Protein AF-0000000072643743 (afdb_homodimer)

Solvent-accessible surface area (backbone atoms only — not comparable to full-atom values): 21771 Å² total; per-residue (Å²): 121,70,61,63,60,41,44,41,49,44,46,25,49,47,38,37,57,65,64,37,88,66,33,57,70,80,52,49,71,64,54,50,24,49,45,54,21,44,47,36,26,46,65,67,41,43,44,47,44,52,46,48,48,36,33,76,59,46,61,62,44,47,28,72,77,34,60,36,62,75,39,66,67,70,58,22,50,50,44,44,64,47,37,46,55,52,48,24,51,50,36,43,50,52,29,37,78,68,49,61,56,75,46,52,71,68,54,43,48,50,51,38,46,54,51,44,40,23,52,32,55,57,26,54,92,44,79,21,61,84,32,92,55,66,37,62,58,46,30,51,49,44,39,53,48,47,53,52,74,71,36,96,50,56,90,56,62,52,58,46,37,64,72,67,20,49,61,51,56,52,40,49,52,49,48,35,60,73,73,32,72,55,46,66,59,48,52,49,38,43,63,69,45,67,70,61,70,68,62,63,66,73,74,105,121,70,60,64,60,41,45,40,48,44,46,25,48,47,40,41,57,67,56,60,47,71,36,60,70,81,50,50,72,62,54,48,24,48,45,54,21,45,48,36,26,46,65,68,42,43,44,47,44,52,46,49,47,38,33,76,60,46,61,62,45,48,28,72,78,33,61,36,63,75,39,66,68,71,58,23,50,50,43,45,64,47,37,45,55,51,50,26,51,50,36,43,50,52,28,37,77,68,49,62,56,74,47,54,72,69,53,45,48,52,51,38,46,53,51,44,40,22,52,32,54,56,26,53,93,43,81,23,62,85,30,92,56,66,36,64,58,48,30,51,50,44,38,52,49,46,55,52,73,72,36,96,49,56,90,57,62,52,60,46,37,63,73,65,22,50,60,51,55,53,40,50,51,49,48,35,60,74,74,34,71,56,45,64,60,49,51,49,38,44,62,70,45,68,72,62,69,70,61,62,68,73,74,106

InterPro domains:
  IPR012336 Thioredoxin-like fold [PF17172] (4-56)
  IPR033468 Metaxin, glutathione S-transferase domain [PF17171] (112-173)
  IPR036282 Glutathione S-transferase, C-terminal domain superfamily [SSF47616] (102-181)
  IPR050931 Mitochondrial Protein Transport Metaxin [PTHR12289] (3-189)

Nearest PDB structures (foldseek):
  2pbj-assembly1_B  TM=6.833E-01  e=1.512E-02  Macaca fascicularis
  3c8e-assembly1_B  TM=7.880E-01  e=2.090E-01  Escherichia coli
  3gx0-assembly1_A-2  TM=6.172E-01  e=3.187E-01  Escherichia coli K-12
  8z3b-assembly1_A  TM=5.517E-01  e=3.845E-01  Plutella xylostella
  1r5a-assembly1_A-2  TM=6.854E-01  e=1.985E+00  Anopheles cracens

Organism: Meloidogyne incognita (NCBI:txid6306)

Secondary structure (DSSP, 8-state):
-HHHHHHHHHHHHHHHHHS-GGGGTT--HHHHHHHHHHHHHIIIIIHHHHHHHHTTS-GGGGSTTTGGGG--HHHHHHHHHHHHHHHHHHHHHHHHHTTGGGS-HHHHHHHHHHHHHHHHHHHTTSSBTTBSS--HHHHHHHHHHHHHHSSS--TTHHHHHHHH-HHHHHHHHHHHHHH-TTHHHHHHHHHH-GGGGTTHHHH-/-HHHHHHHHHHHHHHHHHTTS-TTTT--HHHHHHHHHHHHHIIIIIHHHHHHHHTTS-GGGGSTTTGGGG--HHHHHHHHHHHHHHHHHHHHHHHHHTTGGGS-HHHHHHHHHHHHHHHHHHHTTSSBTTBSS--HHHHHHHHHHHHHHSSS--TTHHHHHHHH-HHHHHHHHHHHHHH-TTHHHHHHHHHH-GGGGTTHHHH-

Radius of gyration: 23.87 Å; Cα contacts (8 Å, |Δi|>4): 431; chains: 2; bounding box: 53×56×77 Å

Foldseek 3Di:
DVVVVVVLVVLLVVVCVVLPVCQCVPPDPVSVVVLVVLLCLLVLQLLLLQLLLCLVPVLVLLDCLHDLVPDDDPVNVVCSVCVSVVSSVVSLVVSVVSPNNVDDNVVSLVSNLVSLLVQLVQCPPALESPHPGHHSSLSSLLSRVCCVVPDPGGPRNVVSCVVRRVVSVVSNVSCCVVPPVCVCVVSVCCSVPVPVVPPPVVPD/DVVVVVVLVVLLVVVCVVLVPCPCVPPDPVSVVVLVVLLCLLVLQLLLLQLLLCLVPVLVLLDCLHPLVPDDDPVNVCCSVCVSVVSSVVSLVVSVVSPNNVDDNVVSLVSNLVSLLVQLVQCPPALESPHPTHHSSLSSLLSRVCCVVPDPGGPRNVVSCVVRRVVSVVSNVSCCVVPPVCVCVVSVCCSVPVPVVPPPVVPD

pLDDT: mean 77.21, std 20.14, range [28.25, 98.81]

Sequence (408 aa):
MDSKYADTKEIIEHLKNYFKLSIDSNLNTVERAHLRAYTILIEESLFRCGQYFRSFDIDWLFTEAGFLSHVKGLKKILIGKLGPTKLKNTLKNIVYVQGYGRHSKHEVDEIAKKDLLALSTLLGDKPFLFGSTPSTLDAILFGLLVQYTDTPTSETIMPLIEKSAPNLLAFVSLIKKRYWPDWNEITEKLLLNPEDIEVKKEQKMDSKYADTKEIIEHLKNYFKLSIDSNLNTVERAHLRAYTILIEESLFRCGQYFRSFDIDWLFTEAGFLSHVKGLKKILIGKLGPTKLKNTLKNIVYVQGYGRHSKHEVDEIAKKDLLALSTLLGDKPFLFGSTPSTLDAILFGLLVQYTDTPTSETIMPLIEKSAPNLLAFVSLIKKRYWPDWNEITEKLLLNPEDIEVKKEQK

Structure (mmCIF, N/CA/C/O backbone):
data_AF-0000000072643743-model_v1
#
loop_
_entity.id
_entity.type
_entity.pdbx_description
1 polymer 'Uncharacterized protein'
#
loop_
_atom_site.group_PDB
_atom_site.id
_atom_site.type_symbol
_atom_site.label_atom_id
_atom_site.label_alt_id
_atom_site.label_comp_id
_atom_site.label_asym_id
_atom_site.label_entity_id
_atom_site.label_seq_id
_atom_site.pdbx_PDB_ins_code
_atom_site.Cartn_x
_atom_site.Cartn_y
_atom_site.Cartn_z
_atom_site.occupancy
_atom_site.B_iso_or_equiv
_atom_site.auth_seq_id
_atom_site.auth_comp_id
_atom_site.auth_asym_id
_atom_site.auth_atom_id
_atom_site.pdbx_PDB_model_num
ATOM 1 N N . MET A 1 1 ? 15.867 11.945 12.594 1 28.25 1 MET A N 1
ATOM 2 C CA . MET A 1 1 ? 15.047 11.258 11.594 1 28.25 1 MET A CA 1
ATOM 3 C C . MET A 1 1 ? 13.961 10.422 12.266 1 28.25 1 MET A C 1
ATOM 5 O O . MET A 1 1 ? 12.828 10.367 11.789 1 28.25 1 MET A O 1
ATOM 9 N N . ASP A 1 2 ? 14.43 9.906 13.414 1 35.06 2 ASP A N 1
ATOM 10 C CA . ASP A 1 2 ? 13.695 9 14.297 1 35.06 2 ASP A CA 1
ATOM 11 C C . ASP A 1 2 ? 12.57 9.734 15.016 1 35.06 2 ASP A C 1
ATOM 13 O O . ASP A 1 2 ? 11.523 9.148 15.305 1 35.06 2 ASP A O 1
ATOM 17 N N . SER A 1 3 ? 12.82 10.977 15.062 1 34.72 3 SER A N 1
ATOM 18 C CA . SER A 1 3 ? 11.953 11.695 15.992 1 34.72 3 SER A CA 1
ATOM 19 C C . SER A 1 3 ? 10.609 12.016 15.352 1 34.72 3 SER A C 1
ATOM 21 O O . SER A 1 3 ? 9.57 11.93 16.016 1 34.72 3 SER A O 1
ATOM 23 N N . LYS A 1 4 ? 10.555 12.508 14.102 1 39.88 4 LYS A N 1
ATOM 24 C CA . LYS A 1 4 ? 9.32 12.961 13.461 1 39.88 4 LYS A CA 1
ATOM 25 C C . LYS A 1 4 ? 8.422 11.781 13.109 1 39.88 4 LYS A C 1
ATOM 27 O O . LYS A 1 4 ? 7.195 11.875 13.219 1 39.88 4 LYS A O 1
ATOM 32 N N . TYR A 1 5 ? 8.961 10.641 12.578 1 43 5 TYR A N 1
ATOM 33 C CA . TYR A 1 5 ? 8.234 9.375 12.469 1 43 5 TYR A CA 1
ATOM 34 C C . TYR A 1 5 ? 7.66 8.961 13.82 1 43 5 TYR A C 1
ATOM 36 O O . TYR A 1 5 ? 6.578 8.375 13.883 1 43 5 TYR A O 1
ATOM 44 N N . ALA A 1 6 ? 8.414 9.414 14.773 1 44.91 6 ALA A N 1
ATOM 45 C CA . ALA A 1 6 ? 8.016 9.242 16.172 1 44.91 6 ALA A CA 1
ATOM 46 C C . ALA A 1 6 ? 6.742 10.023 16.469 1 44.91 6 ALA A C 1
ATOM 48 O O . ALA A 1 6 ? 5.859 9.539 17.188 1 44.91 6 ALA A O 1
ATOM 49 N N . ASP A 1 7 ? 6.574 11.031 15.633 1 50.31 7 ASP A N 1
ATOM 50 C CA . ASP A 1 7 ? 5.438 11.898 15.93 1 50.31 7 ASP A CA 1
ATOM 51 C C . ASP A 1 7 ? 4.145 11.32 15.352 1 50.31 7 ASP A C 1
ATOM 53 O O . ASP A 1 7 ? 3.117 11.289 16.031 1 50.31 7 ASP A O 1
ATOM 57 N N . THR A 1 8 ? 4.316 10.82 14.047 1 52.53 8 THR A N 1
ATOM 58 C CA . THR A 1 8 ? 3.098 10.242 13.484 1 52.53 8 THR A CA 1
ATOM 59 C C . THR A 1 8 ? 2.697 8.984 14.25 1 52.53 8 THR A C 1
ATOM 61 O O . THR A 1 8 ? 1.517 8.773 14.531 1 52.53 8 THR A O 1
ATOM 64 N N . LYS A 1 9 ? 3.719 8.305 14.602 1 55.47 9 LYS A N 1
ATOM 65 C CA . LYS A 1 9 ? 3.445 7.098 15.375 1 55.47 9 LYS A CA 1
ATOM 66 C C . LYS A 1 9 ? 2.881 7.445 16.75 1 55.47 9 LYS A C 1
ATOM 68 O O . LYS A 1 9 ? 1.972 6.773 17.25 1 55.47 9 LYS A O 1
ATOM 73 N N . GLU A 1 10 ? 3.414 8.492 17.266 1 58.09 10 GLU A N 1
ATOM 74 C CA . GLU A 1 10 ? 2.93 8.922 18.562 1 58.09 10 GLU A CA 1
ATOM 75 C C . GLU A 1 10 ? 1.497 9.445 18.484 1 58.09 10 GLU A C 1
ATOM 77 O O . GLU A 1 10 ? 0.679 9.172 19.359 1 58.09 10 GLU A O 1
ATOM 82 N N . ILE A 1 11 ? 1.273 10.195 17.469 1 59.75 11 ILE A N 1
ATOM 83 C CA . ILE A 1 11 ? -0.085 10.695 17.281 1 59.75 11 ILE A CA 1
ATOM 84 C C . ILE A 1 11 ? -1.04 9.516 17.078 1 59.75 11 ILE A C 1
ATOM 86 O O . ILE A 1 11 ? -2.111 9.469 17.688 1 59.75 11 ILE A O 1
ATOM 90 N N . ILE A 1 12 ? -0.529 8.586 16.281 1 62.34 12 ILE A N 1
ATOM 91 C CA . ILE A 1 12 ? -1.346 7.406 16.031 1 62.34 12 ILE A CA 1
ATOM 92 C C . ILE A 1 12 ? -1.55 6.625 17.328 1 62.34 12 ILE A C 1
ATOM 94 O O . ILE A 1 12 ? -2.666 6.203 17.625 1 62.34 12 ILE A O 1
ATOM 98 N N . GLU A 1 13 ? -0.434 6.527 18 1 64.31 13 GLU A N 1
ATOM 99 C CA . GLU A 1 13 ? -0.542 5.812 19.266 1 64.31 13 GLU A CA 1
ATOM 100 C C . GLU A 1 13 ? -1.46 6.547 20.234 1 64.31 13 GLU A C 1
ATOM 102 O O . GLU A 1 13 ? -2.262 5.922 20.938 1 64.31 13 GLU A O 1
ATOM 107 N N . HIS A 1 14 ? -1.364 7.773 20.266 1 63.5 14 HIS A N 1
ATOM 108 C CA . HIS A 1 14 ? -2.236 8.586 21.109 1 63.5 14 HIS A CA 1
ATOM 109 C C . HIS A 1 14 ? -3.693 8.453 20.688 1 63.5 14 HIS A C 1
ATOM 111 O O . HIS A 1 14 ? -4.574 8.266 21.531 1 63.5 14 HIS A O 1
ATOM 117 N N . LEU A 1 15 ? -3.826 8.562 19.438 1 65.25 15 LEU A N 1
ATOM 118 C CA . LEU A 1 15 ? -5.191 8.477 18.938 1 65.25 15 LEU A CA 1
ATOM 119 C C . LEU A 1 15 ? -5.773 7.086 19.172 1 65.25 15 LEU A C 1
ATOM 121 O O . LEU A 1 15 ? -6.957 6.949 19.5 1 65.25 15 LEU A O 1
ATOM 125 N N . LYS A 1 16 ? -4.875 6.156 18.953 1 64.12 16 LYS A N 1
ATOM 126 C CA . LYS A 1 16 ? -5.324 4.801 19.25 1 64.12 16 LYS A CA 1
ATOM 127 C C . LYS A 1 16 ? -5.738 4.668 20.719 1 64.12 16 LYS A C 1
ATOM 129 O O . LYS A 1 16 ? -6.734 4.016 21.031 1 64.12 16 LYS A O 1
ATOM 134 N N . ASN A 1 17 ? -4.898 5.191 21.5 1 63.56 17 ASN A N 1
ATOM 135 C CA . ASN A 1 17 ? -5.191 5.156 22.922 1 63.56 17 ASN A CA 1
ATOM 136 C C . ASN A 1 17 ? -6.441 5.965 23.25 1 63.56 17 ASN A C 1
ATOM 138 O O . ASN A 1 17 ? -7.211 5.59 24.141 1 63.56 17 ASN A O 1
ATOM 142 N N . TYR A 1 18 ? -6.496 6.992 22.625 1 60.19 18 TYR A N 1
ATOM 143 C CA . TYR A 1 18 ? -7.66 7.848 22.828 1 60.19 18 TYR A CA 1
ATOM 144 C C . TYR A 1 18 ? -8.93 7.168 22.344 1 60.19 18 TYR A C 1
ATOM 146 O O . TYR A 1 18 ? -9.969 7.234 23 1 60.19 18 TYR A O 1
ATOM 154 N N . PHE A 1 19 ? -8.891 6.746 21.062 1 61.03 19 PHE A N 1
ATOM 155 C CA . PHE A 1 19 ? -10.062 6.082 20.516 1 61.03 19 PHE A CA 1
ATOM 156 C C . PHE A 1 19 ? -10.344 4.773 21.234 1 61.03 19 PHE A C 1
ATOM 158 O O . PHE A 1 19 ? -11.367 4.133 21 1 61.03 19 PHE A O 1
ATOM 165 N N . LYS A 1 20 ? -9.75 4.535 22.344 1 56.31 20 LYS A N 1
ATOM 166 C CA . LYS A 1 20 ? -9.82 3.312 23.141 1 56.31 20 LYS A CA 1
ATOM 167 C C . LYS A 1 20 ? -9.477 2.0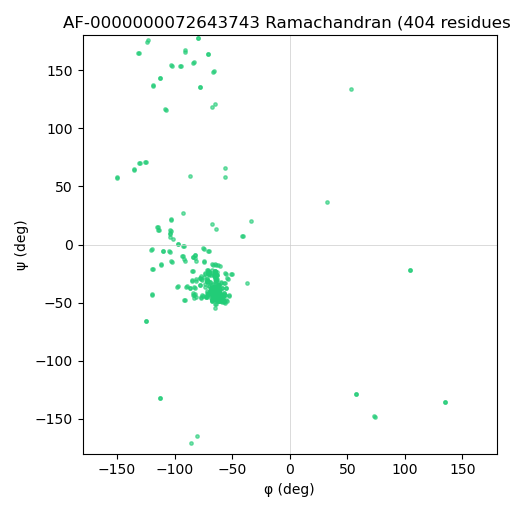9 22.297 1 56.31 20 LYS A C 1
ATOM 169 O O . LYS A 1 20 ? -9.672 2.096 21.078 1 56.31 20 LYS A O 1
ATOM 174 N N . LEU A 1 21 ? -8.531 1.059 22.812 1 53.56 21 LEU A N 1
ATOM 175 C CA . LEU A 1 21 ? -7.934 -0.19 22.359 1 53.56 21 LEU A CA 1
ATOM 176 C C . LEU A 1 21 ? -8.938 -1.003 21.547 1 53.56 21 LEU A C 1
ATOM 178 O O . LEU A 1 21 ? -8.562 -1.663 20.578 1 53.56 21 LEU A O 1
ATOM 182 N N . SER A 1 22 ? -10.234 -0.96 21.844 1 61.22 22 SER A N 1
ATOM 183 C CA . SER A 1 22 ? -11.211 -1.853 21.234 1 61.22 22 SER A CA 1
ATOM 184 C C . SER A 1 22 ? -11.836 -1.221 19.984 1 61.22 22 SER A C 1
ATOM 186 O O . SER A 1 22 ? -12.945 -1.591 19.594 1 61.22 22 SER A O 1
ATOM 188 N N . ILE A 1 23 ? -11.039 -0.341 19.391 1 65.94 23 ILE A N 1
ATOM 189 C CA . ILE A 1 23 ? -11.625 0.561 18.406 1 65.94 23 ILE A CA 1
ATOM 190 C C . ILE A 1 23 ? -11.984 -0.218 17.141 1 65.94 23 ILE A C 1
ATOM 192 O O . ILE A 1 23 ? -12.938 0.13 16.438 1 65.94 23 ILE A O 1
ATOM 196 N N . ASP A 1 24 ? -11.32 -1.358 16.984 1 85.69 24 ASP A N 1
ATOM 197 C CA . ASP A 1 24 ? -11.602 -2.078 15.758 1 85.69 24 ASP A CA 1
ATOM 198 C C . ASP A 1 24 ? -12.508 -3.285 16.016 1 85.69 24 ASP A C 1
ATOM 200 O O . ASP A 1 24 ? -12.734 -4.102 15.125 1 85.69 24 ASP A O 1
ATOM 204 N N . SER A 1 25 ? -12.984 -3.381 17.281 1 84.56 25 SER A N 1
ATOM 205 C CA . SER A 1 25 ? -13.773 -4.547 17.656 1 84.56 25 SER A CA 1
ATOM 206 C C . SER A 1 25 ? -15.094 -4.59 16.891 1 84.56 25 SER A C 1
ATOM 208 O O . SER A 1 25 ? -15.68 -5.66 16.719 1 84.56 25 SER A O 1
ATOM 210 N N . ASN A 1 26 ? -15.555 -3.514 16.438 1 86.19 26 ASN A N 1
ATOM 211 C CA . ASN A 1 26 ? -16.859 -3.447 15.805 1 86.19 26 ASN A CA 1
ATOM 212 C C . ASN A 1 26 ? -16.75 -3.635 14.289 1 86.19 26 ASN A C 1
ATOM 214 O O . ASN A 1 26 ? -17.766 -3.682 13.594 1 86.19 26 ASN A O 1
ATOM 218 N N . LEU A 1 27 ? -15.547 -3.789 13.852 1 94.06 27 LEU A N 1
ATOM 219 C CA . LEU A 1 27 ? -15.383 -3.939 12.406 1 94.06 27 LEU A CA 1
ATOM 220 C C . LEU A 1 27 ? -15.742 -5.355 11.969 1 94.06 27 LEU A C 1
ATOM 222 O O . LEU A 1 27 ? -15.383 -6.324 12.641 1 94.06 27 LEU A O 1
ATOM 226 N N . ASN A 1 28 ? -16.469 -5.461 10.922 1 95.94 28 ASN A N 1
ATOM 227 C CA . ASN A 1 28 ? -16.688 -6.773 10.328 1 95.94 28 ASN A CA 1
ATOM 228 C C . ASN A 1 28 ? -15.508 -7.23 9.484 1 95.94 28 ASN A C 1
ATOM 230 O O . ASN A 1 28 ? -14.531 -6.496 9.336 1 95.94 28 ASN A O 1
ATOM 234 N N . THR A 1 29 ? -15.602 -8.383 8.961 1 96.31 29 THR A N 1
ATOM 235 C CA . THR A 1 29 ? -14.477 -9.016 8.273 1 96.31 29 THR A CA 1
ATOM 236 C C . THR A 1 29 ? -14.086 -8.219 7.027 1 96.31 29 THR A C 1
ATOM 238 O O . THR A 1 29 ? -12.906 -8.047 6.738 1 96.31 29 THR A O 1
ATOM 241 N N . VAL A 1 30 ? -15.039 -7.723 6.359 1 97.25 30 VAL A N 1
ATOM 242 C CA . VAL A 1 30 ? -14.789 -6.961 5.145 1 97.25 30 VAL A CA 1
ATOM 243 C C . VAL A 1 30 ? -14.148 -5.617 5.496 1 97.25 30 VAL A C 1
ATOM 245 O O . VAL A 1 30 ? -13.188 -5.191 4.852 1 97.25 30 VAL A O 1
ATOM 248 N N . GLU A 1 31 ? -14.672 -4.969 6.543 1 97.25 31 GLU A N 1
ATOM 249 C CA . GLU A 1 31 ? -14.094 -3.707 6.996 1 97.25 31 GLU A CA 1
ATOM 250 C C . GLU A 1 31 ? -12.648 -3.896 7.457 1 97.25 31 GLU A C 1
ATOM 252 O O . GLU A 1 31 ? -11.805 -3.033 7.227 1 97.25 31 GLU A O 1
ATOM 257 N N . ARG A 1 32 ? -12.367 -4.988 8.031 1 97.12 32 ARG A N 1
ATOM 258 C CA . ARG A 1 32 ? -11.008 -5.281 8.461 1 97.12 32 ARG A CA 1
ATOM 259 C C . ARG A 1 32 ? -10.086 -5.477 7.262 1 97.12 32 ARG A C 1
ATOM 261 O O . ARG A 1 32 ? -8.914 -5.09 7.301 1 97.12 32 ARG A O 1
ATOM 268 N N . ALA A 1 33 ? -10.555 -6.113 6.238 1 98.38 33 ALA A N 1
ATOM 269 C CA . ALA A 1 33 ? -9.781 -6.258 5.008 1 98.38 33 ALA A CA 1
ATOM 270 C C . ALA A 1 33 ? -9.461 -4.895 4.398 1 98.38 33 ALA A C 1
ATOM 272 O O . ALA A 1 33 ? -8.328 -4.645 3.984 1 98.38 33 ALA A O 1
ATOM 273 N N . HIS A 1 34 ? -10.484 -4.039 4.398 1 98.56 34 HIS A N 1
ATOM 274 C CA . HIS A 1 34 ? -10.281 -2.691 3.887 1 98.56 34 HIS A CA 1
ATOM 275 C C . HIS A 1 34 ? -9.312 -1.909 4.77 1 98.56 34 HIS A C 1
ATOM 277 O O . HIS A 1 34 ? -8.469 -1.159 4.262 1 98.56 34 HIS A O 1
ATOM 283 N N . LEU A 1 35 ? -9.438 -2.072 6.07 1 97.56 35 LEU A N 1
ATOM 284 C CA . LEU A 1 35 ? -8.508 -1.433 6.992 1 97.56 35 LEU A CA 1
ATOM 285 C C . LEU A 1 35 ? -7.062 -1.766 6.625 1 97.56 35 LEU A C 1
ATOM 287 O O . LEU A 1 35 ? -6.211 -0.875 6.566 1 97.56 35 LEU A O 1
ATOM 291 N N . ARG A 1 36 ? -6.793 -2.965 6.32 1 98.06 36 ARG A N 1
ATOM 292 C CA . ARG A 1 36 ? -5.449 -3.398 5.945 1 98.06 36 ARG A CA 1
ATOM 293 C C . ARG A 1 36 ? -5.008 -2.742 4.641 1 98.06 36 ARG A C 1
ATOM 295 O O . ARG A 1 36 ? -3.918 -2.168 4.566 1 98.06 36 ARG A O 1
ATOM 302 N N . ALA A 1 37 ? -5.836 -2.826 3.637 1 98.75 37 ALA A N 1
ATOM 303 C CA . ALA A 1 37 ? -5.484 -2.316 2.314 1 98.75 37 ALA A CA 1
ATOM 304 C C . ALA A 1 37 ? -5.242 -0.811 2.354 1 98.75 37 ALA A C 1
ATOM 306 O O . ALA A 1 37 ? -4.254 -0.32 1.803 1 98.75 37 ALA A O 1
ATOM 307 N N . TYR A 1 38 ? -6.09 -0.082 3.053 1 98.62 38 TYR A N 1
ATOM 308 C CA . TYR A 1 38 ? -5.984 1.372 3.072 1 98.62 38 TYR A CA 1
ATOM 309 C C . TYR A 1 38 ? -4.859 1.825 3.996 1 98.62 38 TYR A C 1
ATOM 311 O O . TYR A 1 38 ? -4.266 2.887 3.789 1 98.62 38 TYR A O 1
ATOM 319 N N . THR A 1 39 ? -4.59 1.018 5.004 1 97.19 39 THR A N 1
ATOM 320 C CA . THR A 1 39 ?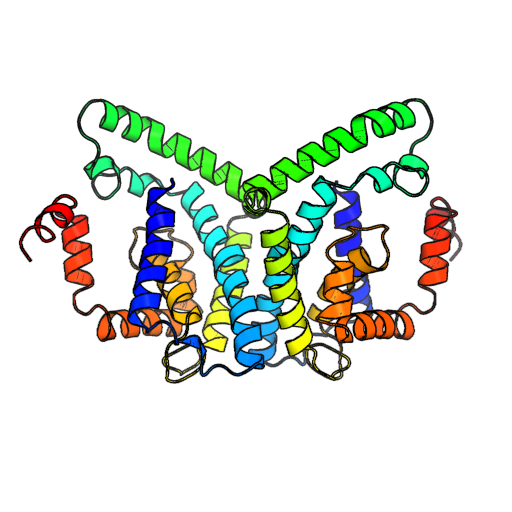 -3.404 1.302 5.805 1 97.19 39 THR A CA 1
ATOM 321 C C . THR A 1 39 ? -2.154 1.32 4.934 1 97.19 39 THR A C 1
ATOM 323 O O . THR A 1 39 ? -1.347 2.248 5.016 1 97.19 39 THR A O 1
ATOM 326 N N . ILE A 1 40 ? -2.068 0.346 4.078 1 97.62 40 ILE A N 1
ATOM 327 C CA . ILE A 1 40 ? -0.903 0.267 3.201 1 97.62 40 ILE A CA 1
ATOM 328 C C . ILE A 1 40 ? -0.923 1.429 2.211 1 97.62 40 ILE A C 1
ATOM 330 O O . ILE A 1 40 ? 0.114 2.039 1.94 1 97.62 40 ILE A O 1
ATOM 334 N N . LEU A 1 41 ? -2.09 1.765 1.685 1 98.44 41 LEU A N 1
ATOM 335 C CA . LEU A 1 41 ? -2.219 2.896 0.773 1 98.44 41 LEU A CA 1
ATOM 336 C C . LEU A 1 41 ? -1.703 4.176 1.421 1 98.44 41 LEU A C 1
ATOM 338 O O . LEU A 1 41 ? -0.946 4.93 0.803 1 98.44 41 LEU A O 1
ATOM 342 N N . ILE A 1 42 ? -2.041 4.379 2.66 1 97.19 42 ILE A N 1
ATOM 343 C CA . ILE A 1 42 ? -1.671 5.605 3.359 1 97.19 42 ILE A CA 1
ATOM 344 C C . ILE A 1 42 ? -0.175 5.59 3.666 1 97.19 42 ILE A C 1
ATOM 346 O O . ILE A 1 42 ? 0.538 6.547 3.354 1 97.19 42 ILE A O 1
ATOM 350 N N . GLU A 1 43 ? 0.326 4.488 4.145 1 93.44 43 GLU A N 1
ATOM 351 C CA . GLU A 1 43 ? 1.673 4.445 4.707 1 93.44 43 GLU A CA 1
ATOM 352 C C . GLU A 1 43 ? 2.719 4.23 3.617 1 93.44 43 GLU A C 1
ATOM 354 O O . GLU A 1 43 ? 3.84 4.738 3.717 1 93.44 43 GLU A O 1
ATOM 359 N N . GLU A 1 44 ? 2.277 3.492 2.553 1 94.75 44 GLU A N 1
ATOM 360 C CA . GLU A 1 44 ? 3.297 3.076 1.596 1 94.75 44 GLU A CA 1
ATOM 361 C C . GLU A 1 44 ? 3.141 3.811 0.268 1 94.75 44 GLU A C 1
ATOM 363 O O . GLU A 1 44 ? 3.979 3.674 -0.626 1 94.75 44 GLU A O 1
ATOM 368 N N . SER A 1 45 ? 2.113 4.59 0.113 1 96.38 45 SER A N 1
ATOM 369 C CA . SER A 1 45 ? 1.966 5.355 -1.121 1 96.38 45 SER A CA 1
ATOM 370 C C . SER A 1 45 ? 1.817 6.848 -0.833 1 96.38 45 SER A C 1
ATOM 372 O O . SER A 1 45 ? 2.754 7.621 -1.043 1 96.38 45 SER A O 1
ATOM 374 N N . LEU A 1 46 ? 0.71 7.234 -0.18 1 96.31 46 LEU A N 1
ATOM 375 C CA . LEU A 1 46 ? 0.451 8.656 0.037 1 96.31 46 LEU A CA 1
ATOM 376 C C . LEU A 1 46 ? 1.546 9.281 0.892 1 96.31 46 LEU A C 1
ATOM 378 O O . LEU A 1 46 ? 1.986 10.406 0.62 1 96.31 46 LEU A O 1
ATOM 382 N N . PHE A 1 47 ? 2.02 8.617 1.847 1 92.94 47 PHE A N 1
ATOM 383 C CA . PHE A 1 47 ? 3.115 9.078 2.691 1 92.94 47 PHE A CA 1
ATOM 384 C C . PHE A 1 47 ? 4.391 9.258 1.878 1 92.94 47 PHE A C 1
ATOM 386 O O . PHE A 1 47 ? 5.094 10.258 2.023 1 92.94 47 PHE A O 1
ATOM 393 N N . ARG A 1 48 ? 4.648 8.312 1.035 1 92.88 48 ARG A N 1
ATOM 394 C CA . ARG A 1 48 ? 5.844 8.375 0.201 1 92.88 48 ARG A CA 1
ATOM 395 C C . ARG A 1 48 ? 5.773 9.555 -0.764 1 92.88 48 ARG A C 1
ATOM 397 O O . ARG A 1 48 ? 6.801 10.164 -1.089 1 92.88 48 ARG A O 1
ATOM 404 N N . CYS A 1 49 ? 4.574 9.828 -1.251 1 93.56 49 CYS A N 1
ATOM 405 C CA . CYS A 1 49 ? 4.41 11.023 -2.068 1 93.56 49 CYS A CA 1
ATOM 406 C C . CYS A 1 49 ? 4.816 12.273 -1.296 1 93.56 49 CYS A C 1
ATOM 408 O O . CYS A 1 49 ? 5.504 13.141 -1.832 1 93.56 49 CYS A O 1
ATOM 410 N N . GLY A 1 50 ? 4.406 12.352 -0.041 1 89.88 50 GLY A N 1
ATOM 411 C CA . GLY A 1 50 ? 4.824 13.461 0.809 1 89.88 50 GLY A CA 1
ATOM 412 C C . GLY A 1 50 ? 6.328 13.547 0.98 1 89.88 50 GLY A C 1
ATOM 413 O O . GLY A 1 50 ? 6.906 14.633 0.91 1 89.88 50 GLY A O 1
ATOM 414 N N . GLN A 1 51 ? 6.949 12.391 1.191 1 88.12 51 GLN A N 1
ATOM 415 C CA . GLN A 1 51 ? 8.398 12.344 1.34 1 88.12 51 GLN A CA 1
ATOM 416 C C . GLN A 1 51 ? 9.102 12.812 0.069 1 88.12 51 GLN A C 1
ATOM 418 O O . GLN A 1 51 ? 10.117 13.508 0.136 1 88.12 51 GLN A O 1
ATOM 423 N N . TYR A 1 52 ? 8.578 12.414 -1.015 1 91.44 52 TYR A N 1
ATOM 424 C CA . TYR A 1 52 ? 9.102 12.828 -2.311 1 91.44 52 TYR A CA 1
ATOM 425 C C . TYR A 1 52 ? 9.117 14.352 -2.43 1 91.44 52 TYR A C 1
ATOM 427 O O . TYR A 1 52 ? 10.141 14.945 -2.758 1 91.44 52 TYR A O 1
ATOM 435 N N . PHE A 1 53 ? 8.031 14.953 -2.125 1 88.38 53 PHE A N 1
ATOM 436 C CA . PHE A 1 53 ? 7.934 16.406 -2.277 1 88.38 53 PHE A CA 1
ATOM 437 C C . PHE A 1 53 ? 8.766 17.125 -1.221 1 88.38 53 PHE A C 1
ATOM 439 O O . PHE A 1 53 ? 9.32 18.188 -1.48 1 88.38 53 PHE A O 1
ATOM 446 N N . ARG A 1 54 ? 8.922 16.516 -0.083 1 83.38 54 ARG A N 1
ATOM 447 C CA . ARG A 1 54 ? 9.742 17.094 0.974 1 83.38 54 ARG A CA 1
ATOM 448 C C . ARG A 1 54 ? 11.227 17.031 0.603 1 83.38 54 ARG A C 1
ATOM 450 O O . ARG A 1 54 ? 12.023 17.828 1.104 1 83.38 54 ARG A O 1
ATOM 457 N N . SER A 1 55 ? 11.531 16.078 -0.228 1 86.12 55 SER A N 1
ATOM 458 C CA . SER A 1 55 ? 12.93 15.969 -0.644 1 86.12 55 SER A CA 1
ATOM 459 C C . SER A 1 55 ? 13.352 17.156 -1.495 1 86.12 55 SER A C 1
ATOM 461 O O . SER A 1 55 ? 14.547 17.422 -1.664 1 86.12 55 SER A O 1
ATOM 463 N N . PHE A 1 56 ? 12.422 17.875 -1.994 1 83.81 56 PHE A N 1
ATOM 464 C CA . PHE A 1 56 ? 12.711 19.062 -2.777 1 83.81 56 PHE A CA 1
AT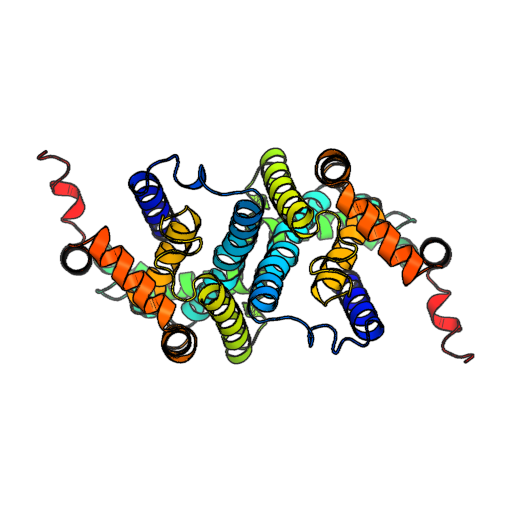OM 465 C C . PHE A 1 56 ? 12.602 20.312 -1.915 1 83.81 56 PHE A C 1
ATOM 467 O O . PHE A 1 56 ? 13.25 21.328 -2.195 1 83.81 56 PHE A O 1
ATOM 474 N N . ASP A 1 57 ? 11.648 20.266 -1.014 1 74.62 57 ASP A N 1
ATOM 475 C CA . ASP A 1 57 ? 11.312 21.5 -0.297 1 74.62 57 ASP A CA 1
ATOM 476 C C . ASP A 1 57 ? 11.289 21.25 1.212 1 74.62 57 ASP A C 1
ATOM 478 O O . ASP A 1 57 ? 10.219 21.203 1.817 1 74.62 57 ASP A O 1
ATOM 482 N N . ILE A 1 58 ? 12.43 21.031 1.828 1 67.38 58 ILE A N 1
ATOM 483 C CA . ILE A 1 58 ? 12.422 20.781 3.266 1 67.38 58 ILE A CA 1
ATOM 484 C C . ILE A 1 58 ? 13.133 21.922 3.994 1 67.38 58 ILE A C 1
ATOM 486 O O . ILE A 1 58 ? 13.32 21.859 5.211 1 67.38 58 ILE A O 1
ATOM 490 N N . ASP A 1 59 ? 13.344 22.922 3.297 1 65 59 ASP A N 1
ATOM 491 C CA . ASP A 1 59 ? 14.164 24 3.857 1 65 59 ASP A CA 1
ATOM 492 C C . ASP A 1 59 ? 13.469 24.656 5.051 1 65 59 ASP A C 1
ATOM 494 O O . ASP A 1 59 ? 14.133 25.172 5.945 1 65 59 ASP A O 1
ATOM 498 N N . TRP A 1 60 ? 12.203 24.562 5.043 1 62.44 60 TRP A N 1
ATOM 499 C CA . TRP A 1 60 ? 11.461 25.203 6.129 1 62.44 60 TRP A CA 1
ATOM 500 C C . TRP A 1 60 ? 11.766 24.516 7.461 1 62.44 60 TRP A C 1
ATOM 502 O O . TRP A 1 60 ? 11.664 25.141 8.516 1 62.44 60 TRP A O 1
ATOM 512 N N . LEU A 1 61 ? 12.133 23.234 7.457 1 61.06 61 LEU A N 1
ATOM 513 C CA . LEU A 1 61 ? 12.445 22.484 8.672 1 61.06 61 LEU A CA 1
ATOM 514 C C . LEU A 1 61 ? 13.664 23.078 9.375 1 61.06 61 LEU A C 1
ATOM 516 O O . LEU A 1 61 ? 13.82 22.938 10.594 1 61.06 61 LEU A O 1
ATOM 520 N N . PHE A 1 62 ? 14.406 23.719 8.641 1 58.34 62 PHE A N 1
ATOM 521 C CA . PHE A 1 62 ? 15.648 24.219 9.195 1 58.34 62 PHE A CA 1
ATOM 522 C C . PHE A 1 62 ? 15.547 25.719 9.461 1 58.34 62 PHE A C 1
ATOM 524 O O . PHE A 1 62 ? 16.562 26.422 9.531 1 58.34 62 PHE A O 1
ATOM 531 N N . THR A 1 63 ? 14.406 26.125 9.32 1 58.28 63 THR A N 1
ATOM 532 C CA . THR A 1 63 ? 14.211 27.516 9.734 1 58.28 63 THR A CA 1
ATOM 533 C C . THR A 1 63 ? 13.789 27.578 11.203 1 58.28 63 THR A C 1
ATOM 535 O O . THR A 1 63 ? 13.617 26.547 11.852 1 58.28 63 THR A O 1
ATOM 538 N N . GLU A 1 64 ? 13.836 28.75 11.758 1 52.22 64 GLU A N 1
ATOM 539 C CA . GLU A 1 64 ? 13.484 28.984 13.156 1 52.22 64 GLU A CA 1
ATOM 540 C C . GLU A 1 64 ? 12.125 28.391 13.492 1 52.22 64 GLU A C 1
ATOM 542 O O . GLU A 1 64 ? 11.859 28.047 14.648 1 52.22 64 GLU A O 1
ATOM 547 N N . ALA A 1 65 ? 11.438 28.297 12.531 1 50.72 65 ALA A N 1
ATOM 548 C CA . ALA A 1 65 ? 10.086 27.766 12.727 1 50.72 65 ALA A CA 1
ATOM 549 C C . ALA A 1 65 ? 10.102 26.234 12.766 1 50.72 65 ALA A C 1
ATOM 551 O O . ALA A 1 65 ? 9.117 25.609 13.164 1 50.72 65 ALA A O 1
ATOM 552 N N . GLY A 1 66 ? 11.328 25.672 12.422 1 52.91 66 GLY A N 1
ATOM 553 C CA . GLY A 1 66 ? 11.461 24.219 12.414 1 52.91 66 GLY A CA 1
ATOM 554 C C . GLY A 1 66 ? 12.391 23.703 13.5 1 52.91 66 GLY A C 1
ATOM 555 O O . GLY A 1 66 ? 12.219 24.031 14.68 1 52.91 66 GLY A O 1
ATOM 556 N N . PHE A 1 67 ? 13.375 22.766 13.109 1 52.53 67 PHE A N 1
ATOM 557 C CA . PHE A 1 67 ? 14.266 22.016 13.977 1 52.53 67 PHE A CA 1
ATOM 558 C C . PHE A 1 67 ? 15.312 22.922 14.609 1 52.53 67 PHE A C 1
ATOM 560 O O . PHE A 1 67 ? 15.828 22.625 15.688 1 52.53 67 PHE A O 1
ATOM 567 N N . LEU A 1 68 ? 15.539 24.016 13.93 1 52.31 68 LEU A N 1
ATOM 568 C CA . LEU A 1 68 ? 16.656 24.828 14.398 1 52.31 68 LEU A CA 1
ATOM 569 C C . LEU A 1 68 ? 16.281 25.562 15.68 1 52.31 68 LEU A C 1
ATOM 571 O O . LEU A 1 68 ? 17.156 26.047 16.406 1 52.31 68 LEU A O 1
ATOM 575 N N . SER A 1 69 ? 14.992 25.562 15.906 1 50.19 69 SER A N 1
ATOM 576 C CA . SER A 1 69 ? 14.633 26.25 17.141 1 50.19 69 SER A CA 1
ATOM 577 C C . SER A 1 69 ? 15.195 25.547 18.359 1 50.19 69 SER A C 1
ATOM 579 O O . SER A 1 69 ? 15.367 26.156 19.422 1 50.19 69 SER A O 1
ATOM 581 N N . HIS A 1 70 ? 15.57 24.234 18.031 1 50.16 70 HIS A N 1
ATOM 582 C CA . HIS A 1 70 ? 15.961 23.469 19.203 1 50.16 70 HIS A CA 1
ATOM 583 C C . HIS A 1 70 ? 17.469 23.297 19.281 1 50.16 70 HIS A C 1
ATOM 585 O O . HIS A 1 70 ? 17.984 22.672 20.203 1 50.16 70 HIS A O 1
ATOM 591 N N . VAL A 1 71 ? 18.125 23.734 18.297 1 54.25 71 VAL A N 1
ATOM 592 C CA . VAL A 1 71 ? 19.578 23.531 18.266 1 54.25 71 VAL A CA 1
ATOM 593 C C . VAL A 1 71 ? 20.281 24.859 18.516 1 54.25 71 VAL A C 1
ATOM 595 O O . VAL A 1 71 ? 19.859 25.891 18.016 1 54.25 71 VAL A O 1
ATOM 598 N N . LYS A 1 72 ? 20.969 24.859 19.625 1 56.62 72 LYS A N 1
ATOM 599 C CA . LYS A 1 72 ? 21.703 26.062 20 1 56.62 72 LYS A CA 1
ATOM 600 C C . LYS A 1 72 ? 23.156 25.984 19.516 1 56.62 72 LYS A C 1
ATOM 602 O O . LYS A 1 72 ? 23.672 24.891 19.281 1 56.62 72 LYS A O 1
ATOM 607 N N . GLY A 1 73 ? 23.703 27.156 19.312 1 54.81 73 GLY A N 1
ATOM 608 C CA . GLY A 1 73 ? 25.125 27.391 19.125 1 54.81 73 GLY A CA 1
ATOM 609 C C . GLY A 1 73 ? 25.625 26.953 17.766 1 54.81 73 GLY A C 1
ATOM 610 O O . GLY A 1 73 ? 24.906 27.016 16.781 1 54.81 73 GLY A O 1
ATOM 611 N N . LEU A 1 74 ? 26.859 26.531 17.781 1 51.09 74 LEU A N 1
ATOM 612 C CA . LEU A 1 74 ? 27.578 26.156 16.562 1 51.09 74 LEU A CA 1
ATOM 613 C C . LEU A 1 74 ? 26.891 24.984 15.867 1 51.09 74 LEU A C 1
ATOM 615 O O . LEU A 1 74 ? 26.859 24.906 14.641 1 51.09 74 LEU A O 1
ATOM 619 N N . LYS A 1 75 ? 26.328 24.094 16.641 1 52.5 75 LYS A N 1
ATOM 620 C CA . LYS A 1 75 ? 25.625 22.938 16.094 1 52.5 75 LYS A CA 1
ATOM 621 C C . LYS A 1 75 ? 24.391 23.359 15.312 1 52.5 75 LYS A C 1
ATOM 623 O O . LYS A 1 75 ? 24.031 22.719 14.32 1 52.5 75 LYS A O 1
ATOM 628 N N . LYS A 1 76 ? 23.875 24.438 15.75 1 55.72 76 LYS A N 1
ATOM 629 C CA . LYS A 1 76 ? 22.734 25 15.031 1 55.72 76 LYS A CA 1
ATOM 630 C C . LYS A 1 76 ? 23.125 25.453 13.633 1 55.72 76 LYS A C 1
ATOM 632 O O . LYS A 1 76 ? 22.391 25.25 12.672 1 55.72 76 LYS A O 1
ATOM 637 N N . ILE A 1 77 ? 24.281 25.953 13.68 1 51.41 77 ILE A N 1
ATOM 638 C CA . ILE A 1 77 ? 24.781 26.484 12.414 1 51.41 77 ILE A CA 1
ATOM 639 C C . ILE A 1 77 ? 25.109 25.328 11.469 1 51.41 77 ILE A C 1
ATOM 641 O O . ILE A 1 77 ? 24.75 25.359 10.289 1 51.41 77 ILE A O 1
ATOM 645 N N . LEU A 1 78 ? 25.781 24.344 12.031 1 52.44 78 LEU A N 1
ATOM 646 C CA . LEU A 1 78 ? 26.172 23.219 11.195 1 52.44 78 LEU A CA 1
ATOM 647 C C . LEU A 1 78 ? 24.953 22.422 10.742 1 52.44 78 LEU A C 1
ATOM 649 O O . LEU A 1 78 ? 24.859 22.031 9.57 1 52.44 78 LEU A O 1
ATOM 653 N N . ILE A 1 79 ? 24.109 22.172 11.672 1 57.75 79 ILE A N 1
ATOM 654 C CA . ILE A 1 79 ? 22.891 21.422 11.352 1 57.75 79 ILE A CA 1
ATOM 655 C C . ILE A 1 79 ? 22 22.266 10.438 1 57.75 79 ILE A C 1
ATOM 657 O O . ILE A 1 79 ? 21.375 21.734 9.523 1 57.75 79 ILE A O 1
ATOM 661 N N . GLY A 1 80 ? 22 23.547 10.719 1 58.09 80 GLY A N 1
ATOM 662 C CA . GLY A 1 80 ? 21.25 24.469 9.883 1 58.09 80 GLY A CA 1
ATOM 663 C C . GLY A 1 80 ? 21.75 24.516 8.445 1 58.09 80 GLY A C 1
ATOM 664 O O . GLY A 1 80 ? 20.953 24.594 7.508 1 58.09 80 GLY A O 1
ATOM 665 N N . LYS A 1 81 ? 23.125 24.5 8.383 1 56.5 81 LYS A N 1
ATOM 666 C CA . LYS A 1 81 ? 23.703 24.656 7.047 1 56.5 81 LYS A CA 1
ATOM 667 C C . LYS A 1 81 ? 23.75 23.328 6.305 1 56.5 81 LYS A C 1
ATOM 669 O O . LYS A 1 81 ? 23.438 23.266 5.117 1 56.5 81 LYS A O 1
ATOM 674 N N . LEU A 1 82 ? 24.141 22.297 6.992 1 64.31 82 LEU A N 1
ATOM 675 C CA . LEU A 1 82 ? 24.359 21.047 6.289 1 64.31 82 LEU A CA 1
ATOM 676 C C . LEU A 1 82 ? 23.188 20.094 6.5 1 64.31 82 LEU A C 1
ATOM 678 O O . LEU A 1 82 ? 22.984 19.156 5.715 1 64.31 82 LEU A O 1
ATOM 682 N N . GLY A 1 83 ? 22.375 20.438 7.492 1 70.62 83 GLY A N 1
ATOM 683 C CA . GLY A 1 83 ? 21.281 19.578 7.91 1 70.62 83 GLY A CA 1
ATOM 684 C C . GLY A 1 83 ? 20.234 19.391 6.832 1 70.62 83 GLY A C 1
ATOM 685 O O . GLY A 1 83 ? 19.922 18.25 6.453 1 70.62 83 GLY A O 1
ATOM 686 N N . PRO A 1 84 ? 19.984 20.609 6.262 1 72.56 84 PRO A N 1
ATOM 687 C CA . PRO A 1 84 ? 18.938 20.484 5.23 1 72.56 84 PRO A CA 1
ATOM 688 C C . PRO A 1 84 ? 19.422 19.719 3.998 1 72.56 84 PRO A C 1
ATOM 690 O O . PRO A 1 84 ? 18.672 18.906 3.447 1 72.56 84 PRO A O 1
ATOM 693 N N . THR A 1 85 ? 20.672 19.922 3.666 1 78.12 85 THR A N 1
ATOM 694 C CA . THR A 1 85 ? 21.188 19.281 2.469 1 78.12 85 THR A CA 1
ATOM 695 C C . THR A 1 85 ? 21.328 17.766 2.686 1 78.12 85 THR A C 1
ATOM 697 O O . THR A 1 85 ? 20.953 16.984 1.817 1 78.12 85 THR A O 1
ATOM 700 N N . LYS A 1 86 ? 21.812 17.438 3.82 1 81.88 86 LYS A N 1
ATOM 701 C CA . LYS A 1 86 ? 21.969 16.016 4.113 1 81.88 86 LYS A CA 1
ATOM 702 C C . LYS A 1 86 ? 20.609 15.32 4.195 1 81.88 86 LYS A C 1
ATOM 704 O O . LYS A 1 86 ? 20.453 14.219 3.678 1 81.88 86 LYS A O 1
ATOM 709 N N . LEU A 1 87 ? 19.734 15.961 4.789 1 79.88 87 LEU A N 1
ATOM 710 C CA . LEU A 1 87 ? 18.391 15.391 4.918 1 79.88 87 LEU A CA 1
ATOM 711 C C . LEU A 1 87 ? 17.719 15.281 3.555 1 79.88 87 LEU A C 1
ATOM 713 O O . LEU A 1 87 ? 17.078 14.273 3.262 1 79.88 87 LEU A O 1
ATOM 717 N N . LYS A 1 88 ? 17.922 16.312 2.807 1 83 88 LYS A N 1
ATOM 718 C CA . LYS A 1 88 ? 17.359 16.297 1.46 1 83 88 LYS A CA 1
ATOM 719 C C . LYS A 1 88 ? 17.938 15.141 0.643 1 83 88 LYS A C 1
ATOM 721 O O . LYS A 1 88 ? 17.188 14.414 -0.013 1 83 88 LYS A O 1
ATOM 726 N N . ASN A 1 89 ? 19.219 14.969 0.778 1 86 89 ASN A N 1
ATOM 727 C CA . ASN A 1 89 ? 19.859 13.891 0.03 1 86 89 ASN A CA 1
ATOM 728 C C . ASN A 1 89 ? 19.438 12.516 0.535 1 86 89 ASN A C 1
ATOM 730 O O . ASN A 1 89 ? 19.219 11.602 -0.258 1 86 89 ASN A O 1
ATOM 734 N N . THR A 1 90 ? 19.297 12.477 1.771 1 85.5 90 THR A N 1
ATOM 735 C CA . THR A 1 90 ? 18.828 11.227 2.365 1 85.5 90 THR A CA 1
ATOM 736 C C . THR A 1 90 ? 17.406 10.898 1.898 1 85.5 90 THR A C 1
ATOM 738 O O . THR A 1 90 ? 17.141 9.773 1.478 1 85.5 90 THR A O 1
ATOM 741 N N . LEU A 1 91 ? 16.578 11.891 1.886 1 86.62 91 LEU A N 1
ATOM 742 C CA . LEU A 1 91 ? 15.203 11.695 1.461 1 86.62 91 LEU A CA 1
ATOM 743 C C . LEU A 1 91 ? 15.141 11.336 -0.02 1 86.62 91 LEU A C 1
ATOM 745 O O . LEU A 1 91 ? 14.359 10.461 -0.416 1 86.62 91 LEU A O 1
ATOM 749 N N . LYS A 1 92 ? 15.961 11.961 -0.754 1 89.25 92 LYS A N 1
ATOM 750 C CA . LYS A 1 92 ? 16 11.672 -2.184 1 89.25 92 LYS A CA 1
ATOM 751 C C . LYS A 1 92 ? 16.406 10.219 -2.438 1 89.25 92 LYS A C 1
ATOM 753 O O . LYS A 1 92 ? 15.82 9.555 -3.297 1 89.25 92 LYS A O 1
ATOM 758 N N . ASN A 1 93 ? 17.359 9.805 -1.675 1 88.94 93 ASN A N 1
ATOM 759 C CA . ASN A 1 93 ? 17.797 8.422 -1.816 1 88.94 93 ASN A CA 1
ATOM 760 C C . ASN A 1 93 ? 16.703 7.441 -1.399 1 88.94 93 ASN A C 1
ATOM 762 O O . ASN A 1 93 ? 16.469 6.445 -2.086 1 88.94 93 ASN A O 1
ATOM 766 N N . ILE A 1 94 ? 16.078 7.758 -0.357 1 86.38 94 ILE A N 1
ATOM 767 C CA . ILE A 1 94 ? 15.023 6.887 0.162 1 86.38 94 ILE A CA 1
ATOM 768 C C . ILE A 1 94 ? 13.906 6.758 -0.868 1 86.38 94 ILE A C 1
ATOM 770 O O . ILE A 1 94 ? 13.523 5.648 -1.242 1 86.38 94 ILE A O 1
ATOM 774 N N . VAL A 1 95 ? 13.445 7.875 -1.404 1 90.5 95 VAL A N 1
ATOM 775 C CA . VAL A 1 95 ? 12.297 7.824 -2.301 1 90.5 95 VAL A CA 1
ATOM 776 C C . VAL A 1 95 ? 12.719 7.238 -3.646 1 90.5 95 VAL A C 1
ATOM 778 O O . VAL A 1 95 ? 11.898 6.633 -4.352 1 90.5 95 VAL A O 1
ATOM 781 N N . TYR A 1 96 ? 13.992 7.367 -3.963 1 90.06 96 TYR A N 1
ATOM 782 C CA . TYR A 1 96 ? 14.484 6.754 -5.191 1 90.06 96 TYR A CA 1
ATOM 783 C C . TYR A 1 96 ? 14.445 5.234 -5.098 1 90.06 96 TYR A C 1
ATOM 785 O O . TYR A 1 96 ? 13.953 4.562 -6.008 1 90.06 96 TYR A O 1
ATOM 793 N N . VAL A 1 97 ? 14.945 4.723 -4.027 1 85.56 97 VAL A N 1
ATOM 794 C CA . VAL A 1 97 ? 14.977 3.277 -3.826 1 85.56 97 VAL A CA 1
ATOM 795 C C . VAL A 1 97 ? 13.555 2.734 -3.734 1 85.56 97 VAL A C 1
ATOM 797 O O . VAL A 1 97 ? 13.273 1.622 -4.188 1 85.56 97 VAL A O 1
ATOM 800 N N . GLN A 1 98 ? 12.695 3.59 -3.285 1 87.94 98 GLN A N 1
ATOM 801 C CA . GLN A 1 98 ? 11.305 3.176 -3.125 1 87.94 98 GLN A CA 1
ATOM 802 C C . GLN A 1 98 ? 10.539 3.303 -4.438 1 87.94 98 GLN A C 1
ATOM 804 O O . GLN A 1 98 ? 9.383 2.875 -4.535 1 87.94 98 GLN A O 1
ATOM 809 N N . GLY A 1 99 ? 11.109 3.924 -5.387 1 88.44 99 GLY A N 1
ATOM 810 C CA . GLY A 1 99 ? 10.523 3.992 -6.719 1 88.44 99 GLY A CA 1
ATOM 811 C C . GLY A 1 99 ? 9.906 5.344 -7.027 1 88.44 99 GLY A C 1
ATOM 812 O O . GLY A 1 99 ? 9.797 5.73 -8.195 1 88.44 99 GLY A O 1
ATOM 813 N N . TYR A 1 100 ? 9.539 6.148 -6.094 1 91.75 100 TYR A N 1
ATOM 814 C CA . TYR A 1 100 ? 8.867 7.426 -6.293 1 91.75 100 TYR A CA 1
ATOM 815 C C . TYR A 1 100 ? 9.812 8.461 -6.879 1 91.75 100 TYR A C 1
ATOM 817 O O . TYR A 1 100 ? 9.398 9.336 -7.637 1 91.75 100 TYR A O 1
ATOM 825 N N . GLY A 1 101 ? 11.109 8.359 -6.535 1 91.06 101 GLY A N 1
ATOM 826 C CA . GLY A 1 101 ? 12.109 9.273 -7.043 1 91.06 101 GLY A CA 1
ATOM 827 C C . GLY A 1 101 ? 12.406 9.086 -8.516 1 91.06 101 GLY A C 1
ATOM 828 O O . GLY A 1 101 ? 13.133 9.883 -9.117 1 91.06 101 GLY A O 1
ATOM 829 N N . ARG A 1 102 ? 11.781 8.047 -9.047 1 92.5 102 ARG A N 1
ATOM 830 C CA . ARG A 1 102 ? 11.992 7.762 -10.461 1 92.5 102 ARG A CA 1
ATOM 831 C C . ARG A 1 102 ? 10.867 8.336 -11.312 1 92.5 102 ARG A C 1
ATOM 833 O O . ARG A 1 102 ? 10.883 8.203 -12.539 1 92.5 102 ARG A O 1
ATOM 840 N N . HIS A 1 103 ? 9.953 8.961 -10.672 1 93.19 103 HIS A N 1
ATOM 841 C CA . HIS A 1 103 ? 8.82 9.609 -11.328 1 93.19 103 HIS A CA 1
ATOM 842 C C . HIS A 1 103 ? 9.016 11.117 -11.398 1 93.19 103 HIS A C 1
ATOM 844 O O . HIS A 1 103 ? 9.75 11.695 -10.594 1 93.19 103 HIS A O 1
ATOM 850 N N . SER A 1 104 ? 8.391 11.68 -12.352 1 93.38 104 SER A N 1
ATOM 851 C CA . SER A 1 104 ? 8.297 13.133 -12.398 1 93.38 104 SER A CA 1
ATOM 852 C C . SER A 1 104 ? 7.371 13.672 -11.312 1 93.38 104 SER A C 1
ATOM 854 O O . SER A 1 104 ? 6.57 12.922 -10.75 1 93.38 104 SER A O 1
ATOM 856 N N . LYS A 1 105 ? 7.492 14.938 -11.078 1 91.25 105 LYS A N 1
ATOM 857 C CA . LYS A 1 105 ? 6.598 15.586 -10.125 1 91.25 105 LYS A CA 1
ATOM 858 C C . LYS A 1 105 ? 5.137 15.391 -10.516 1 91.25 105 LYS A C 1
ATOM 860 O O . LYS A 1 105 ? 4.289 15.125 -9.664 1 91.25 105 LYS A O 1
ATOM 865 N N . HIS A 1 106 ? 4.91 15.523 -11.797 1 93.31 106 HIS A N 1
ATOM 866 C CA . HIS A 1 106 ? 3.547 15.375 -12.289 1 93.31 106 HIS A CA 1
ATOM 867 C C . HIS A 1 106 ? 3.029 13.961 -12.062 1 93.31 106 HIS A C 1
ATOM 869 O O . HIS A 1 106 ? 1.876 13.766 -11.672 1 93.31 106 HIS A O 1
ATOM 875 N N . GLU A 1 107 ? 3.893 12.984 -12.203 1 95.12 107 GLU A N 1
ATOM 876 C CA . GLU A 1 107 ? 3.506 11.594 -11.992 1 95.12 107 GLU A CA 1
ATOM 877 C C . GLU A 1 107 ? 3.211 11.32 -10.516 1 95.12 107 GLU A C 1
ATOM 879 O O . GLU A 1 107 ? 2.254 10.617 -10.188 1 95.12 107 GLU A O 1
ATOM 884 N N . VAL A 1 108 ? 4 11.883 -9.703 1 94.81 108 VAL A N 1
ATOM 885 C CA . VAL A 1 108 ? 3.787 11.688 -8.273 1 94.81 108 VAL A CA 1
ATOM 886 C C . VAL A 1 108 ? 2.516 12.406 -7.836 1 94.81 108 VAL A C 1
ATOM 888 O O . VAL A 1 108 ? 1.773 11.914 -6.984 1 94.81 108 VAL A O 1
ATOM 891 N N . ASP A 1 109 ? 2.188 13.539 -8.484 1 93.31 109 ASP A N 1
ATOM 892 C CA . ASP A 1 109 ? 0.927 14.234 -8.25 1 93.31 109 ASP A CA 1
ATOM 893 C C . ASP A 1 109 ? -0.265 13.344 -8.594 1 93.31 109 ASP A C 1
ATOM 895 O O . ASP A 1 109 ? -1.241 13.281 -7.844 1 93.31 109 ASP A O 1
ATOM 899 N N . GLU A 1 110 ? -0.118 12.711 -9.648 1 95.81 110 GLU A N 1
ATOM 900 C CA . GLU A 1 110 ? -1.206 11.844 -10.086 1 95.81 110 GLU A CA 1
ATOM 901 C C . GLU A 1 110 ? -1.383 10.656 -9.141 1 95.81 110 GLU A C 1
ATOM 903 O O . GLU A 1 110 ? -2.51 10.234 -8.875 1 95.81 110 GLU A O 1
ATOM 908 N N . ILE A 1 111 ? -0.289 10.156 -8.656 1 96.75 111 ILE A N 1
ATOM 909 C CA . ILE A 1 111 ? -0.343 9.07 -7.68 1 96.75 111 ILE A CA 1
ATOM 910 C C . ILE A 1 111 ? -1.053 9.547 -6.414 1 96.75 111 ILE A C 1
ATOM 912 O O . ILE A 1 111 ? -1.987 8.898 -5.938 1 96.75 111 ILE A O 1
ATOM 916 N N . ALA A 1 112 ? -0.651 10.688 -5.934 1 96.31 112 ALA A N 1
ATOM 917 C CA . ALA A 1 112 ? -1.253 11.25 -4.727 1 96.31 112 ALA A CA 1
ATOM 918 C C . ALA A 1 112 ? -2.744 11.508 -4.926 1 96.31 112 ALA A C 1
ATOM 920 O O . ALA A 1 112 ? -3.551 11.234 -4.035 1 96.31 112 ALA A O 1
ATOM 921 N N . LYS A 1 113 ? -3.051 12 -6.086 1 96.69 113 LYS A N 1
ATOM 922 C CA . LYS A 1 113 ? -4.449 12.289 -6.402 1 96.69 113 LYS A CA 1
ATOM 923 C C . LYS A 1 113 ? -5.293 11.016 -6.352 1 96.69 113 LYS A C 1
ATOM 925 O O . LYS A 1 113 ? -6.383 11.008 -5.777 1 96.69 113 LYS A O 1
ATOM 930 N N . LYS A 1 114 ? -4.805 9.961 -6.934 1 97.38 114 LYS A N 1
ATOM 931 C CA . LYS A 1 114 ? -5.516 8.688 -6.918 1 97.38 114 LYS A CA 1
ATOM 932 C C . LYS A 1 114 ? -5.703 8.18 -5.488 1 97.38 114 LYS A C 1
ATOM 934 O O . LYS A 1 114 ? -6.773 7.668 -5.145 1 97.38 114 LYS A O 1
ATOM 939 N N . ASP A 1 115 ? -4.66 8.297 -4.68 1 98.31 115 ASP A N 1
ATOM 940 C CA . ASP A 1 115 ? -4.734 7.867 -3.287 1 98.31 115 ASP A CA 1
ATOM 941 C C . ASP A 1 115 ? -5.773 8.68 -2.52 1 98.31 115 ASP A C 1
ATOM 943 O O . ASP A 1 115 ? -6.598 8.125 -1.798 1 98.31 115 ASP A O 1
ATOM 947 N N . LEU A 1 116 ? -5.746 10.008 -2.744 1 98 116 LEU A N 1
ATOM 948 C CA . LEU A 1 116 ? -6.66 10.906 -2.059 1 98 116 LEU A CA 1
ATOM 949 C C . LEU A 1 116 ? -8.102 10.648 -2.484 1 98 116 LEU A C 1
ATOM 951 O O . LEU A 1 116 ? -9.008 10.648 -1.649 1 98 116 LEU A O 1
ATOM 955 N N . LEU A 1 117 ? -8.281 10.367 -3.736 1 98.19 117 LEU A N 1
ATOM 956 C CA . LEU A 1 117 ? -9.625 10.094 -4.242 1 98.19 117 LEU A CA 1
ATOM 957 C C . LEU A 1 117 ? -10.164 8.789 -3.664 1 98.19 117 LEU A C 1
ATOM 959 O O . LEU A 1 117 ? -11.352 8.695 -3.346 1 98.19 117 LEU A O 1
ATOM 963 N N . ALA A 1 118 ? -9.344 7.812 -3.523 1 98.69 118 ALA A N 1
ATOM 964 C CA . ALA A 1 118 ? -9.773 6.547 -2.932 1 98.69 118 ALA A CA 1
ATOM 965 C C . ALA A 1 118 ? -10.211 6.738 -1.483 1 98.69 118 ALA A C 1
ATOM 967 O O . ALA A 1 118 ? -11.258 6.227 -1.074 1 98.69 118 ALA A O 1
ATOM 968 N N . LEU A 1 119 ? -9.445 7.477 -0.761 1 98.81 119 LEU A N 1
ATOM 969 C CA . LEU A 1 119 ? -9.758 7.738 0.64 1 98.81 119 LEU A CA 1
ATOM 970 C C . LEU A 1 119 ? -11.016 8.594 0.767 1 98.81 119 LEU A C 1
ATOM 972 O O . LEU A 1 119 ? -11.859 8.344 1.636 1 98.81 119 LEU A O 1
ATOM 976 N N . SER A 1 120 ? -11.086 9.602 -0.099 1 98.75 120 SER A N 1
ATOM 977 C CA . SER A 1 120 ? -12.266 10.453 -0.142 1 98.75 120 SER A CA 1
ATOM 978 C C . SER A 1 120 ? -13.531 9.641 -0.419 1 98.75 120 SER A C 1
ATOM 980 O O . SER A 1 120 ? -14.562 9.852 0.221 1 98.75 120 SER A O 1
ATOM 982 N N . THR A 1 121 ? -13.438 8.758 -1.342 1 98.75 121 THR A N 1
ATOM 983 C CA . THR A 1 121 ? -14.562 7.906 -1.715 1 98.75 121 THR A CA 1
ATOM 984 C C . THR A 1 121 ? -14.953 6.996 -0.557 1 98.75 121 THR A C 1
ATOM 986 O O . THR A 1 121 ? -16.141 6.836 -0.261 1 98.75 121 THR A O 1
ATOM 989 N N . LEU A 1 122 ? -13.977 6.398 0.131 1 98.62 122 LEU A N 1
ATOM 990 C CA . LEU A 1 122 ? -14.266 5.535 1.271 1 98.62 122 LEU A CA 1
ATOM 991 C C . LEU A 1 122 ? -14.969 6.312 2.377 1 98.62 122 LEU A C 1
ATOM 993 O O . LEU A 1 122 ? -15.898 5.805 3.002 1 98.62 122 LEU A O 1
ATOM 997 N N . LEU A 1 123 ? -14.508 7.527 2.604 1 98.56 123 LEU A N 1
ATOM 998 C CA . LEU A 1 123 ? -15.086 8.367 3.646 1 98.56 123 LEU A CA 1
ATOM 999 C C . LEU A 1 123 ? -16.516 8.766 3.285 1 98.56 123 LEU A C 1
ATOM 1001 O O . LEU A 1 123 ? -17.422 8.672 4.117 1 98.56 123 LEU A O 1
ATOM 1005 N N . GLY A 1 124 ? -16.641 9.227 2.035 1 98.12 124 GLY A N 1
ATOM 1006 C CA . GLY A 1 124 ? -17.953 9.711 1.619 1 98.12 124 GLY A CA 1
ATOM 1007 C C . GLY A 1 124 ? -18.484 10.828 2.492 1 98.12 124 GLY A C 1
ATOM 1008 O O . GLY A 1 124 ? -17.766 11.812 2.748 1 98.12 124 GLY A O 1
ATOM 1009 N N . ASP A 1 125 ? -19.703 10.625 2.945 1 97.31 125 ASP A N 1
ATOM 1010 C CA . ASP A 1 125 ? -20.344 11.648 3.768 1 97.31 125 ASP A CA 1
ATOM 1011 C C . ASP A 1 125 ? -20.344 11.25 5.242 1 97.31 125 ASP A C 1
ATOM 1013 O O . ASP A 1 125 ? -21 11.891 6.066 1 97.31 125 ASP A O 1
ATOM 1017 N N . LYS A 1 126 ? -19.594 10.25 5.586 1 97.56 126 LYS A N 1
ATOM 1018 C CA . LYS A 1 126 ? -19.547 9.734 6.953 1 97.56 126 LYS A CA 1
ATOM 1019 C C . LYS A 1 126 ? -18.578 10.547 7.809 1 97.56 126 LYS A C 1
ATOM 1021 O O . LYS A 1 126 ? -17.609 11.109 7.297 1 97.56 126 LYS A O 1
ATOM 1026 N N . PRO A 1 127 ? -18.781 10.516 9.07 1 95.88 127 PRO A N 1
ATOM 1027 C CA . PRO A 1 127 ? -17.812 11.195 9.938 1 95.88 127 PRO A CA 1
ATOM 1028 C C . PRO A 1 127 ? -16.484 10.469 10.008 1 95.88 127 PRO A C 1
ATOM 1030 O O . PRO A 1 127 ? -15.43 11.102 10.156 1 95.88 127 PRO A O 1
ATOM 1033 N N . PHE A 1 128 ? -16.578 9.117 9.906 1 95.19 128 PHE A N 1
ATOM 1034 C CA . PHE A 1 128 ? -15.375 8.289 9.938 1 95.19 128 PHE A CA 1
ATOM 1035 C C . PHE A 1 128 ? -15.383 7.285 8.789 1 95.19 128 PHE A C 1
ATOM 1037 O O . PHE A 1 128 ? -16.422 7.047 8.18 1 95.19 128 PHE A O 1
ATOM 1044 N N . LEU A 1 129 ? -14.258 6.715 8.539 1 97.12 129 LEU A N 1
ATOM 1045 C CA . LEU A 1 129 ? -14.055 5.969 7.305 1 97.12 129 LEU A CA 1
ATOM 1046 C C . LEU A 1 129 ? -14.984 4.762 7.238 1 97.12 129 LEU A C 1
ATOM 1048 O O . LEU A 1 129 ? -15.406 4.355 6.152 1 97.12 129 LEU A O 1
ATOM 1052 N N . PHE A 1 130 ? -15.32 4.184 8.406 1 96.5 130 PHE A N 1
ATOM 1053 C CA . PHE A 1 130 ? -16.172 3.004 8.391 1 96.5 130 PHE A CA 1
ATOM 1054 C C . PHE A 1 130 ? -17.516 3.301 9.047 1 96.5 130 PHE A C 1
ATOM 1056 O O . PHE A 1 130 ? -18.234 2.381 9.438 1 96.5 130 PHE A O 1
ATOM 1063 N N . GLY A 1 131 ? -17.844 4.621 9.242 1 94.44 131 GLY A N 1
ATOM 1064 C CA . GLY A 1 131 ? -19.156 4.934 9.773 1 94.44 131 GLY A CA 1
ATOM 1065 C C . GLY A 1 131 ? -19.125 5.969 10.883 1 94.44 131 GLY A C 1
ATOM 1066 O O . GLY A 1 131 ? -18.453 6.992 10.758 1 94.44 131 GLY A O 1
ATOM 1067 N N . SER A 1 132 ? -19.875 5.684 11.906 1 92.62 132 SER A N 1
ATOM 1068 C CA . SER A 1 132 ? -20.125 6.699 12.93 1 92.62 132 SER A CA 1
ATOM 1069 C C . SER A 1 132 ? -19.109 6.602 14.062 1 92.62 132 SER A C 1
ATOM 1071 O O . SER A 1 132 ? -19.031 7.496 14.906 1 92.62 132 SER A O 1
ATOM 1073 N N . THR A 1 133 ? -18.328 5.512 14.031 1 88.88 133 THR A N 1
ATOM 1074 C CA . THR A 1 133 ? -17.344 5.316 15.086 1 88.88 133 THR A CA 1
ATOM 1075 C C . THR A 1 133 ? -15.93 5.277 14.5 1 88.88 133 THR A C 1
ATOM 1077 O O . THR A 1 133 ? -15.703 4.66 13.461 1 88.88 133 THR A O 1
ATOM 1080 N N . PRO A 1 134 ? -15.016 5.953 15.172 1 90.06 134 PRO A N 1
ATOM 1081 C CA . PRO A 1 134 ? -13.641 5.953 14.664 1 90.06 134 PRO A CA 1
ATOM 1082 C C . PRO A 1 134 ? -12.992 4.574 14.727 1 90.06 134 PRO A C 1
ATOM 1084 O O . PRO A 1 134 ? -13.336 3.762 15.586 1 90.06 134 PRO A O 1
ATOM 1087 N N . SER A 1 135 ? -12.141 4.297 13.867 1 91.56 135 SER A N 1
ATOM 1088 C CA . SER A 1 135 ? -11.305 3.102 13.836 1 91.56 135 SER A CA 1
ATOM 1089 C C . SER A 1 135 ? -9.82 3.467 13.789 1 91.56 135 SER A C 1
ATOM 1091 O O . SER A 1 135 ? -9.469 4.645 13.695 1 91.56 135 SER A O 1
ATOM 1093 N N . THR A 1 136 ? -8.977 2.488 13.867 1 89.75 136 THR A N 1
ATOM 1094 C CA . THR A 1 136 ? -7.539 2.68 13.734 1 89.75 136 THR A CA 1
ATOM 1095 C C . THR A 1 136 ? -7.203 3.369 12.414 1 89.75 136 THR A C 1
ATOM 1097 O O . THR A 1 136 ? -6.277 4.18 12.344 1 89.75 136 THR A O 1
ATOM 1100 N N . LEU A 1 137 ? -7.98 3.078 11.414 1 94.25 137 LEU A N 1
ATOM 1101 C CA . LEU A 1 137 ? -7.719 3.678 10.109 1 94.25 137 LEU A CA 1
ATOM 1102 C C . LEU A 1 137 ? -7.902 5.191 10.164 1 94.25 137 LEU A C 1
ATOM 1104 O O . LEU A 1 137 ? -7.16 5.934 9.516 1 94.25 137 LEU A O 1
ATOM 1108 N N . ASP A 1 138 ? -8.844 5.637 10.906 1 93.06 138 ASP A N 1
ATOM 1109 C CA . ASP A 1 138 ? -9.062 7.07 11.062 1 93.06 138 ASP A CA 1
ATOM 1110 C C . ASP A 1 138 ? -7.855 7.742 11.727 1 93.06 138 ASP A C 1
ATOM 1112 O O . ASP A 1 138 ? -7.465 8.844 11.336 1 93.06 138 ASP A O 1
ATOM 1116 N N . ALA A 1 139 ? -7.316 7.059 12.672 1 88.88 139 ALA A N 1
ATOM 1117 C CA . ALA A 1 139 ? -6.141 7.586 13.359 1 88.88 139 ALA A CA 1
ATOM 1118 C C . ALA A 1 139 ? -4.953 7.688 12.398 1 88.88 139 ALA A C 1
ATOM 1120 O O . ALA A 1 139 ? -4.23 8.688 12.406 1 88.88 139 ALA A O 1
ATOM 1121 N N . ILE A 1 140 ? -4.773 6.68 11.609 1 90.62 140 ILE A N 1
ATOM 1122 C CA . ILE A 1 140 ? -3.666 6.641 10.664 1 90.62 140 ILE A CA 1
ATOM 1123 C C . ILE A 1 140 ? -3.828 7.754 9.633 1 90.62 140 ILE A C 1
ATOM 1125 O O . ILE A 1 140 ? -2.885 8.5 9.359 1 90.62 140 ILE A O 1
ATOM 1129 N N . LEU A 1 141 ? -5.016 7.875 9.141 1 94.88 141 LEU A N 1
ATOM 1130 C CA . LEU A 1 141 ? -5.281 8.898 8.133 1 94.88 141 LEU A CA 1
ATOM 1131 C C . LEU A 1 141 ? -5.094 10.297 8.711 1 94.88 141 LEU A C 1
ATOM 1133 O O . LEU A 1 141 ? -4.453 11.148 8.086 1 94.88 141 LEU A O 1
ATOM 1137 N N . PHE A 1 142 ? -5.66 10.508 9.859 1 91.31 142 PHE A N 1
ATOM 1138 C CA . PHE A 1 142 ? -5.527 11.805 10.508 1 91.31 142 PHE A CA 1
ATOM 1139 C C . PHE A 1 142 ? -4.059 12.156 10.719 1 91.31 142 PHE A C 1
ATOM 1141 O O . PHE A 1 142 ? -3.629 13.273 10.406 1 91.31 142 PHE A O 1
ATOM 1148 N N . GLY A 1 143 ? -3.35 11.227 11.242 1 87.31 143 GLY A N 1
ATOM 1149 C CA . GLY A 1 143 ? -1.935 11.445 11.5 1 87.31 143 GLY A CA 1
ATOM 1150 C C . GLY A 1 143 ? -1.164 11.875 10.266 1 87.31 143 GLY A C 1
ATOM 1151 O O . GLY A 1 143 ? -0.266 12.719 10.352 1 87.31 143 GLY A O 1
ATOM 1152 N N . LEU A 1 144 ? -1.532 11.32 9.172 1 89.69 144 LEU A N 1
ATOM 1153 C CA . LEU A 1 144 ? -0.841 11.695 7.945 1 89.69 144 LEU A CA 1
ATOM 1154 C C . LEU A 1 144 ? -1.317 13.055 7.445 1 89.69 144 LEU A C 1
ATOM 1156 O O . LEU A 1 144 ? -0.503 13.914 7.09 1 89.69 144 LEU A O 1
ATOM 1160 N N . LEU A 1 145 ? -2.662 13.273 7.438 1 92.19 145 LEU A N 1
ATOM 1161 C CA . LEU A 1 145 ? -3.227 14.477 6.836 1 92.19 145 LEU A CA 1
ATOM 1162 C C . LEU A 1 145 ? -2.781 15.719 7.594 1 92.19 145 LEU A C 1
ATOM 1164 O O . LEU A 1 145 ? -2.594 16.781 6.992 1 92.19 145 LEU A O 1
ATOM 1168 N N . VAL A 1 146 ? -2.59 15.602 8.828 1 86.5 146 VAL A N 1
ATOM 1169 C CA . VAL A 1 146 ? -2.209 16.766 9.617 1 86.5 146 VAL A CA 1
ATOM 1170 C C . VAL A 1 146 ? -0.794 17.203 9.242 1 86.5 146 VAL A C 1
ATOM 1172 O O . VAL A 1 146 ? -0.436 18.375 9.391 1 86.5 146 VAL A O 1
ATOM 1175 N N . GLN A 1 147 ? 0.021 16.25 8.758 1 80.38 147 GLN A N 1
ATOM 1176 C CA . GLN A 1 147 ? 1.345 16.609 8.258 1 80.38 147 GLN A CA 1
ATOM 1177 C C . GLN A 1 147 ? 1.246 17.531 7.047 1 80.38 147 GLN A C 1
ATOM 1179 O O . GLN A 1 147 ? 2.148 18.328 6.789 1 80.38 147 GLN A O 1
ATOM 1184 N N . TYR A 1 148 ? 0.163 17.344 6.336 1 84.69 148 TYR A N 1
ATOM 1185 C CA . TYR A 1 148 ? -0.02 18.141 5.137 1 84.69 148 TYR A CA 1
ATOM 1186 C C . TYR A 1 148 ? -0.75 19.438 5.461 1 84.69 148 TYR A C 1
ATOM 1188 O O . TYR A 1 148 ? -0.427 20.5 4.914 1 84.69 148 TYR A O 1
ATOM 1196 N N . THR A 1 149 ? -1.698 19.391 6.398 1 84 149 THR A N 1
ATOM 1197 C CA . THR A 1 149 ? -2.531 20.547 6.68 1 84 149 THR A CA 1
ATOM 1198 C C . THR A 1 149 ? -1.839 21.484 7.668 1 84 149 THR A C 1
ATOM 1200 O O . THR A 1 149 ? -2.072 22.703 7.652 1 84 149 THR A O 1
ATOM 1203 N N . ASP A 1 150 ? -0.914 21 8.445 1 77.12 150 ASP A N 1
ATOM 1204 C CA . ASP A 1 150 ? -0.469 21.797 9.578 1 77.12 150 ASP A CA 1
ATOM 1205 C C . ASP A 1 150 ? 1.026 22.094 9.484 1 77.12 150 ASP A C 1
ATOM 1207 O O . ASP A 1 150 ? 1.593 22.75 10.367 1 77.12 150 ASP A O 1
ATOM 1211 N N . THR A 1 151 ? 1.675 21.594 8.586 1 70.56 151 THR A N 1
ATOM 1212 C CA . THR A 1 151 ? 3.082 21.922 8.383 1 70.56 151 THR A CA 1
ATOM 1213 C C . THR A 1 151 ? 3.277 22.688 7.078 1 70.56 151 THR A C 1
ATOM 1215 O O . THR A 1 151 ? 2.471 22.562 6.152 1 70.56 151 THR A O 1
ATOM 1218 N N . PRO A 1 152 ? 4.238 23.641 7.211 1 61.91 152 PRO A N 1
ATOM 1219 C CA . PRO A 1 152 ? 4.52 24.344 5.965 1 61.91 152 PRO A CA 1
ATOM 1220 C C . PRO A 1 152 ? 4.918 23.422 4.824 1 61.91 152 PRO A C 1
ATOM 1222 O O . PRO A 1 152 ? 5.875 22.656 4.957 1 61.91 152 PRO A O 1
ATOM 1225 N N . THR A 1 153 ? 3.957 22.641 4.465 1 57.06 153 THR A N 1
ATOM 1226 C CA . THR A 1 153 ? 4.328 21.609 3.502 1 57.06 153 THR A CA 1
ATOM 1227 C C . THR A 1 153 ? 4.25 22.141 2.076 1 57.06 153 THR A C 1
ATOM 1229 O O . THR A 1 153 ? 3.736 23.234 1.849 1 57.06 153 THR A O 1
ATOM 1232 N N . SER A 1 154 ? 4.406 21.062 1.159 1 57.81 154 SER A N 1
ATOM 1233 C CA . SER A 1 154 ? 4.656 21.125 -0.277 1 57.81 154 SER A CA 1
ATOM 1234 C C . SER A 1 154 ? 3.482 21.75 -1.016 1 57.81 154 SER A C 1
ATOM 1236 O O . SER A 1 154 ? 2.326 21.562 -0.632 1 57.81 154 SER A O 1
ATOM 1238 N N . GLU A 1 155 ? 3.666 22.75 -1.668 1 64.81 155 GLU A N 1
ATOM 1239 C CA . GLU A 1 155 ? 2.842 23.469 -2.641 1 64.81 155 GLU A CA 1
ATOM 1240 C C . GLU A 1 155 ? 2.113 22.484 -3.562 1 64.81 155 GLU A C 1
ATOM 1242 O O . GLU A 1 155 ? 1.297 22.891 -4.391 1 64.81 155 GLU A O 1
ATOM 1247 N N . THR A 1 156 ? 2.234 21.109 -3.195 1 77.62 156 THR A N 1
ATOM 1248 C CA . THR A 1 156 ? 1.657 20.25 -4.223 1 77.62 156 THR A CA 1
ATOM 1249 C C . THR A 1 156 ? 0.514 19.422 -3.652 1 77.62 156 THR A C 1
ATOM 1251 O O . THR A 1 156 ? -0.61 19.469 -4.156 1 77.62 156 THR A O 1
ATOM 1254 N N . ILE A 1 157 ? 0.576 18.812 -2.445 1 85.69 157 ILE A N 1
ATOM 1255 C CA . ILE A 1 157 ? -0.423 17.875 -1.963 1 85.69 157 ILE A CA 1
ATOM 1256 C C . ILE A 1 157 ? -1.656 18.625 -1.472 1 85.69 157 ILE A C 1
ATOM 1258 O O . ILE A 1 157 ? -2.789 18.219 -1.731 1 85.69 157 ILE A O 1
ATOM 1262 N N . MET A 1 158 ? -1.45 19.781 -0.899 1 86.94 158 MET A N 1
ATOM 1263 C CA . MET A 1 158 ? -2.561 20.516 -0.306 1 86.94 158 MET A CA 1
ATOM 1264 C C . MET A 1 158 ? -3.539 20.984 -1.379 1 86.94 158 MET A C 1
ATOM 1266 O O . MET A 1 158 ? -4.75 20.781 -1.251 1 86.94 158 MET A O 1
ATOM 1270 N N . PRO A 1 159 ? -3.049 21.531 -2.455 1 90.06 159 PRO A N 1
ATOM 1271 C CA . PRO A 1 159 ? -3.975 21.891 -3.529 1 90.06 159 PRO A CA 1
ATOM 1272 C C . PRO A 1 159 ? -4.742 20.688 -4.078 1 90.06 159 PRO A C 1
ATOM 1274 O O . PRO A 1 159 ? -5.906 20.812 -4.465 1 90.06 159 PRO A O 1
ATOM 1277 N N . LEU A 1 160 ? -4.148 19.562 -4.09 1 91.19 160 LEU A N 1
ATOM 1278 C CA . LEU A 1 160 ? -4.816 18.359 -4.555 1 91.19 160 LEU A CA 1
ATOM 1279 C C . LEU A 1 160 ? -5.957 17.969 -3.617 1 91.19 160 LEU A C 1
ATOM 1281 O O . LEU A 1 160 ? -7.035 17.578 -4.07 1 91.19 160 LEU A O 1
ATOM 1285 N N . ILE A 1 161 ? -5.668 18.078 -2.369 1 93.94 161 ILE A N 1
ATOM 1286 C CA . ILE A 1 161 ? -6.699 17.75 -1.391 1 93.94 161 ILE A CA 1
ATOM 1287 C C . ILE A 1 161 ? -7.871 18.719 -1.525 1 93.94 161 ILE A C 1
ATOM 1289 O O . ILE A 1 161 ? -9.031 18.297 -1.587 1 93.94 161 ILE A O 1
ATOM 1293 N N . GLU A 1 162 ? -7.578 19.953 -1.591 1 93.94 162 GLU A N 1
ATOM 1294 C CA . GLU A 1 162 ? -8.602 21 -1.672 1 93.94 162 GLU A CA 1
ATOM 1295 C C . GLU A 1 162 ? -9.484 20.812 -2.906 1 93.94 162 GLU A C 1
ATOM 1297 O O . GLU A 1 162 ? -10.695 20.984 -2.842 1 93.94 162 GLU A O 1
ATOM 1302 N N . LYS A 1 163 ? -8.883 20.406 -3.93 1 94.31 163 LYS A N 1
ATOM 1303 C CA . LYS A 1 163 ? -9.586 20.328 -5.207 1 94.31 163 LYS A CA 1
ATOM 1304 C C . LYS A 1 163 ? -10.312 18.984 -5.352 1 94.31 163 LYS A C 1
ATOM 1306 O O . LYS A 1 163 ? -11.453 18.938 -5.816 1 94.31 163 LYS A O 1
ATOM 1311 N N . SER A 1 164 ? -9.703 17.922 -4.863 1 94.38 164 SER A N 1
ATOM 1312 C CA . SER A 1 164 ? -10.18 16.594 -5.25 1 94.38 164 SER A CA 1
ATOM 1313 C C . SER A 1 164 ? -10.805 15.867 -4.066 1 94.38 164 SER A C 1
ATOM 1315 O O . SER A 1 164 ? -11.539 14.891 -4.246 1 94.38 164 SER A O 1
ATOM 1317 N N . ALA A 1 165 ? -10.547 16.328 -2.848 1 97.38 165 ALA A N 1
ATOM 1318 C CA . ALA A 1 165 ? -11 15.578 -1.679 1 97.38 165 ALA A CA 1
ATOM 1319 C C . ALA A 1 165 ? -11.297 16.516 -0.508 1 97.38 165 ALA A C 1
ATOM 1321 O O . ALA A 1 165 ? -10.789 16.312 0.597 1 97.38 165 ALA A O 1
ATOM 1322 N N . PRO A 1 166 ? -12.18 17.453 -0.712 1 97.38 166 PRO A N 1
ATOM 1323 C CA . PRO A 1 166 ? -12.453 18.422 0.359 1 97.38 166 PRO A CA 1
ATOM 1324 C C . PRO A 1 166 ? -13.039 17.766 1.607 1 97.38 166 PRO A C 1
ATOM 1326 O O . PRO A 1 166 ? -12.891 18.281 2.713 1 97.38 166 PRO A O 1
ATOM 1329 N N . ASN A 1 167 ? -13.688 16.656 1.443 1 98.38 167 ASN A N 1
ATOM 1330 C CA . ASN A 1 167 ? -14.258 15.961 2.596 1 98.38 167 ASN A CA 1
ATOM 1331 C C . ASN A 1 167 ? -13.172 15.453 3.543 1 98.38 167 ASN A C 1
ATOM 1333 O O . ASN A 1 167 ? -13.43 15.258 4.73 1 98.38 167 ASN A O 1
ATOM 1337 N N . LEU A 1 168 ? -11.969 15.273 3.064 1 98.31 168 LEU A N 1
ATOM 1338 C CA . LEU A 1 168 ? -10.867 14.875 3.932 1 98.31 168 LEU A CA 1
ATOM 1339 C C . LEU A 1 168 ? -10.438 16.031 4.828 1 98.31 168 LEU A C 1
ATOM 1341 O O . LEU A 1 168 ? -9.992 15.812 5.957 1 98.31 168 LEU A O 1
ATOM 1345 N N . LEU A 1 169 ? -10.57 17.25 4.328 1 96.69 169 LEU A N 1
ATOM 1346 C CA . LEU A 1 169 ? -10.297 18.422 5.16 1 96.69 169 LEU A CA 1
ATOM 1347 C C . LEU A 1 169 ? -11.352 18.562 6.258 1 96.69 169 LEU A C 1
ATOM 1349 O O . LEU A 1 169 ? -11.023 18.906 7.395 1 96.69 169 LEU A O 1
ATOM 1353 N N . ALA A 1 170 ? -12.578 18.312 5.875 1 97.19 170 ALA A N 1
ATOM 1354 C CA . ALA A 1 170 ? -13.648 18.312 6.859 1 97.19 170 ALA A CA 1
ATOM 1355 C C . ALA A 1 170 ? -13.43 17.25 7.926 1 97.19 170 ALA A C 1
ATOM 1357 O O . ALA A 1 170 ? -13.688 17.469 9.109 1 97.19 170 ALA A O 1
ATOM 1358 N N . PHE A 1 171 ? -12.938 16.125 7.531 1 97.25 171 PHE A N 1
ATOM 1359 C CA . PHE A 1 171 ? -12.594 15.016 8.422 1 97.25 171 PHE A CA 1
ATOM 1360 C C . PHE A 1 171 ? -11.547 15.445 9.438 1 97.25 171 PHE A C 1
ATOM 1362 O O . PHE A 1 171 ? -11.688 15.188 10.633 1 97.25 171 PHE A O 1
ATOM 1369 N N . VAL A 1 172 ? -10.438 16.125 8.977 1 93.94 172 VAL A N 1
ATOM 1370 C CA . VAL A 1 172 ? -9.375 16.594 9.852 1 93.94 172 VAL A CA 1
ATOM 1371 C C . VAL A 1 172 ? -9.945 17.594 10.859 1 93.94 172 VAL A C 1
ATOM 1373 O O . VAL A 1 172 ? -9.656 17.5 12.055 1 93.94 172 VAL A O 1
ATOM 1376 N N . SER A 1 173 ? -10.773 18.484 10.391 1 93.81 173 SER A N 1
ATOM 1377 C CA . SER A 1 173 ? -11.391 19.484 11.25 1 93.81 173 SER A CA 1
ATOM 1378 C C . SER A 1 173 ? -12.281 18.844 12.305 1 93.81 173 SER A C 1
ATOM 1380 O O . SER A 1 173 ? -12.289 19.281 13.461 1 93.81 173 SER A O 1
ATOM 1382 N N . LEU A 1 174 ? -13.023 17.875 11.891 1 93.12 174 LEU A N 1
ATOM 1383 C CA . LEU A 1 174 ? -13.914 17.156 12.797 1 93.12 174 LEU A CA 1
ATOM 1384 C C . LEU A 1 174 ? -13.125 16.516 13.93 1 93.12 174 LEU A C 1
ATOM 1386 O O . LEU A 1 174 ? -13.5 16.625 15.102 1 93.12 174 LEU A O 1
ATOM 1390 N N . ILE A 1 175 ? -12.07 15.836 13.594 1 89.25 175 ILE A N 1
ATOM 1391 C CA . ILE A 1 175 ? -11.273 15.117 14.586 1 89.25 175 ILE A CA 1
ATOM 1392 C C . ILE A 1 175 ? -10.633 16.125 15.547 1 89.25 175 ILE A C 1
ATOM 1394 O O . ILE A 1 175 ? -10.633 15.906 16.766 1 89.25 175 ILE A O 1
ATOM 1398 N N . LYS A 1 176 ? -10.102 17.172 15.023 1 86.81 176 LYS A N 1
ATOM 1399 C CA . LYS A 1 176 ? -9.516 18.219 15.867 1 86.81 176 LYS A CA 1
ATOM 1400 C C . LYS A 1 176 ? -10.539 18.766 16.844 1 86.81 176 LYS A C 1
ATOM 1402 O O . LYS A 1 176 ? -10.258 18.906 18.047 1 86.81 176 LYS A O 1
ATOM 1407 N N . LYS A 1 177 ? -11.664 19.078 16.344 1 88.5 177 LYS A N 1
ATOM 1408 C CA . LYS A 1 177 ? -12.719 19.672 17.172 1 88.5 177 LYS A CA 1
ATOM 1409 C C . LYS A 1 177 ? -13.188 18.703 18.25 1 88.5 177 LYS A C 1
ATOM 1411 O O . LYS A 1 177 ? -13.43 19.094 19.391 1 88.5 177 LYS A O 1
ATOM 1416 N N . ARG A 1 178 ? -13.25 17.5 17.922 1 84.31 178 ARG A N 1
ATOM 1417 C CA . ARG A 1 178 ? -13.82 16.5 18.812 1 84.31 178 ARG A CA 1
ATOM 1418 C C . ARG A 1 178 ? -12.789 16.031 19.844 1 84.31 178 ARG A C 1
ATOM 1420 O O . ARG A 1 178 ? -13.117 15.781 21 1 84.31 178 ARG A O 1
ATOM 1427 N N . TYR A 1 179 ? -11.547 15.93 19.375 1 78.44 179 TYR A N 1
ATOM 1428 C CA . TYR A 1 179 ? -10.609 15.211 20.219 1 78.44 179 TYR A CA 1
ATOM 1429 C C . TYR A 1 179 ? -9.461 16.109 20.641 1 78.44 179 TYR A C 1
ATOM 1431 O O . TYR A 1 179 ? -8.742 15.789 21.594 1 78.44 179 TYR A O 1
ATOM 1439 N N . TRP A 1 180 ? -9.211 17.156 19.938 1 75.62 180 TRP A N 1
ATOM 1440 C CA . TRP A 1 180 ? -8.133 18.078 20.281 1 75.62 180 TRP A CA 1
ATOM 1441 C C . TRP A 1 180 ? -8.609 19.531 20.172 1 75.62 180 TRP A C 1
ATOM 1443 O O . TRP A 1 180 ? -8.047 20.328 19.422 1 75.62 180 TRP A O 1
ATOM 1453 N N . PRO A 1 181 ? -9.531 19.797 21.016 1 72.81 181 PRO A N 1
ATOM 1454 C CA . PRO A 1 181 ? -10.086 21.141 20.906 1 72.81 181 PRO A CA 1
ATOM 1455 C C . PRO A 1 181 ? -9.047 22.234 21.125 1 72.81 181 PRO A C 1
ATOM 1457 O O . PRO A 1 181 ? -9.227 23.359 20.672 1 72.81 181 PRO A O 1
ATOM 1460 N N . ASP A 1 182 ? -7.961 21.844 21.734 1 70.81 182 ASP A N 1
ATOM 1461 C CA . ASP A 1 182 ? -6.918 22.828 22 1 70.81 182 ASP A CA 1
ATOM 1462 C C . ASP A 1 182 ? -5.766 22.688 21.016 1 70.81 182 ASP A C 1
ATOM 1464 O O . ASP A 1 182 ? -4.652 23.156 21.281 1 70.81 182 ASP A O 1
ATOM 1468 N N . TRP A 1 183 ? -6.035 22.062 19.859 1 70.81 183 TRP A N 1
ATOM 1469 C CA . TRP A 1 183 ? -5.02 21.734 18.859 1 70.81 183 TRP A CA 1
ATOM 1470 C C . TRP A 1 183 ? -4.242 22.984 18.453 1 70.81 183 TRP A C 1
ATOM 1472 O O . TRP A 1 183 ? -3.01 22.984 18.438 1 70.81 183 TRP A O 1
ATOM 1482 N N . ASN A 1 184 ? -4.98 23.984 18.172 1 65.44 184 ASN A N 1
ATOM 1483 C CA . ASN A 1 184 ? -4.348 25.219 17.719 1 65.44 184 ASN A CA 1
ATOM 1484 C C . ASN A 1 184 ? -3.484 25.844 18.812 1 65.44 184 ASN A C 1
ATOM 1486 O O . ASN A 1 184 ? -2.416 26.391 18.531 1 65.44 184 ASN A O 1
ATOM 1490 N N . GLU A 1 185 ? -4.016 25.734 19.969 1 61.94 185 GLU A N 1
ATOM 1491 C CA . GLU A 1 185 ? -3.264 26.281 21.109 1 61.94 185 GLU A CA 1
ATOM 1492 C C . GLU A 1 185 ? -1.97 25.5 21.328 1 61.94 185 GLU A C 1
ATOM 1494 O O . GLU A 1 185 ? -0.918 26.094 21.578 1 61.94 185 GLU A O 1
ATOM 1499 N N . ILE A 1 186 ? -2.078 24.234 21.094 1 58.94 186 ILE A N 1
ATOM 1500 C CA . ILE A 1 186 ? -0.938 23.359 21.359 1 58.94 186 ILE A CA 1
ATOM 1501 C C . ILE A 1 186 ? 0.102 23.531 20.25 1 58.94 186 ILE A C 1
ATOM 1503 O O . ILE A 1 186 ? 1.299 23.625 20.531 1 58.94 186 ILE A O 1
ATOM 1507 N N . THR A 1 187 ? -0.431 23.562 19.094 1 59.97 187 THR A N 1
ATOM 1508 C CA . THR A 1 187 ? 0.503 23.625 17.969 1 59.97 187 THR A CA 1
ATOM 1509 C C . THR A 1 187 ? 1.126 25.016 17.875 1 59.97 187 THR A C 1
ATOM 1511 O O . THR A 1 187 ? 2.293 25.156 17.5 1 59.97 187 THR A O 1
ATOM 1514 N N . GLU A 1 188 ? 0.345 25.953 18.172 1 54.03 188 GLU A N 1
ATOM 1515 C CA . GLU A 1 188 ? 0.879 27.312 18.234 1 54.03 188 GLU A CA 1
ATOM 1516 C C . GLU A 1 188 ? 1.917 27.469 19.344 1 54.03 188 GLU A C 1
ATOM 1518 O O . GLU A 1 188 ? 2.938 28.125 19.156 1 54.03 188 GLU A O 1
ATOM 1523 N N . LYS A 1 189 ? 1.561 26.875 20.438 1 51.38 189 LYS A N 1
ATOM 1524 C CA . LYS A 1 189 ? 2.48 26.953 21.562 1 51.38 189 LYS A CA 1
ATOM 1525 C C . LYS A 1 189 ? 3.76 26.172 21.297 1 51.38 189 LYS A C 1
ATOM 1527 O O . LYS A 1 189 ? 4.852 26.594 21.672 1 51.38 189 LYS A O 1
ATOM 1532 N N . LEU A 1 190 ? 3.529 25.047 20.703 1 49.97 190 LEU A N 1
ATOM 1533 C CA . LEU A 1 190 ? 4.699 24.25 20.344 1 49.97 190 LEU A CA 1
ATOM 1534 C C . LEU A 1 190 ? 5.547 24.969 19.312 1 49.97 190 LEU A C 1
ATOM 1536 O O . LEU A 1 190 ? 6.777 24.891 19.344 1 49.97 190 LEU A O 1
ATOM 1540 N N . LEU A 1 191 ? 4.848 25.562 18.359 1 48.97 191 LEU A N 1
ATOM 1541 C CA . LEU A 1 191 ? 5.551 26.375 17.375 1 48.97 191 LEU A CA 1
ATOM 1542 C C . LEU A 1 191 ? 6.258 27.547 18.047 1 48.97 191 LEU A C 1
ATOM 1544 O O . LEU A 1 191 ? 7.352 27.938 17.625 1 48.97 191 LEU A O 1
ATOM 1548 N N . LEU A 1 192 ? 5.621 28.094 19.109 1 44.06 192 LEU A N 1
ATOM 1549 C CA . LEU A 1 192 ? 6.152 29.281 19.766 1 44.06 192 LEU A CA 1
ATOM 1550 C C . LEU A 1 192 ? 7.082 28.906 20.906 1 44.06 192 LEU A C 1
ATOM 1552 O O . LEU A 1 192 ? 8.031 29.625 21.203 1 44.06 192 LEU A O 1
ATOM 1556 N N . ASN A 1 193 ? 6.766 27.984 21.828 1 37.69 193 ASN A N 1
ATOM 1557 C CA . ASN A 1 193 ? 7.59 27.641 22.984 1 37.69 193 ASN A CA 1
ATOM 1558 C C . ASN A 1 193 ? 7.875 26.141 23.031 1 37.69 193 ASN A C 1
ATOM 1560 O O . ASN A 1 193 ? 7.203 25.406 23.75 1 37.69 193 ASN A O 1
ATOM 1564 N N . PRO A 1 194 ? 8.734 25.609 22.094 1 39.25 194 PRO A N 1
ATOM 1565 C CA . PRO A 1 194 ? 8.984 24.172 22.031 1 39.25 194 PRO A CA 1
ATOM 1566 C C . PRO A 1 194 ? 9.484 23.609 23.359 1 39.25 194 PRO A C 1
ATOM 1568 O O . PRO A 1 194 ? 9.383 22.391 23.594 1 39.25 194 PRO A O 1
ATOM 1571 N N . GLU A 1 195 ? 10.086 24.297 24.266 1 37.59 195 GLU A N 1
ATOM 1572 C CA . GLU A 1 195 ? 10.586 23.938 25.594 1 37.59 195 GLU A CA 1
ATOM 1573 C C . GLU A 1 195 ? 9.438 23.609 26.547 1 37.59 195 GLU A C 1
ATOM 1575 O O . GLU A 1 195 ? 9.641 22.938 27.562 1 37.59 195 GLU A O 1
ATOM 1580 N N . ASP A 1 196 ? 8.398 24.188 26.484 1 37.12 196 ASP A N 1
ATOM 1581 C CA . ASP A 1 196 ? 7.383 24.188 27.531 1 37.12 196 ASP A CA 1
ATOM 1582 C C . ASP A 1 196 ? 6.629 22.859 27.578 1 37.12 196 ASP A C 1
ATOM 1584 O O . ASP A 1 196 ? 5.762 22.672 28.438 1 37.12 196 ASP A O 1
ATOM 1588 N N . ILE A 1 197 ? 6.875 21.953 26.719 1 40.19 197 ILE A N 1
ATOM 1589 C CA . ILE A 1 197 ? 6.238 20.641 26.906 1 40.19 197 ILE A CA 1
ATOM 1590 C C . ILE A 1 197 ? 6.918 19.891 28.047 1 40.19 197 ILE A C 1
ATOM 1592 O O . ILE A 1 197 ? 6.34 18.969 28.609 1 40.19 197 ILE A O 1
ATOM 1596 N N . GLU A 1 198 ? 8.125 20.078 28.359 1 37.41 198 GLU A N 1
ATOM 1597 C CA . GLU A 1 198 ? 8.789 19.375 29.453 1 37.41 198 GLU A CA 1
ATOM 1598 C C . GLU A 1 198 ? 8.164 19.703 30.797 1 37.41 198 GLU A C 1
ATOM 1600 O O . GLU A 1 198 ? 8.117 18.859 31.703 1 37.41 198 GLU A O 1
ATOM 1605 N N . VAL A 1 199 ? 7.719 20.922 31.172 1 38.66 199 VAL A N 1
ATOM 1606 C CA . VAL A 1 199 ? 7.473 21.391 32.531 1 38.66 199 VAL A CA 1
ATOM 1607 C C . VAL A 1 199 ? 6.102 20.906 33 1 38.66 199 VAL A C 1
ATOM 1609 O O . VAL A 1 199 ? 5.863 20.781 34.219 1 38.66 199 VAL A O 1
ATOM 1612 N N . LYS A 1 200 ? 5.086 20.719 32.219 1 39.78 200 LYS A N 1
ATOM 1613 C CA . LYS A 1 200 ? 3.807 20.438 32.875 1 39.78 200 LYS A CA 1
ATOM 1614 C C . LYS A 1 200 ? 3.695 18.969 33.281 1 39.78 200 LYS A C 1
ATOM 1616 O O . LYS A 1 200 ? 2.699 18.562 33.875 1 39.78 200 LYS A O 1
ATOM 1621 N N . LYS A 1 201 ? 4.484 18.094 32.844 1 38.59 201 LYS A N 1
ATOM 1622 C CA . LYS A 1 201 ? 4.402 16.75 33.438 1 38.59 201 LYS A CA 1
ATOM 1623 C C . LYS A 1 201 ? 4.914 16.734 34.875 1 38.59 201 LYS A C 1
ATOM 1625 O O . LYS A 1 201 ? 4.777 15.742 35.562 1 38.59 201 LYS A O 1
ATOM 1630 N N . GLU A 1 202 ? 5.703 17.578 35.281 1 34.69 202 GLU A N 1
ATOM 1631 C CA . GLU A 1 202 ? 6.184 17.547 36.656 1 34.69 202 GLU A CA 1
ATOM 1632 C C . GLU A 1 202 ? 5.117 18.062 37.625 1 34.69 202 GLU A C 1
ATOM 1634 O O . GLU A 1 202 ? 5.215 17.844 38.844 1 34.69 202 GLU A O 1
ATOM 1639 N N . GLN A 1 203 ? 4.242 18.984 37.219 1 35.25 203 GLN A N 1
ATOM 1640 C CA . GLN A 1 203 ? 3.389 19.562 38.25 1 35.25 203 GLN A CA 1
ATOM 1641 C C . GLN A 1 203 ? 2.076 18.797 38.375 1 35.25 203 GLN A C 1
ATOM 1643 O O . GLN A 1 203 ? 1.253 19.094 39.25 1 35.25 203 GLN A O 1
ATOM 1648 N N . LYS A 1 204 ? 1.684 17.906 37.469 1 32.62 204 LYS A N 1
ATOM 1649 C CA . LYS A 1 204 ? 0.517 17.141 37.938 1 32.62 204 LYS A CA 1
ATOM 1650 C C . LYS A 1 204 ? 0.932 15.82 38.562 1 32.62 204 LYS A C 1
ATOM 1652 O O . LYS A 1 204 ? 1.879 15.18 38.094 1 32.62 204 LYS A O 1
ATOM 1657 N N . MET B 1 1 ? 17.766 -7.434 -13.383 1 28.55 1 MET B N 1
ATOM 1658 C CA . MET B 1 1 ? 16.828 -6.965 -12.367 1 28.55 1 MET B CA 1
ATOM 1659 C C . MET B 1 1 ? 15.523 -6.492 -13.008 1 28.55 1 MET B C 1
ATOM 1661 O O . MET B 1 1 ? 14.445 -6.75 -12.477 1 28.55 1 MET B O 1
ATOM 1665 N N . ASP B 1 2 ? 15.797 -5.91 -14.18 1 35.31 2 ASP B N 1
ATOM 1666 C CA . ASP B 1 2 ? 14.82 -5.281 -15.055 1 35.31 2 ASP B CA 1
ATOM 1667 C C . ASP B 1 2 ? 13.93 -6.328 -15.727 1 35.31 2 ASP B C 1
ATOM 1669 O O . ASP B 1 2 ? 12.75 -6.07 -15.992 1 35.31 2 ASP B O 1
ATOM 1673 N N . SER B 1 3 ? 14.508 -7.434 -15.727 1 35.03 3 SER B N 1
ATOM 1674 C CA . SER B 1 3 ? 13.859 -8.391 -16.625 1 35.03 3 SER B CA 1
ATOM 1675 C C . SER B 1 3 ? 12.672 -9.062 -15.938 1 35.03 3 SER B C 1
ATOM 1677 O O . SER B 1 3 ? 11.633 -9.266 -16.562 1 35.03 3 SER B O 1
ATOM 1679 N N . LYS B 1 4 ? 12.797 -9.539 -14.68 1 40.69 4 LYS B N 1
ATOM 1680 C CA . LYS B 1 4 ? 11.75 -10.305 -14.008 1 40.69 4 LYS B CA 1
ATOM 1681 C C . LYS B 1 4 ? 10.57 -9.414 -13.633 1 40.69 4 LYS B C 1
ATOM 1683 O O . LYS B 1 4 ? 9.414 -9.844 -13.703 1 40.69 4 LYS B O 1
ATOM 1688 N N . TYR B 1 5 ? 10.805 -8.164 -13.156 1 43.97 5 TYR B N 1
ATOM 1689 C CA . TYR B 1 5 ? 9.758 -7.148 -13.039 1 43.97 5 TYR B CA 1
ATOM 1690 C C . TYR B 1 5 ? 9.055 -6.938 -14.375 1 43.97 5 TYR B C 1
ATOM 1692 O O . TYR B 1 5 ? 7.852 -6.66 -14.406 1 43.97 5 TYR B O 1
ATOM 1700 N N . ALA B 1 6 ? 9.883 -7.195 -15.328 1 45.81 6 ALA B N 1
ATOM 1701 C CA . ALA B 1 6 ? 9.398 -7.164 -16.703 1 45.81 6 ALA B CA 1
ATOM 1702 C C . ALA B 1 6 ? 8.367 -8.258 -16.953 1 45.81 6 ALA B C 1
ATOM 1704 O O . ALA B 1 6 ? 7.355 -8.023 -17.625 1 45.81 6 ALA B O 1
ATOM 1705 N N . ASP B 1 7 ? 8.523 -9.281 -16.109 1 51.56 7 ASP B N 1
ATOM 1706 C CA . ASP B 1 7 ? 7.633 -10.414 -16.344 1 51.56 7 ASP B CA 1
ATOM 1707 C C . ASP B 1 7 ? 6.262 -10.18 -15.711 1 51.56 7 ASP B C 1
ATOM 1709 O O . ASP B 1 7 ? 5.23 -10.422 -16.344 1 51.56 7 ASP B O 1
ATOM 1713 N N . THR B 1 8 ? 6.359 -9.609 -14.398 1 53.41 8 THR B N 1
ATOM 1714 C CA . THR B 1 8 ? 5.062 -9.352 -13.781 1 53.41 8 THR B CA 1
ATOM 1715 C C . THR B 1 8 ? 4.309 -8.266 -14.539 1 53.41 8 THR B C 1
ATOM 1717 O O . THR B 1 8 ? 3.104 -8.383 -14.766 1 53.41 8 THR B O 1
ATOM 1720 N N . LYS B 1 9 ? 5.098 -7.355 -14.969 1 57.44 9 LYS B N 1
ATOM 1721 C CA . LYS B 1 9 ? 4.48 -6.281 -15.742 1 57.44 9 LYS B CA 1
ATOM 1722 C C . LYS B 1 9 ? 3.963 -6.793 -17.078 1 57.44 9 LYS B C 1
ATOM 1724 O O . LYS B 1 9 ? 2.887 -6.395 -17.531 1 57.44 9 LYS B O 1
ATOM 1729 N N . GLU B 1 10 ? 4.746 -7.656 -17.641 1 59.66 10 GLU B N 1
ATOM 1730 C CA . GLU B 1 10 ? 4.332 -8.219 -18.922 1 59.66 10 GLU B CA 1
ATOM 1731 C C . GLU B 1 10 ? 3.096 -9.102 -18.766 1 59.66 10 GLU B C 1
ATOM 1733 O O . GLU B 1 10 ? 2.193 -9.07 -19.609 1 59.66 10 GLU B O 1
ATOM 1738 N N . ILE B 1 11 ? 3.117 -9.875 -17.734 1 60.59 11 ILE B N 1
ATOM 1739 C CA . ILE B 1 11 ? 1.956 -10.719 -17.469 1 60.59 11 ILE B CA 1
ATOM 1740 C C . ILE B 1 11 ? 0.727 -9.844 -17.234 1 60.59 11 ILE B C 1
ATOM 1742 O O . ILE B 1 11 ? -0.344 -10.102 -17.781 1 60.59 11 ILE B O 1
ATOM 1746 N N . ILE B 1 12 ? 1.024 -8.797 -16.469 1 63.47 12 ILE B N 1
ATOM 1747 C CA . ILE B 1 12 ? -0.068 -7.871 -16.188 1 63.47 12 ILE B CA 1
ATOM 1748 C C . ILE B 1 12 ? -0.536 -7.203 -17.469 1 63.47 12 ILE B C 1
ATOM 1750 O O . ILE B 1 12 ? -1.738 -7.113 -17.734 1 63.47 12 ILE B O 1
ATOM 1754 N N . GLU B 1 13 ? 0.458 -6.812 -18.203 1 65.94 13 GLU B N 1
ATOM 1755 C CA . GLU B 1 13 ? 0.099 -6.172 -19.469 1 65.94 13 GLU B CA 1
ATOM 1756 C C . GLU B 1 13 ? -0.625 -7.148 -20.391 1 65.94 13 GLU B C 1
ATOM 1758 O O . GLU B 1 13 ? -1.602 -6.777 -21.047 1 65.94 13 GLU B O 1
ATOM 1763 N N . HIS B 1 14 ? -0.189 -8.297 -20.453 1 64.44 14 HIS B N 1
ATOM 1764 C CA . HIS B 1 14 ? -0.839 -9.328 -21.25 1 64.44 14 HIS B CA 1
ATOM 1765 C C . HIS B 1 14 ? -2.26 -9.594 -20.766 1 64.44 14 HIS B C 1
ATOM 1767 O O . HIS B 1 14 ? -3.193 -9.664 -21.562 1 64.44 14 HIS B O 1
ATOM 1773 N N . LEU B 1 15 ? -2.295 -9.719 -19.516 1 66.25 15 LEU B N 1
ATOM 1774 C CA . LEU B 1 15 ? -3.605 -10 -18.938 1 66.25 15 LEU B CA 1
ATOM 1775 C C . LEU B 1 15 ? -4.555 -8.828 -19.141 1 66.25 15 LEU B C 1
ATOM 1777 O O . LEU B 1 15 ? -5.742 -9.023 -19.406 1 66.25 15 LEU B O 1
ATOM 1781 N N . LYS B 1 16 ? -3.92 -7.68 -18.953 1 64.56 16 LYS B N 1
ATOM 1782 C CA . LYS B 1 16 ? -4.73 -6.5 -19.219 1 64.56 16 LYS B CA 1
ATOM 1783 C C . LYS B 1 16 ? -5.238 -6.504 -20.672 1 64.56 16 LYS B C 1
ATOM 1785 O O . LYS B 1 16 ? -6.391 -6.156 -20.922 1 64.56 16 LYS B O 1
ATOM 1790 N N . ASN B 1 17 ? -4.328 -6.75 -21.516 1 64.81 17 ASN B N 1
ATOM 1791 C CA . ASN B 1 17 ? -4.695 -6.801 -22.922 1 64.81 17 ASN B CA 1
ATOM 1792 C C . ASN B 1 17 ? -5.688 -7.93 -23.203 1 64.81 17 ASN B C 1
ATOM 1794 O O . ASN B 1 17 ? -6.566 -7.785 -24.062 1 64.81 17 ASN B O 1
ATOM 1798 N N . TYR B 1 18 ? -5.367 -8.891 -22.625 1 60.06 18 TYR B N 1
ATOM 1799 C CA . TYR B 1 18 ? -6.262 -10.031 -22.781 1 60.06 18 TYR B CA 1
ATOM 1800 C C . TYR B 1 18 ? -7.648 -9.719 -22.234 1 60.06 18 TYR B C 1
ATOM 1802 O O . TYR B 1 18 ? -8.656 -10.102 -22.828 1 60.06 18 TYR B O 1
ATOM 1810 N N . PHE B 1 19 ? -7.539 -9.18 -21.047 1 59.66 19 PHE B N 1
ATOM 1811 C CA . PHE B 1 19 ? -8.836 -8.828 -20.484 1 59.66 19 PHE B CA 1
ATOM 1812 C C . PHE B 1 19 ? -9.484 -7.699 -21.266 1 59.66 19 PHE B C 1
ATOM 1814 O O . PHE B 1 19 ? -10.641 -7.344 -21.016 1 59.66 19 PHE B O 1
ATOM 1821 N N . LYS B 1 20 ? -8.969 -7.426 -22.594 1 55.06 20 LYS B N 1
ATOM 1822 C CA . LYS B 1 20 ? -9.484 -6.344 -23.422 1 55.06 20 LYS B CA 1
ATOM 1823 C C . LYS B 1 20 ? -9.945 -5.168 -22.562 1 55.06 20 LYS B C 1
ATOM 1825 O O . LYS B 1 20 ? -11.148 -4.961 -22.391 1 55.06 20 LYS B O 1
ATOM 1830 N N . LEU B 1 21 ? -9.43 -4.781 -21.562 1 51.12 21 LEU B N 1
ATOM 1831 C CA . LEU B 1 21 ? -10.18 -4.363 -20.375 1 51.12 21 LEU B CA 1
ATOM 1832 C C . LEU B 1 21 ? -10.57 -2.891 -20.469 1 51.12 21 LEU B C 1
ATOM 1834 O O . LEU B 1 21 ? -9.703 -2.012 -20.438 1 51.12 21 LEU B O 1
ATOM 1838 N N . SER B 1 22 ? -11.219 -2.439 -21.328 1 60.03 22 SER B N 1
ATOM 1839 C CA . SER B 1 22 ? -12.289 -1.627 -20.766 1 60.03 22 SER B CA 1
ATOM 1840 C C . SER B 1 22 ? -12.773 -2.195 -19.438 1 60.03 22 SER B C 1
ATOM 1842 O O . SER B 1 22 ? -13.922 -1.977 -19.031 1 60.03 22 SER B O 1
ATOM 1844 N N . ILE B 1 23 ? -11.914 -3.025 -18.812 1 64.31 23 ILE B N 1
ATOM 1845 C CA . ILE B 1 23 ? -12.211 -4.008 -17.781 1 64.31 23 ILE B CA 1
ATOM 1846 C C . ILE B 1 23 ? -12.633 -3.295 -16.5 1 64.31 23 ILE B C 1
ATOM 1848 O O . ILE B 1 23 ? -13.438 -3.818 -15.727 1 64.31 23 ILE B O 1
ATOM 1852 N N . ASP B 1 24 ? -12.195 -2.049 -16.453 1 85.56 24 ASP B N 1
ATOM 1853 C CA . ASP B 1 24 ? -12.578 -1.406 -15.211 1 85.56 24 ASP B CA 1
ATOM 1854 C C . ASP B 1 24 ? -13.781 -0.485 -15.414 1 85.56 24 ASP B C 1
ATOM 1856 O O . ASP B 1 24 ? -14.164 0.258 -14.508 1 85.56 24 ASP B O 1
ATOM 1860 N N . SER B 1 25 ? -14.32 -0.532 -16.672 1 84.75 25 SER B N 1
ATOM 1861 C CA . SER B 1 25 ? -15.414 0.368 -17 1 84.75 25 SER B CA 1
ATOM 1862 C C . SER B 1 25 ? -16.656 0.048 -16.172 1 84.75 25 SER B C 1
ATOM 1864 O O . SER B 1 25 ? -17.516 0.914 -15.953 1 84.75 25 SER B O 1
ATOM 1866 N N . ASN B 1 26 ? -16.781 -1.123 -15.703 1 86.19 26 ASN B N 1
ATOM 1867 C CA . ASN B 1 26 ? -17.984 -1.546 -14.992 1 86.19 26 ASN B CA 1
ATOM 1868 C C . ASN B 1 26 ? -17.844 -1.327 -13.492 1 86.19 26 ASN B C 1
ATOM 1870 O O . ASN B 1 26 ? -18.797 -1.559 -12.742 1 86.19 26 ASN B O 1
ATOM 1874 N N . LEU B 1 27 ? -16.703 -0.851 -13.133 1 93.94 27 LEU B N 1
ATOM 1875 C CA . LEU B 1 27 ? -16.5 -0.65 -11.703 1 93.94 27 LEU B CA 1
ATOM 1876 C C . LEU B 1 27 ? -17.203 0.62 -11.234 1 93.94 27 LEU B C 1
ATOM 1878 O O . LEU B 1 27 ? -17.172 1.646 -11.914 1 93.94 27 LEU B O 1
ATOM 1882 N N . ASN B 1 28 ? -17.859 0.526 -10.148 1 95.88 28 ASN B N 1
ATOM 1883 C CA . ASN B 1 28 ? -18.422 1.732 -9.539 1 95.88 28 ASN B CA 1
ATOM 1884 C C . ASN B 1 28 ? -17.359 2.502 -8.766 1 95.88 28 ASN B C 1
ATOM 1886 O O . ASN B 1 28 ? -16.203 2.064 -8.672 1 95.88 28 ASN B O 1
ATOM 1890 N N . THR B 1 29 ? -17.719 3.592 -8.227 1 96.25 29 THR B N 1
ATOM 1891 C CA . THR B 1 29 ? -16.781 4.512 -7.594 1 96.25 29 THR B CA 1
ATOM 1892 C C . THR B 1 29 ? -16.125 3.861 -6.379 1 96.25 29 THR B C 1
ATOM 1894 O O . THR B 1 29 ? -14.922 4.023 -6.156 1 96.25 29 THR B O 1
ATOM 1897 N N . VAL B 1 30 ? -16.875 3.131 -5.668 1 97.31 30 VAL B N 1
ATOM 1898 C CA . VAL B 1 30 ? -16.359 2.477 -4.473 1 97.31 30 VAL B CA 1
ATOM 1899 C C . VAL B 1 30 ? -15.398 1.356 -4.867 1 97.31 30 VAL B C 1
ATOM 1901 O O . VAL B 1 30 ? -14.32 1.214 -4.277 1 97.31 30 VAL B O 1
ATOM 1904 N N . GLU B 1 31 ? -15.773 0.583 -5.883 1 97.31 31 GLU B N 1
ATOM 1905 C CA . GLU B 1 31 ? -14.898 -0.476 -6.375 1 97.31 31 GLU B CA 1
ATOM 1906 C C . GLU B 1 31 ? -13.594 0.095 -6.91 1 97.31 31 GLU B C 1
ATOM 1908 O O . GLU B 1 31 ? -12.531 -0.503 -6.734 1 97.31 31 GLU B O 1
ATOM 1913 N N . ARG B 1 32 ? -13.648 1.215 -7.504 1 97.12 32 ARG B N 1
ATOM 1914 C CA . ARG B 1 32 ? -12.445 1.866 -8 1 97.12 32 ARG B CA 1
ATOM 1915 C C . ARG B 1 32 ? -11.547 2.314 -6.852 1 97.12 32 ARG B C 1
ATOM 1917 O O . ARG B 1 32 ? -10.32 2.256 -6.957 1 97.12 32 ARG B O 1
ATOM 1924 N N . ALA B 1 33 ? -12.125 2.805 -5.801 1 98.38 33 ALA B N 1
ATOM 1925 C CA . ALA B 1 33 ? -11.352 3.162 -4.609 1 98.38 33 ALA B CA 1
ATOM 1926 C C . ALA B 1 33 ? -10.641 1.942 -4.031 1 98.38 33 ALA B C 1
ATOM 1928 O O . ALA B 1 33 ? -9.461 2.012 -3.684 1 98.38 33 ALA B O 1
ATOM 1929 N N . HIS B 1 34 ? -11.383 0.843 -3.988 1 98.56 34 HIS B N 1
ATOM 1930 C CA . HIS B 1 34 ? -10.797 -0.396 -3.496 1 98.56 34 HIS B CA 1
ATOM 1931 C C . HIS B 1 34 ? -9.695 -0.893 -4.434 1 98.56 34 HIS B C 1
ATOM 1933 O O . HIS B 1 34 ? -8.664 -1.386 -3.98 1 98.56 34 HIS B O 1
ATOM 1939 N N . LEU B 1 35 ? -9.938 -0.779 -5.723 1 97.62 35 LEU B N 1
ATOM 1940 C CA . LEU B 1 35 ? -8.914 -1.149 -6.695 1 97.62 35 LEU B CA 1
ATOM 1941 C C . LEU B 1 35 ? -7.602 -0.435 -6.398 1 97.62 35 LEU B C 1
ATOM 1943 O O . LEU B 1 35 ? -6.535 -1.061 -6.395 1 97.62 35 LEU B O 1
ATOM 1947 N N . ARG B 1 36 ? -7.648 0.799 -6.109 1 98.19 36 ARG B N 1
ATOM 1948 C CA . ARG B 1 36 ? -6.457 1.582 -5.801 1 98.19 36 ARG B CA 1
ATOM 1949 C C . ARG B 1 36 ? -5.785 1.08 -4.527 1 98.19 36 ARG B C 1
ATOM 1951 O O . ARG B 1 36 ? -4.578 0.822 -4.512 1 98.19 36 ARG B O 1
ATOM 1958 N N . ALA B 1 37 ? -6.551 0.943 -3.479 1 98.75 37 ALA B N 1
ATOM 1959 C CA . ALA B 1 37 ? -6.008 0.558 -2.178 1 98.75 37 ALA B CA 1
ATOM 1960 C C . ALA B 1 37 ? -5.371 -0.827 -2.238 1 98.75 37 ALA B C 1
ATOM 1962 O O . ALA B 1 37 ? -4.258 -1.027 -1.741 1 98.75 37 ALA B O 1
ATOM 1963 N N . TYR B 1 38 ? -6.02 -1.766 -2.902 1 98.69 38 TYR B N 1
ATOM 1964 C CA . TYR B 1 38 ? -5.523 -3.137 -2.938 1 98.69 38 TYR B CA 1
ATOM 1965 C C . TYR B 1 38 ? -4.371 -3.273 -3.922 1 98.69 38 TYR B C 1
ATOM 1967 O O . TYR B 1 38 ? -3.502 -4.133 -3.756 1 98.69 38 TYR B O 1
ATOM 1975 N N . THR B 1 39 ? -4.379 -2.434 -4.938 1 97.31 39 THR B N 1
ATOM 1976 C CA . THR B 1 39 ? -3.205 -2.393 -5.801 1 97.31 39 THR B CA 1
ATOM 1977 C C . THR B 1 39 ? -1.952 -2.064 -4.988 1 97.31 39 THR B C 1
ATOM 1979 O O . THR B 1 39 ? -0.928 -2.738 -5.121 1 97.31 39 THR B O 1
ATOM 1982 N N . ILE B 1 40 ? -2.082 -1.095 -4.141 1 97.75 40 ILE B N 1
ATOM 1983 C CA . ILE B 1 40 ? -0.941 -0.699 -3.322 1 97.75 40 ILE B CA 1
ATOM 1984 C C . ILE B 1 40 ? -0.596 -1.817 -2.342 1 97.75 40 ILE B C 1
ATOM 1986 O O . ILE B 1 40 ? 0.579 -2.123 -2.127 1 97.75 40 ILE B O 1
ATOM 1990 N N . LEU B 1 41 ? -1.597 -2.451 -1.756 1 98.44 41 LEU B N 1
ATOM 1991 C CA . LEU B 1 41 ? -1.368 -3.57 -0.848 1 98.44 41 LEU B CA 1
ATOM 1992 C C . LEU B 1 41 ? -0.56 -4.668 -1.531 1 98.44 41 LEU B C 1
ATOM 1994 O O . LEU B 1 41 ? 0.402 -5.184 -0.958 1 98.44 41 LEU B O 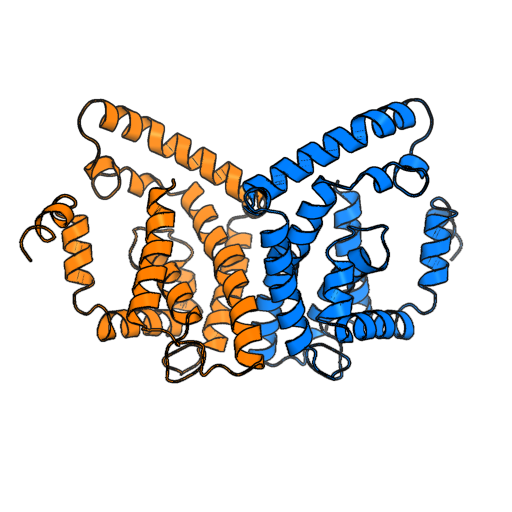1
ATOM 1998 N N . ILE B 1 42 ? -0.896 -4.965 -2.758 1 97.25 42 ILE B N 1
ATOM 1999 C CA . ILE B 1 42 ? -0.245 -6.051 -3.482 1 97.25 42 ILE B CA 1
ATOM 2000 C C . ILE B 1 42 ? 1.174 -5.633 -3.867 1 97.25 42 ILE B C 1
ATOM 2002 O O . ILE B 1 42 ? 2.135 -6.359 -3.598 1 97.25 42 ILE B O 1
ATOM 2006 N N . GLU B 1 43 ? 1.327 -4.438 -4.367 1 93.62 43 GLU B N 1
ATOM 2007 C CA . GLU B 1 43 ? 2.582 -4.035 -4.996 1 93.62 43 GLU B CA 1
ATOM 2008 C C . GLU B 1 43 ? 3.586 -3.539 -3.961 1 93.62 43 GLU B C 1
ATOM 2010 O O . GLU B 1 43 ? 4.793 -3.727 -4.121 1 93.62 43 GLU B O 1
ATOM 2015 N N . GLU B 1 44 ? 3.021 -2.936 -2.869 1 94.88 44 GLU B N 1
ATOM 2016 C CA . GLU B 1 44 ? 3.939 -2.252 -1.965 1 94.88 44 GLU B CA 1
ATOM 2017 C C . GLU B 1 44 ? 4.059 -2.992 -0.636 1 94.88 44 GLU B C 1
ATOM 2019 O O . GLU B 1 44 ? 4.871 -2.625 0.214 1 94.88 44 GLU B O 1
ATOM 2024 N N . SER B 1 45 ? 3.285 -4.02 -0.438 1 96.31 45 SER B N 1
ATOM 2025 C CA . SER B 1 45 ? 3.416 -4.789 0.795 1 96.31 45 SER B CA 1
ATOM 2026 C C . SER B 1 45 ? 3.66 -6.266 0.502 1 96.31 45 SER B C 1
ATOM 2028 O O . SER B 1 45 ? 4.781 -6.754 0.65 1 96.31 45 SER B O 1
ATOM 2030 N N . LEU B 1 46 ? 2.672 -6.945 -0.095 1 96.31 46 LEU B N 1
ATOM 2031 C CA . LEU B 1 46 ? 2.793 -8.383 -0.311 1 96.31 46 LEU B CA 1
ATOM 2032 C C . LEU B 1 46 ? 3.971 -8.703 -1.228 1 96.31 46 LEU B C 1
ATOM 2034 O O . LEU B 1 46 ? 4.711 -9.656 -0.987 1 96.31 46 LEU B O 1
ATOM 2038 N N . PHE B 1 47 ? 4.191 -7.938 -2.199 1 93 47 PHE B N 1
ATOM 2039 C CA . PHE B 1 47 ? 5.324 -8.094 -3.104 1 93 47 PHE B CA 1
ATOM 2040 C C . PHE B 1 47 ? 6.641 -7.918 -2.359 1 93 47 PHE B C 1
ATOM 2042 O O . PHE B 1 47 ? 7.578 -8.695 -2.549 1 93 47 PHE B O 1
ATOM 2049 N N . ARG B 1 48 ? 6.688 -6.93 -1.53 1 92.88 48 ARG B N 1
ATOM 2050 C CA . ARG B 1 48 ? 7.898 -6.664 -0.762 1 92.88 48 ARG B CA 1
ATOM 2051 C C . ARG B 1 48 ? 8.203 -7.816 0.194 1 92.88 48 ARG B C 1
ATOM 2053 O O . ARG B 1 48 ? 9.367 -8.117 0.458 1 92.88 48 ARG B O 1
ATOM 2060 N N . CYS B 1 49 ? 7.152 -8.398 0.745 1 93.5 49 CYS B N 1
ATOM 2061 C CA . CYS B 1 49 ? 7.359 -9.594 1.561 1 93.5 49 CYS B CA 1
ATOM 2062 C C . CYS B 1 49 ? 8.047 -10.688 0.758 1 93.5 49 CYS B C 1
ATOM 2064 O O . CYS B 1 49 ? 8.969 -11.336 1.25 1 93.5 49 CYS B O 1
ATOM 2066 N N . GLY B 1 50 ? 7.605 -10.883 -0.477 1 90 50 GLY B N 1
ATOM 2067 C CA . GLY B 1 50 ? 8.258 -11.844 -1.357 1 90 50 GLY B CA 1
ATOM 2068 C C . GLY B 1 50 ? 9.719 -11.516 -1.606 1 90 50 GLY B C 1
ATOM 2069 O O . GLY B 1 50 ? 10.57 -12.406 -1.577 1 90 50 GLY B O 1
ATOM 2070 N N . GLN B 1 51 ? 10 -10.234 -1.842 1 88.19 51 GLN B N 1
ATOM 2071 C CA . GLN B 1 51 ? 11.375 -9.797 -2.061 1 88.19 51 GLN B CA 1
ATOM 2072 C C . GLN B 1 51 ? 12.234 -10.062 -0.832 1 88.19 51 GLN B C 1
ATOM 2074 O O . GLN B 1 51 ? 13.398 -10.453 -0.957 1 88.19 51 GLN B O 1
ATOM 2079 N N . TYR B 1 52 ? 11.68 -9.805 0.28 1 91.38 52 TYR B N 1
ATOM 2080 C CA . TYR B 1 52 ? 12.359 -10.055 1.543 1 91.38 52 TYR B CA 1
ATOM 2081 C C . TYR B 1 52 ? 12.789 -11.516 1.647 1 91.38 52 TYR B C 1
ATOM 2083 O O . TYR B 1 52 ? 13.953 -11.812 1.916 1 91.38 52 TYR B O 1
ATOM 2091 N N . PHE B 1 53 ? 11.891 -12.398 1.393 1 88.25 53 PHE B N 1
ATOM 2092 C CA . PHE B 1 53 ? 12.195 -13.82 1.541 1 88.25 53 PHE B CA 1
ATOM 2093 C C . PHE B 1 53 ? 13.133 -14.289 0.437 1 88.25 53 PHE B C 1
ATOM 2095 O O . PHE B 1 53 ? 13.969 -15.164 0.659 1 88.25 53 PHE B O 1
ATOM 2102 N N . ARG B 1 54 ? 13.062 -13.68 -0.708 1 83.19 54 ARG B N 1
ATOM 2103 C CA . ARG B 1 54 ? 13.953 -14.016 -1.811 1 83.19 54 ARG B CA 1
ATOM 2104 C C . ARG B 1 54 ? 15.383 -13.562 -1.518 1 83.19 54 ARG B C 1
ATOM 2106 O O . ARG B 1 54 ? 16.344 -14.109 -2.064 1 83.19 54 ARG B O 1
ATOM 2113 N N . SER B 1 55 ? 15.469 -12.547 -0.699 1 86 55 SER B N 1
ATOM 2114 C CA . SER B 1 55 ? 16.797 -12.055 -0.357 1 86 55 SER B CA 1
ATOM 2115 C C . SER B 1 55 ? 17.578 -13.086 0.46 1 86 55 SER B C 1
ATOM 2117 O O . SER B 1 55 ? 18.797 -13.008 0.56 1 86 55 SER B O 1
ATOM 2119 N N . PHE B 1 56 ? 16.891 -14.016 1.008 1 83.5 56 PHE B N 1
ATOM 2120 C CA . PHE B 1 56 ? 17.547 -15.078 1.764 1 83.5 56 PHE B CA 1
ATOM 2121 C C . PHE B 1 56 ? 17.734 -16.312 0.898 1 83.5 56 PHE B C 1
ATOM 2123 O O . PHE B 1 56 ? 18.641 -17.125 1.138 1 83.5 56 PHE B O 1
ATOM 2130 N N . ASP B 1 57 ? 16.766 -16.531 0.048 1 74.62 57 ASP B N 1
ATOM 2131 C CA . ASP B 1 57 ? 16.75 -17.812 -0.66 1 74.62 57 ASP B CA 1
ATOM 2132 C C . ASP B 1 57 ? 16.562 -17.594 -2.162 1 74.62 57 ASP B C 1
ATOM 2134 O O . ASP B 1 57 ? 15.5 -17.859 -2.711 1 74.62 57 ASP B O 1
ATOM 2138 N N . ILE B 1 58 ? 17.562 -17.062 -2.83 1 67.75 58 ILE B N 1
ATOM 2139 C CA . ILE B 1 58 ? 17.406 -16.844 -4.262 1 67.75 58 ILE B CA 1
ATOM 2140 C C . ILE B 1 58 ? 18.359 -17.75 -5.035 1 67.75 58 ILE B C 1
ATOM 2142 O O . ILE B 1 58 ? 18.469 -17.641 -6.262 1 67.75 58 ILE B O 1
ATOM 2146 N N . ASP B 1 59 ? 18.891 -18.641 -4.355 1 65.19 59 ASP B N 1
ATOM 2147 C CA . ASP B 1 59 ? 19.938 -19.453 -4.965 1 65.19 59 ASP B CA 1
ATOM 2148 C C . ASP B 1 59 ? 19.391 -20.281 -6.125 1 65.19 59 ASP B C 1
ATOM 2150 O O . ASP B 1 59 ? 20.125 -20.609 -7.055 1 65.19 59 ASP B O 1
ATOM 2154 N N . TRP B 1 60 ? 18.156 -20.547 -6.051 1 62.59 60 TRP B N 1
ATOM 2155 C CA . TRP B 1 60 ? 17.562 -21.375 -7.102 1 62.59 60 TRP B CA 1
ATOM 2156 C C . TRP B 1 60 ? 17.594 -20.641 -8.445 1 62.59 60 TRP B C 1
ATOM 2158 O O . TRP B 1 60 ? 17.625 -21.281 -9.5 1 62.59 60 TRP B O 1
ATOM 2168 N N . LEU B 1 61 ? 17.609 -19.312 -8.453 1 61.22 61 LEU B N 1
ATOM 2169 C CA . LEU B 1 61 ? 17.625 -18.516 -9.68 1 61.22 61 LEU B CA 1
ATOM 2170 C C . LEU B 1 61 ? 18.922 -18.75 -10.445 1 61.22 61 LEU B C 1
ATOM 2172 O O . LEU B 1 61 ? 18.969 -18.578 -11.664 1 61.22 61 LEU B O 1
ATOM 2176 N N . PHE B 1 62 ? 19.844 -19.156 -9.742 1 58.59 62 PHE B N 1
ATOM 2177 C CA . PHE B 1 62 ? 21.156 -19.312 -10.367 1 58.59 62 PHE B CA 1
ATOM 2178 C C . PHE B 1 62 ? 21.453 -20.781 -10.633 1 58.59 62 PHE B C 1
ATOM 2180 O O . PHE B 1 62 ? 22.609 -21.172 -10.758 1 58.59 62 PHE B O 1
ATOM 2187 N N . THR B 1 63 ? 20.469 -21.484 -10.453 1 58.47 63 THR B N 1
ATOM 2188 C CA . THR B 1 63 ? 20.625 -22.875 -10.867 1 58.47 63 THR B CA 1
ATOM 2189 C C . THR B 1 63 ? 20.172 -23.062 -12.32 1 58.47 63 THR B C 1
ATOM 2191 O O . THR B 1 63 ? 19.703 -22.125 -12.953 1 58.47 63 THR B O 1
ATOM 2194 N N . GLU B 1 64 ? 20.531 -24.172 -12.875 1 52.88 64 GLU B N 1
ATOM 2195 C CA . GLU B 1 64 ? 20.188 -24.5 -14.258 1 52.88 64 GLU B CA 1
ATOM 2196 C C . GLU B 1 64 ? 18.703 -24.297 -14.523 1 52.88 64 GLU B C 1
ATOM 2198 O O . GLU B 1 64 ? 18.297 -24.047 -15.664 1 52.88 64 GLU B O 1
ATOM 2203 N N . ALA B 1 65 ? 18.031 -24.391 -13.531 1 51.09 65 ALA B N 1
ATOM 2204 C CA . ALA B 1 65 ? 16.594 -24.25 -13.656 1 51.09 65 ALA B CA 1
ATOM 2205 C C . ALA B 1 65 ? 16.188 -22.781 -13.688 1 51.09 65 ALA B C 1
ATOM 2207 O O . ALA B 1 65 ? 15.047 -22.438 -14.016 1 51.09 65 ALA B O 1
ATOM 2208 N N . GLY B 1 66 ? 17.234 -21.906 -13.398 1 53.16 66 GLY B N 1
ATOM 2209 C CA . GLY B 1 66 ? 16.969 -20.484 -13.383 1 53.16 66 GLY B CA 1
ATOM 2210 C C . GLY B 1 66 ? 17.656 -19.719 -14.5 1 53.16 66 GLY B C 1
ATOM 2211 O O . GLY B 1 66 ? 17.516 -20.078 -15.672 1 53.16 66 GLY B O 1
ATOM 2212 N N . PHE B 1 67 ? 18.359 -18.547 -14.141 1 52.97 67 PHE B N 1
ATOM 2213 C CA . PHE B 1 67 ? 18.969 -17.578 -15.047 1 52.97 67 PHE B CA 1
ATOM 2214 C C . PHE B 1 67 ? 20.172 -18.1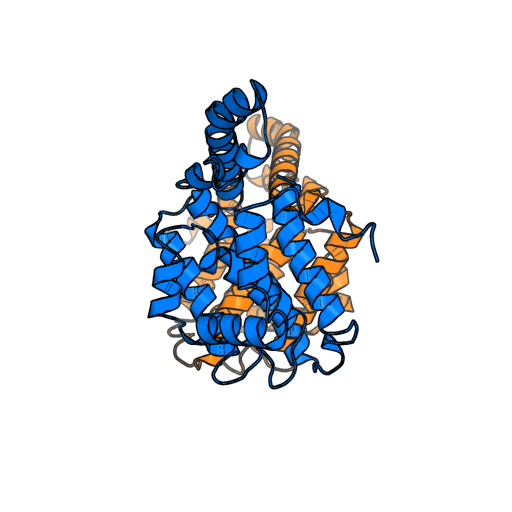72 -15.742 1 52.97 67 PHE B C 1
ATOM 2216 O O . PHE B 1 67 ? 20.531 -17.75 -16.844 1 52.97 67 PHE B O 1
ATOM 2223 N N . LEU B 1 68 ? 20.734 -19.156 -15.086 1 52.69 68 LEU B N 1
ATOM 2224 C CA . LEU B 1 68 ? 22 -19.641 -15.625 1 52.69 68 LEU B CA 1
ATOM 2225 C C . LEU B 1 68 ? 21.781 -20.469 -16.891 1 52.69 68 LEU B C 1
ATOM 2227 O O . LEU B 1 68 ? 22.703 -20.703 -17.656 1 52.69 68 LEU B O 1
ATOM 2231 N N . SER B 1 69 ? 20.516 -20.812 -17.047 1 50.56 69 SER B N 1
ATOM 2232 C CA . SER B 1 69 ? 20.281 -21.578 -18.266 1 50.56 69 SER B CA 1
ATOM 2233 C C . SER B 1 69 ? 20.547 -20.75 -19.5 1 50.56 69 SER B C 1
ATOM 2235 O O . SER B 1 69 ? 20.828 -21.297 -20.578 1 50.56 69 SER B O 1
ATOM 2237 N N . HIS B 1 70 ? 20.578 -19.375 -19.188 1 50.84 70 HIS B N 1
ATOM 2238 C CA . HIS B 1 70 ? 20.672 -18.531 -20.359 1 50.84 70 HIS B CA 1
ATOM 2239 C C . HIS B 1 70 ? 22.078 -17.969 -20.531 1 50.84 70 HIS B C 1
ATOM 2241 O O . HIS B 1 70 ? 22.359 -17.234 -21.484 1 50.84 70 HIS B O 1
ATOM 2247 N N . VAL B 1 71 ? 22.891 -18.219 -19.578 1 55 71 VAL B N 1
ATOM 2248 C CA . VAL B 1 71 ? 24.234 -17.625 -19.641 1 55 71 VAL B CA 1
ATOM 2249 C C . VAL B 1 71 ? 25.266 -18.719 -19.938 1 55 71 VAL B C 1
ATOM 2251 O O . VAL B 1 71 ? 25.141 -19.828 -19.438 1 55 71 VAL B O 1
ATOM 2254 N N . LYS B 1 72 ? 25.859 -18.547 -21.062 1 57.31 72 LYS B N 1
ATOM 2255 C CA . LYS B 1 72 ? 26.875 -19.5 -21.484 1 57.31 72 LYS B CA 1
ATOM 2256 C C . LYS B 1 72 ? 28.266 -19.031 -21.109 1 57.31 72 LYS B C 1
ATOM 2258 O O . LYS B 1 72 ? 28.484 -17.844 -20.859 1 57.31 72 LYS B O 1
ATOM 2263 N N . GLY B 1 73 ? 29.125 -20 -20.953 1 55.53 73 GLY B N 1
ATOM 2264 C CA . GLY B 1 73 ? 30.562 -19.828 -20.844 1 55.53 73 GLY B CA 1
ATOM 2265 C C . GLY B 1 73 ? 31 -19.25 -19.516 1 55.53 73 GLY B C 1
ATOM 2266 O O . GLY B 1 73 ? 30.375 -19.516 -18.484 1 55.53 73 GLY B O 1
ATOM 2267 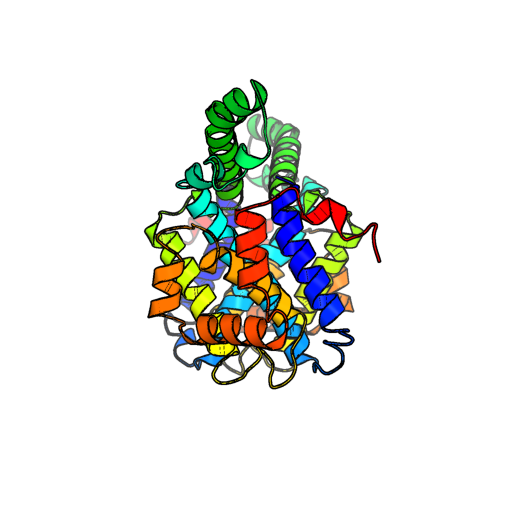N N . LEU B 1 74 ? 32.062 -18.5 -19.609 1 51.59 74 LEU B N 1
ATOM 2268 C CA . LEU B 1 74 ? 32.719 -17.938 -18.422 1 51.59 74 LEU B CA 1
ATOM 2269 C C . LEU B 1 74 ? 31.781 -17 -17.688 1 51.59 74 LEU B C 1
ATOM 2271 O O . LEU B 1 74 ? 31.812 -16.922 -16.453 1 51.59 74 LEU B O 1
ATOM 2275 N N . LYS B 1 75 ? 30.953 -16.297 -18.406 1 53.84 75 LYS B N 1
ATOM 2276 C CA . LYS B 1 75 ? 29.984 -15.375 -17.812 1 53.84 75 LYS B CA 1
ATOM 2277 C C . LYS B 1 75 ? 28.969 -16.125 -16.953 1 53.84 75 LYS B C 1
ATOM 2279 O O . LYS B 1 75 ? 28.516 -15.602 -15.93 1 53.84 75 LYS B O 1
ATOM 2284 N N . LYS B 1 76 ? 28.75 -17.312 -17.375 1 56.28 76 LYS B N 1
ATOM 2285 C CA . LYS B 1 76 ? 27.859 -18.172 -16.609 1 56.28 76 LYS B CA 1
ATOM 2286 C C . LYS B 1 76 ? 28.453 -18.484 -15.234 1 56.28 76 LYS B C 1
ATOM 2288 O O . LYS B 1 76 ? 27.734 -18.5 -14.227 1 56.28 76 LYS B O 1
ATOM 2293 N N . ILE B 1 77 ? 29.688 -18.641 -15.344 1 51.97 77 ILE B N 1
ATOM 2294 C CA . ILE B 1 77 ? 30.375 -19 -14.117 1 51.97 77 ILE B CA 1
ATOM 2295 C C . ILE B 1 77 ? 30.438 -17.797 -13.18 1 51.97 77 ILE B C 1
ATOM 2297 O O . ILE B 1 77 ? 30.172 -17.922 -11.984 1 51.97 77 ILE B O 1
ATOM 2301 N N . LEU B 1 78 ? 30.766 -16.672 -13.773 1 53.31 78 LEU B N 1
ATOM 2302 C CA . LEU B 1 78 ? 30.891 -15.484 -12.945 1 53.31 78 LEU B CA 1
ATOM 2303 C C . LEU B 1 78 ? 29.531 -15.062 -12.414 1 53.31 78 LEU B C 1
ATOM 2305 O O . LEU B 1 78 ? 29.406 -14.703 -11.234 1 53.31 78 LEU B O 1
ATOM 2309 N N . ILE B 1 79 ? 28.594 -15.047 -13.289 1 58.25 79 ILE B N 1
ATOM 2310 C CA . ILE B 1 79 ? 27.25 -14.656 -12.883 1 58.25 79 ILE B CA 1
ATOM 2311 C C . ILE B 1 79 ? 26.672 -15.703 -11.93 1 58.25 79 ILE B C 1
ATOM 2313 O O . ILE B 1 79 ? 25.984 -15.359 -10.969 1 58.25 79 ILE B O 1
ATOM 2317 N N . GLY B 1 80 ? 27.016 -16.938 -12.242 1 58.59 80 GLY B N 1
ATOM 2318 C CA . GLY B 1 80 ? 26.594 -18.016 -11.367 1 58.59 80 GLY B CA 1
ATOM 2319 C C . GLY B 1 80 ? 27.172 -17.922 -9.969 1 58.59 80 GLY B C 1
ATOM 2320 O O . GLY B 1 80 ? 26.484 -18.219 -8.984 1 58.59 80 GLY B O 1
ATOM 2321 N N . LYS B 1 81 ? 28.484 -17.516 -9.984 1 57 81 LYS B N 1
ATOM 2322 C CA . LYS B 1 81 ? 29.156 -17.516 -8.688 1 57 81 LYS B CA 1
ATOM 2323 C C . LYS B 1 81 ? 28.875 -16.219 -7.926 1 57 81 LYS B C 1
ATOM 2325 O O . LYS B 1 81 ? 28.641 -16.234 -6.719 1 57 81 LYS B O 1
ATOM 2330 N N . LEU B 1 82 ? 28.906 -15.125 -8.633 1 64.5 82 LEU B N 1
ATOM 2331 C CA . LEU B 1 82 ? 28.812 -13.852 -7.926 1 64.5 82 LEU B CA 1
ATOM 2332 C C . LEU B 1 82 ? 27.406 -13.258 -8.062 1 64.5 82 LEU B C 1
ATOM 2334 O O . LEU B 1 82 ? 27.016 -12.414 -7.258 1 64.5 82 LEU B O 1
ATOM 2338 N N . GLY B 1 83 ? 26.672 -13.836 -9 1 70.81 83 GLY B N 1
ATOM 2339 C CA . GLY B 1 83 ? 25.375 -13.305 -9.352 1 70.81 83 GLY B CA 1
ATOM 2340 C C . GLY B 1 83 ? 24.359 -13.406 -8.227 1 70.81 83 GLY B C 1
ATOM 2341 O O . GLY B 1 83 ? 23.781 -12.398 -7.82 1 70.81 83 GLY B O 1
ATOM 2342 N N . PRO B 1 84 ? 24.484 -14.633 -7.645 1 72.44 84 PRO B N 1
ATOM 2343 C CA . PRO B 1 84 ? 23.516 -14.797 -6.562 1 72.44 84 PRO B CA 1
ATOM 2344 C C . PRO B 1 84 ? 23.828 -13.93 -5.348 1 72.44 84 PRO B C 1
ATOM 2346 O O . PRO B 1 84 ? 22.922 -13.344 -4.754 1 72.44 84 PRO B O 1
ATOM 2349 N N . THR B 1 85 ? 25.094 -13.781 -5.086 1 78.06 85 THR B N 1
ATOM 2350 C CA . THR B 1 85 ? 25.469 -13 -3.91 1 78.06 85 THR B CA 1
ATOM 2351 C C . THR B 1 85 ? 25.188 -11.523 -4.121 1 78.06 85 THR B C 1
ATOM 2353 O O . THR B 1 85 ? 24.656 -10.852 -3.229 1 78.06 85 THR B O 1
ATOM 2356 N N . LYS B 1 86 ? 25.516 -11.078 -5.266 1 81.81 86 LYS B N 1
ATOM 2357 C CA . LYS B 1 86 ? 25.25 -9.672 -5.559 1 81.81 86 LYS B CA 1
ATOM 2358 C C . LYS B 1 86 ? 23.766 -9.375 -5.562 1 81.81 86 LYS B C 1
ATOM 2360 O O . LYS B 1 86 ? 23.328 -8.352 -5.023 1 81.81 86 LYS B O 1
ATOM 2365 N N . LEU B 1 87 ? 23.062 -10.242 -6.117 1 79.62 87 LEU B N 1
ATOM 2366 C CA . LEU B 1 87 ? 21.609 -10.062 -6.176 1 79.62 87 LEU B CA 1
ATOM 2367 C C . LEU B 1 87 ? 21 -10.125 -4.777 1 79.62 87 LEU B C 1
ATOM 2369 O O . LEU B 1 87 ? 20.125 -9.328 -4.445 1 79.62 87 LEU B O 1
ATOM 2373 N N . LYS B 1 88 ? 21.531 -11.055 -4.051 1 82.81 88 LYS B N 1
ATOM 2374 C CA . LYS B 1 88 ? 21.047 -11.18 -2.676 1 82.81 88 LYS B CA 1
ATOM 2375 C C . LYS B 1 88 ? 21.312 -9.906 -1.88 1 82.81 88 LYS B C 1
ATOM 2377 O O . LYS B 1 88 ? 20.438 -9.406 -1.181 1 82.81 88 LYS B O 1
ATOM 2382 N N . ASN B 1 89 ? 22.516 -9.391 -2.072 1 86 89 ASN B N 1
ATOM 2383 C CA . ASN B 1 89 ? 22.875 -8.18 -1.348 1 86 89 ASN B CA 1
ATOM 2384 C C . ASN B 1 89 ? 22.062 -6.98 -1.819 1 86 89 ASN B C 1
ATOM 2386 O O . ASN B 1 89 ? 21.656 -6.145 -1.009 1 86 89 ASN B O 1
ATOM 2390 N N . THR B 1 90 ? 21.844 -6.988 -3.055 1 85.62 90 THR B N 1
ATOM 2391 C CA . THR B 1 90 ? 21.031 -5.914 -3.615 1 85.62 90 THR B CA 1
ATOM 2392 C C . THR B 1 90 ? 19.609 -5.98 -3.072 1 85.62 90 THR B C 1
ATOM 2394 O O . THR B 1 90 ? 19.062 -4.965 -2.631 1 85.62 90 THR B O 1
ATOM 2397 N N . LEU B 1 91 ? 19.094 -7.16 -3.025 1 86.75 91 LEU B N 1
ATOM 2398 C CA . LEU B 1 91 ? 17.734 -7.34 -2.529 1 86.75 91 LEU B CA 1
ATOM 2399 C C . LEU B 1 91 ? 17.641 -7.004 -1.044 1 86.75 91 LEU B C 1
ATOM 2401 O O . LEU B 1 91 ? 16.688 -6.371 -0.6 1 86.75 91 LEU B O 1
ATOM 2405 N N . LYS B 1 92 ? 18.641 -7.383 -0.362 1 89.06 92 LYS B N 1
ATOM 2406 C CA . LYS B 1 92 ? 18.688 -7.082 1.066 1 89.06 92 LYS B CA 1
ATOM 2407 C C . LYS B 1 92 ? 18.688 -5.578 1.313 1 89.06 92 LYS B C 1
ATOM 2409 O O . LYS B 1 92 ? 18 -5.09 2.209 1 89.06 92 LYS B O 1
ATOM 2414 N N . ASN B 1 93 ? 19.453 -4.922 0.509 1 88.88 93 ASN B N 1
ATOM 2415 C CA . ASN B 1 93 ? 19.5 -3.471 0.641 1 88.88 93 ASN B CA 1
ATOM 2416 C C . ASN B 1 93 ? 18.172 -2.822 0.29 1 88.88 93 ASN B C 1
ATOM 2418 O O . ASN B 1 93 ? 17.703 -1.926 0.996 1 88.88 93 ASN B O 1
ATOM 2422 N N . ILE B 1 94 ? 17.594 -3.307 -0.728 1 86.44 94 ILE B N 1
ATOM 2423 C CA . ILE B 1 94 ? 16.312 -2.756 -1.185 1 86.44 94 ILE B CA 1
ATOM 2424 C C . ILE B 1 94 ? 15.258 -2.928 -0.096 1 86.44 94 ILE B C 1
ATOM 2426 O O . ILE B 1 94 ? 14.609 -1.961 0.307 1 86.44 94 ILE B O 1
ATOM 2430 N N . VAL B 1 95 ? 15.148 -4.129 0.455 1 90.38 95 VAL B N 1
ATOM 2431 C CA . VAL B 1 95 ? 14.078 -4.383 1.411 1 90.38 95 VAL B CA 1
ATOM 2432 C C . VAL B 1 95 ? 14.391 -3.699 2.738 1 90.38 95 VAL B C 1
ATOM 2434 O O . VAL B 1 95 ? 13.484 -3.338 3.49 1 90.38 95 VAL B O 1
ATOM 2437 N N . TYR B 1 96 ? 15.672 -3.467 2.992 1 89.81 96 TYR B N 1
ATOM 2438 C CA . TYR B 1 96 ? 16.047 -2.74 4.199 1 89.81 96 TYR B CA 1
ATOM 2439 C C . TYR B 1 96 ? 15.594 -1.286 4.121 1 89.81 96 TYR B C 1
ATOM 2441 O O . TYR B 1 96 ? 14.984 -0.766 5.062 1 89.81 96 TYR B O 1
ATOM 2449 N N . VAL B 1 97 ? 15.875 -0.663 3.029 1 85.25 97 VAL B N 1
ATOM 2450 C CA . VAL B 1 97 ? 15.508 0.736 2.838 1 85.25 97 VAL B CA 1
ATOM 2451 C C . VAL B 1 97 ? 13.992 0.875 2.826 1 85.25 97 VAL B C 1
ATOM 2453 O O . VAL B 1 97 ? 13.445 1.877 3.301 1 85.25 97 VAL B O 1
ATOM 2456 N N . GLN B 1 98 ? 13.367 -0.186 2.41 1 87.81 98 GLN B N 1
ATOM 2457 C CA . GLN B 1 98 ? 11.914 -0.161 2.328 1 87.81 98 GLN B CA 1
ATOM 2458 C C . GLN B 1 98 ? 11.281 -0.481 3.68 1 87.81 98 GLN B C 1
ATOM 2460 O O . GLN B 1 98 ? 10.062 -0.373 3.844 1 87.81 98 GLN B O 1
ATOM 2465 N N . GLY B 1 99 ? 12.047 -0.921 4.59 1 88.19 99 GLY B N 1
ATOM 2466 C CA . GLY B 1 99 ? 11.578 -1.139 5.949 1 88.19 99 GLY B CA 1
ATOM 2467 C C . GLY B 1 99 ? 11.367 -2.604 6.281 1 88.19 99 GLY B C 1
ATOM 2468 O O . GLY B 1 99 ? 11.422 -2.996 7.445 1 88.19 99 GLY B O 1
ATOM 2469 N N . TYR B 1 100 ? 11.18 -3.486 5.355 1 91.44 100 TYR B N 1
ATOM 2470 C CA . TYR B 1 100 ? 10.883 -4.898 5.578 1 91.44 100 TYR B CA 1
ATOM 2471 C C . TYR B 1 100 ? 12.109 -5.637 6.105 1 91.44 100 TYR B C 1
ATOM 2473 O O . TYR B 1 100 ? 11.984 -6.586 6.879 1 91.44 100 TYR B O 1
ATOM 2481 N N . GLY B 1 101 ? 13.305 -5.191 5.699 1 90.69 101 GLY B N 1
ATOM 2482 C CA . GLY B 1 101 ? 14.547 -5.805 6.145 1 90.69 101 GLY B CA 1
ATOM 2483 C C . GLY B 1 101 ? 14.859 -5.535 7.605 1 90.69 101 GLY B C 1
ATOM 2484 O O . GLY B 1 101 ? 15.812 -6.094 8.156 1 90.69 101 GLY B O 1
ATOM 2485 N N . ARG B 1 102 ? 14.008 -4.688 8.164 1 92.31 102 ARG B N 1
ATOM 2486 C CA . ARG B 1 102 ? 14.219 -4.344 9.57 1 92.31 102 ARG B CA 1
ATOM 2487 C C . ARG B 1 102 ? 13.336 -5.199 10.477 1 92.31 102 ARG B C 1
ATOM 2489 O O . ARG B 1 102 ? 13.375 -5.055 11.695 1 92.31 102 ARG B O 1
ATOM 2496 N N . HIS B 1 103 ? 12.586 -6.043 9.891 1 92.94 103 HIS B N 1
ATOM 2497 C CA . HIS B 1 103 ? 11.703 -6.965 10.594 1 92.94 103 HIS B CA 1
ATOM 2498 C C . HIS B 1 103 ? 12.305 -8.367 10.648 1 92.94 103 HIS B C 1
ATOM 2500 O O . HIS B 1 103 ? 13.125 -8.727 9.797 1 92.94 103 HIS B O 1
ATOM 2506 N N . SER B 1 104 ? 11.914 -9.078 11.625 1 93.06 104 SER B N 1
ATOM 2507 C CA . SER B 1 104 ? 12.219 -10.508 11.664 1 93.06 104 SER B CA 1
ATOM 2508 C C . SER B 1 104 ? 11.414 -11.273 10.617 1 93.06 104 SER B C 1
ATOM 2510 O O . SER B 1 104 ? 10.406 -10.773 10.117 1 93.06 104 SER B O 1
ATOM 2512 N N . LYS B 1 105 ? 11.867 -12.469 10.375 1 91.06 105 LYS B N 1
ATOM 2513 C CA . LYS B 1 105 ? 11.133 -13.336 9.461 1 91.06 105 LYS B CA 1
ATOM 2514 C C . LYS B 1 105 ? 9.695 -13.539 9.93 1 91.06 105 LYS B C 1
ATOM 2516 O O . LYS B 1 105 ? 8.758 -13.516 9.125 1 91.06 105 LYS B O 1
ATOM 2521 N N . HIS B 1 106 ? 9.586 -13.727 11.219 1 93.06 106 HIS B N 1
ATOM 2522 C CA . HIS B 1 106 ? 8.258 -13.945 11.789 1 93.06 106 HIS B CA 1
ATOM 2523 C C . HIS B 1 106 ? 7.367 -12.727 11.602 1 93.06 106 HIS B C 1
ATOM 2525 O O . HIS B 1 106 ? 6.188 -12.859 11.273 1 93.06 106 HIS B O 1
ATOM 2531 N N . GLU B 1 107 ? 7.934 -11.547 11.695 1 94.81 107 GLU B N 1
ATOM 2532 C CA . GLU B 1 107 ? 7.172 -10.32 11.516 1 94.81 107 GLU B CA 1
ATOM 2533 C C . GLU B 1 107 ? 6.738 -10.141 10.062 1 94.81 107 GLU B C 1
ATOM 2535 O O . GLU B 1 107 ? 5.609 -9.727 9.789 1 94.81 107 GLU B O 1
ATOM 2540 N N . VAL B 1 108 ? 7.602 -10.469 9.211 1 94.56 108 VAL B N 1
ATOM 2541 C CA . VAL B 1 108 ? 7.27 -10.344 7.793 1 94.56 108 VAL B CA 1
ATOM 2542 C C . VAL B 1 108 ? 6.219 -11.391 7.418 1 94.56 108 VAL B C 1
ATOM 2544 O O . VAL B 1 108 ? 5.324 -11.117 6.609 1 94.56 108 VAL B O 1
ATOM 2547 N N . ASP B 1 109 ? 6.242 -12.57 8.062 1 93.19 109 ASP B N 1
ATOM 2548 C CA . ASP B 1 109 ? 5.207 -13.578 7.891 1 93.19 109 ASP B CA 1
ATOM 2549 C C . ASP B 1 109 ? 3.838 -13.047 8.305 1 93.19 109 ASP B C 1
ATOM 2551 O O . ASP B 1 109 ? 2.844 -13.258 7.609 1 93.19 109 ASP B O 1
ATOM 2555 N N . GLU B 1 110 ? 3.865 -12.383 9.352 1 95.56 110 GLU B N 1
ATOM 2556 C CA . GLU B 1 110 ? 2.607 -11.844 9.852 1 95.56 110 GLU B CA 1
ATOM 2557 C C . GLU B 1 110 ? 2.066 -10.758 8.93 1 95.56 110 GLU B C 1
ATOM 2559 O O . GLU B 1 110 ? 0.854 -10.656 8.727 1 95.56 110 GLU B O 1
ATOM 2564 N N . ILE B 1 111 ? 2.959 -9.977 8.398 1 96.56 111 ILE B N 1
ATOM 2565 C CA . ILE B 1 111 ? 2.561 -8.953 7.434 1 96.56 111 ILE B CA 1
ATOM 2566 C C . ILE B 1 111 ? 1.94 -9.609 6.207 1 96.56 111 ILE B C 1
ATOM 2568 O O . ILE B 1 111 ? 0.84 -9.242 5.785 1 96.56 111 ILE B O 1
ATOM 2572 N N . ALA B 1 112 ? 2.607 -10.602 5.695 1 96.25 112 ALA B N 1
ATOM 2573 C CA . ALA B 1 112 ? 2.119 -11.32 4.52 1 96.25 112 ALA B CA 1
ATOM 2574 C C . ALA B 1 112 ? 0.766 -11.969 4.789 1 96.25 112 ALA B C 1
ATOM 2576 O O . ALA B 1 112 ? -0.129 -11.93 3.943 1 96.25 112 ALA B O 1
ATOM 2577 N N . LYS B 1 113 ? 0.668 -12.516 5.961 1 96.62 113 LYS B N 1
ATOM 2578 C CA . LYS B 1 113 ? -0.581 -13.164 6.348 1 96.62 113 LYS B CA 1
ATOM 2579 C C . LYS B 1 113 ? -1.739 -12.172 6.352 1 96.62 113 LYS B C 1
ATOM 2581 O O . LYS B 1 113 ? -2.818 -12.469 5.832 1 96.62 113 LYS B O 1
ATOM 2586 N N . LYS B 1 114 ? -1.521 -11.023 6.918 1 97.25 114 LYS B N 1
ATOM 2587 C CA . LYS B 1 114 ? -2.551 -9.992 6.949 1 97.25 114 LYS B CA 1
ATOM 2588 C C . LYS B 1 114 ? -2.945 -9.562 5.539 1 97.25 114 LYS B C 1
ATOM 2590 O O . LYS B 1 114 ? -4.129 -9.367 5.25 1 97.25 114 LYS B O 1
ATOM 2595 N N . ASP B 1 115 ? -1.956 -9.398 4.68 1 98.25 115 ASP B N 1
ATOM 2596 C CA . ASP B 1 115 ? -2.219 -9.016 3.295 1 98.25 115 ASP B CA 1
ATOM 2597 C C . ASP B 1 115 ? -3.037 -10.086 2.576 1 98.25 115 ASP B C 1
ATOM 2599 O O . ASP B 1 115 ? -4.02 -9.781 1.902 1 98.25 115 ASP B O 1
ATOM 2603 N N . LEU B 1 116 ? -2.641 -11.352 2.787 1 98 116 LEU B N 1
ATOM 2604 C CA . LEU B 1 116 ? -3.314 -12.477 2.145 1 98 116 LEU B CA 1
ATOM 2605 C C . LEU B 1 116 ? -4.746 -12.609 2.646 1 98 116 LEU B C 1
ATOM 2607 O O . LEU B 1 116 ? -5.664 -12.867 1.862 1 98 116 LEU B O 1
ATOM 2611 N N . LEU B 1 117 ? -4.934 -12.375 3.91 1 98.19 117 LEU B N 1
ATOM 2612 C CA . LEU B 1 117 ? -6.27 -12.469 4.488 1 98.19 117 LEU B CA 1
ATOM 2613 C C . LEU B 1 117 ? -7.176 -11.367 3.951 1 98.19 117 LEU B C 1
ATOM 2615 O O . LEU B 1 117 ? -8.359 -11.602 3.697 1 98.19 117 LEU B O 1
ATOM 2619 N N . ALA B 1 118 ? -6.652 -10.203 3.777 1 98.69 118 ALA B N 1
ATOM 2620 C CA . ALA B 1 118 ? -7.438 -9.109 3.221 1 98.69 118 ALA B CA 1
ATOM 2621 C C . ALA B 1 118 ? -7.891 -9.422 1.797 1 98.69 118 ALA B C 1
ATOM 2623 O O . ALA B 1 118 ? -9.055 -9.219 1.448 1 98.69 118 ALA B O 1
ATOM 2624 N N . LEU B 1 119 ? -6.984 -9.938 1.026 1 98.81 119 LEU B N 1
ATOM 2625 C CA . LEU B 1 119 ? -7.293 -10.281 -0.358 1 98.81 119 LEU B CA 1
ATOM 2626 C C . LEU B 1 119 ? -8.273 -11.445 -0.424 1 98.81 119 LEU B C 1
ATOM 2628 O O . LEU B 1 119 ? -9.195 -11.438 -1.247 1 98.81 119 LEU B O 1
ATOM 2632 N N . SER B 1 120 ? -8.031 -12.414 0.44 1 98.75 120 SER B N 1
ATOM 2633 C CA . SER B 1 120 ? -8.93 -13.562 0.538 1 98.75 120 SER B CA 1
ATOM 2634 C C . SER B 1 120 ? -10.344 -13.117 0.89 1 98.75 120 SER B C 1
ATOM 2636 O O . SER B 1 120 ? -11.312 -13.602 0.303 1 98.75 120 SER B O 1
ATOM 2638 N N . THR B 1 121 ? -10.453 -12.242 1.812 1 98.75 121 THR B N 1
ATOM 2639 C CA . THR B 1 121 ? -11.742 -11.727 2.252 1 98.75 121 THR B CA 1
ATOM 2640 C C . THR B 1 121 ? -12.43 -10.961 1.123 1 98.75 121 THR B C 1
ATOM 2642 O O . THR B 1 121 ? -13.633 -11.133 0.893 1 98.75 121 THR B O 1
ATOM 2645 N N . LEU B 1 122 ? -11.68 -10.125 0.393 1 98.62 122 LEU B N 1
ATOM 2646 C CA . LEU B 1 122 ? -12.258 -9.383 -0.723 1 98.62 122 LEU B CA 1
ATOM 2647 C C . LEU B 1 122 ? -12.781 -10.336 -1.796 1 98.62 122 LEU B C 1
ATOM 2649 O O . LEU B 1 122 ? -13.852 -10.102 -2.365 1 98.62 122 LEU B O 1
ATOM 2653 N N . LEU B 1 123 ? -12.023 -11.375 -2.061 1 98.62 123 LEU B N 1
ATOM 2654 C CA . LEU B 1 123 ? -12.414 -12.344 -3.076 1 98.62 123 LEU B CA 1
ATOM 2655 C C . LEU B 1 123 ? -13.648 -13.117 -2.645 1 98.62 123 LEU B C 1
ATOM 2657 O O . LEU B 1 123 ? -14.594 -13.281 -3.428 1 98.62 123 LEU B O 1
ATOM 2661 N N . GLY B 1 124 ? -13.57 -13.586 -1.384 1 98.12 124 GLY B N 1
ATOM 2662 C CA . GLY B 1 124 ? -14.672 -14.406 -0.904 1 98.12 124 GLY B CA 1
ATOM 2663 C C . GLY B 1 124 ? -14.922 -15.633 -1.755 1 98.12 124 GLY B C 1
ATOM 2664 O O . GLY B 1 124 ? -13.992 -16.391 -2.045 1 98.12 124 GLY B O 1
ATOM 2665 N N . ASP B 1 125 ? -16.188 -15.773 -2.148 1 97.31 125 ASP B N 1
ATOM 2666 C CA . ASP B 1 125 ? -16.562 -16.938 -2.945 1 97.31 125 ASP B CA 1
ATOM 2667 C C . ASP B 1 125 ? -16.734 -16.562 -4.414 1 97.31 125 ASP B C 1
ATOM 2669 O O . ASP B 1 125 ? -17.234 -17.375 -5.211 1 97.31 125 ASP B O 1
ATOM 2673 N N . LYS B 1 126 ? -16.312 -15.398 -4.785 1 97.62 126 LYS B N 1
ATOM 2674 C CA . LYS B 1 126 ? -16.484 -14.898 -6.148 1 97.62 126 LYS B CA 1
ATOM 2675 C C . LYS B 1 126 ? -15.367 -15.422 -7.062 1 97.62 126 LYS B C 1
ATOM 2677 O O . LYS B 1 126 ? -14.258 -15.695 -6.602 1 97.62 126 LYS B O 1
ATOM 2682 N N . PRO B 1 127 ? -15.641 -15.453 -8.312 1 96.12 127 PRO B N 1
ATOM 2683 C CA . PRO B 1 127 ? -14.57 -15.852 -9.234 1 96.12 127 PRO B CA 1
ATOM 2684 C C . PRO B 1 127 ? -13.492 -14.781 -9.367 1 96.12 127 PRO B C 1
ATOM 2686 O O . PRO B 1 127 ? -12.32 -15.109 -9.57 1 96.12 127 PRO B O 1
ATOM 2689 N N . PHE B 1 128 ? -13.953 -13.516 -9.25 1 95.25 128 PHE B N 1
ATOM 2690 C CA . PHE B 1 128 ? -13.023 -12.391 -9.336 1 95.25 128 PHE B CA 1
ATOM 2691 C C . PHE B 1 128 ? -13.242 -11.414 -8.188 1 95.25 128 PHE B C 1
ATOM 2693 O O . PHE B 1 128 ? -14.281 -11.461 -7.516 1 95.25 128 PHE B O 1
ATOM 2700 N N . LEU B 1 129 ? -12.305 -10.555 -7.988 1 97.19 129 LEU B N 1
ATOM 2701 C CA . LEU B 1 129 ? -12.242 -9.773 -6.762 1 97.19 129 LEU B CA 1
ATOM 2702 C C . LEU B 1 129 ? -13.461 -8.859 -6.637 1 97.19 129 LEU B C 1
ATOM 2704 O O . LEU B 1 129 ? -13.914 -8.578 -5.523 1 97.19 129 LEU B O 1
ATOM 2708 N N . PHE B 1 130 ? -14.008 -8.414 -7.773 1 96.44 130 PHE B N 1
ATOM 2709 C CA . PHE B 1 130 ? -15.148 -7.508 -7.703 1 96.44 130 PHE B CA 1
ATOM 2710 C C . PHE B 1 130 ? -16.391 -8.156 -8.289 1 96.44 130 PHE B C 1
ATOM 2712 O O . PHE B 1 130 ? -17.359 -7.473 -8.633 1 96.44 130 PHE B O 1
ATOM 2719 N N . GLY B 1 131 ? -16.359 -9.516 -8.484 1 94.38 131 GLY B N 1
ATOM 2720 C CA . GLY B 1 131 ? -17.562 -10.172 -8.945 1 94.38 131 GLY B CA 1
ATOM 2721 C C . GLY B 1 131 ? -17.312 -11.172 -10.062 1 94.38 131 GLY B C 1
ATOM 2722 O O . GLY B 1 131 ? -16.391 -11.977 -9.984 1 94.38 131 GLY B O 1
ATOM 2723 N N . SER B 1 132 ? -18.156 -11.109 -11.062 1 92.62 132 SER B N 1
ATOM 2724 C CA . SER B 1 132 ? -18.172 -12.156 -12.07 1 92.62 132 SER B CA 1
ATOM 2725 C C . SER B 1 132 ? -17.281 -11.805 -13.258 1 92.62 132 SER B C 1
ATOM 2727 O O . SER B 1 132 ? -17 -12.656 -14.102 1 92.62 132 SER B O 1
ATOM 2729 N N . THR B 1 133 ? -16.828 -10.547 -13.266 1 88.81 133 THR B N 1
ATOM 2730 C CA . THR B 1 133 ? -15.992 -10.102 -14.367 1 88.81 133 THR B CA 1
ATOM 2731 C C . THR B 1 133 ? -14.617 -9.68 -13.859 1 88.81 133 THR B C 1
ATOM 2733 O O . THR B 1 133 ? -14.508 -9.008 -12.828 1 88.81 133 THR B O 1
ATOM 2736 N N . PRO B 1 134 ? -13.578 -10.094 -14.562 1 90 134 PRO B N 1
ATOM 2737 C CA . PRO B 1 134 ? -12.234 -9.719 -14.125 1 90 134 PRO B CA 1
ATOM 2738 C C . PRO B 1 134 ? -11.977 -8.211 -14.234 1 90 134 PRO B C 1
ATOM 2740 O O . PRO B 1 134 ? -12.562 -7.543 -15.086 1 90 134 PRO B O 1
ATOM 2743 N N . SER B 1 135 ? -11.203 -7.699 -13.414 1 91.44 135 SER B N 1
ATOM 2744 C CA . SER B 1 135 ? -10.719 -6.324 -13.43 1 91.44 135 SER B CA 1
ATOM 2745 C C . SER B 1 135 ? -9.195 -6.273 -13.461 1 91.44 135 SER B C 1
ATOM 2747 O O . SER B 1 135 ? -8.531 -7.309 -13.383 1 91.44 135 SER B O 1
ATOM 2749 N N . THR B 1 136 ? -8.656 -5.109 -13.562 1 89.81 136 THR B N 1
ATOM 2750 C CA . THR B 1 136 ? -7.211 -4.902 -13.508 1 89.81 136 THR B CA 1
ATOM 2751 C C . THR B 1 136 ? -6.633 -5.465 -12.211 1 89.81 136 THR B C 1
ATOM 2753 O O . THR B 1 136 ? -5.52 -5.992 -12.195 1 89.81 136 THR B O 1
ATOM 2756 N N . LEU B 1 137 ? -7.406 -5.387 -11.172 1 94.31 137 LEU B N 1
ATOM 2757 C CA . LEU B 1 137 ? -6.926 -5.883 -9.891 1 94.31 137 LEU B CA 1
ATOM 2758 C C . LEU B 1 137 ? -6.695 -7.391 -9.938 1 94.31 137 LEU B C 1
ATOM 2760 O O . LEU B 1 137 ? -5.75 -7.895 -9.328 1 94.31 137 LEU B O 1
ATOM 2764 N N . ASP B 1 138 ? -7.508 -8.078 -10.648 1 93 138 ASP B N 1
ATOM 2765 C CA . ASP B 1 138 ? -7.34 -9.516 -10.805 1 93 138 ASP B CA 1
ATOM 2766 C C . ASP B 1 138 ? -6.035 -9.844 -11.531 1 93 138 ASP B C 1
ATOM 2768 O O . ASP B 1 138 ? -5.34 -10.797 -11.172 1 93 138 ASP B O 1
ATOM 2772 N N . ALA B 1 139 ? -5.758 -9.047 -12.5 1 89.12 139 ALA B N 1
ATOM 2773 C CA . ALA B 1 139 ? -4.52 -9.25 -13.242 1 89.12 139 ALA B CA 1
ATOM 2774 C C . ALA B 1 139 ? -3.301 -9.016 -12.359 1 89.12 139 ALA B C 1
ATOM 2776 O O . ALA B 1 139 ? -2.336 -9.781 -12.406 1 89.12 139 ALA B O 1
ATOM 2777 N N . ILE B 1 140 ? -3.361 -7.992 -11.57 1 91.12 140 ILE B N 1
ATOM 2778 C CA . ILE B 1 140 ? -2.258 -7.645 -10.68 1 91.12 140 ILE B CA 1
ATOM 2779 C C . ILE B 1 140 ? -2.059 -8.75 -9.648 1 91.12 140 ILE B C 1
ATOM 2781 O O . ILE B 1 140 ? -0.934 -9.211 -9.43 1 91.12 140 ILE B O 1
ATOM 2785 N N . LEU B 1 141 ? -3.137 -9.188 -9.094 1 95.19 141 LEU B N 1
ATOM 2786 C CA . LEU B 1 141 ? -3.064 -10.234 -8.078 1 95.19 141 LEU B CA 1
ATOM 2787 C C . LEU B 1 141 ? -2.535 -11.531 -8.672 1 95.19 141 LEU B C 1
ATOM 2789 O O . LEU B 1 141 ? -1.662 -12.18 -8.086 1 95.19 141 LEU B O 1
ATOM 2793 N N . PHE B 1 142 ? -3.08 -11.898 -9.789 1 91.75 142 PHE B N 1
ATOM 2794 C CA . PHE B 1 142 ? -2.635 -13.117 -10.461 1 91.75 142 PHE B CA 1
ATOM 2795 C C . PHE B 1 142 ? -1.14 -13.055 -10.75 1 91.75 142 PHE B C 1
ATOM 2797 O O . PHE B 1 142 ? -0.41 -14.008 -10.461 1 91.75 142 PHE B O 1
ATOM 2804 N N . GLY B 1 143 ? -0.74 -11.977 -11.305 1 87.88 143 GLY B N 1
ATOM 2805 C CA . GLY B 1 143 ? 0.666 -11.812 -11.641 1 87.88 143 GLY B CA 1
ATOM 2806 C C . GLY B 1 143 ? 1.587 -12.008 -10.453 1 87.88 143 GLY B C 1
ATOM 2807 O O . GLY B 1 143 ? 2.67 -12.578 -10.586 1 87.88 143 GLY B O 1
ATOM 2808 N N . LEU B 1 144 ? 1.142 -11.562 -9.336 1 90.06 144 LEU B N 1
ATOM 2809 C CA . LEU B 1 144 ? 1.972 -11.727 -8.148 1 90.06 144 LEU B CA 1
ATOM 2810 C C . LEU B 1 144 ? 1.907 -13.164 -7.633 1 90.06 144 LEU B C 1
ATOM 2812 O O . LEU B 1 144 ? 2.939 -13.758 -7.324 1 90.06 144 LEU B O 1
ATOM 2816 N N . LEU B 1 145 ? 0.677 -13.727 -7.555 1 92.44 145 LEU B N 1
ATOM 2817 C CA . LEU B 1 145 ? 0.49 -15.039 -6.938 1 92.44 145 LEU B CA 1
ATOM 2818 C C . LEU B 1 145 ? 1.22 -16.125 -7.723 1 92.44 145 LEU B C 1
ATOM 2820 O O . LEU B 1 145 ? 1.723 -17.078 -7.145 1 92.44 145 LEU B O 1
ATOM 2824 N N . VAL B 1 146 ? 1.304 -15.961 -8.961 1 86.69 146 VAL B N 1
ATOM 2825 C CA . VAL B 1 146 ? 1.945 -17 -9.773 1 86.69 146 VAL B CA 1
ATOM 2826 C C . VAL B 1 146 ? 3.445 -17.016 -9.492 1 86.69 146 VAL B C 1
ATOM 2828 O O . VAL B 1 146 ? 4.102 -18.047 -9.672 1 86.69 146 VAL B O 1
ATOM 2831 N N . GLN B 1 147 ? 3.99 -15.875 -9.047 1 80.81 147 GLN B N 1
ATOM 2832 C CA . GLN B 1 147 ? 5.387 -15.852 -8.625 1 80.81 147 GLN B CA 1
ATOM 2833 C C . GLN B 1 147 ? 5.609 -16.75 -7.414 1 80.81 147 GLN B C 1
ATOM 2835 O O . GLN B 1 147 ? 6.711 -17.266 -7.211 1 80.81 147 GLN B O 1
ATOM 2840 N N . TYR B 1 148 ? 4.551 -16.875 -6.652 1 84.81 148 TYR B N 1
ATOM 2841 C CA . TYR B 1 148 ? 4.66 -17.688 -5.453 1 84.81 148 TYR B CA 1
ATOM 2842 C C . TYR B 1 148 ? 4.301 -19.141 -5.75 1 84.81 148 TYR B C 1
ATOM 2844 O O . TYR B 1 148 ? 4.934 -20.062 -5.23 1 84.81 148 TYR B O 1
ATOM 2852 N N . THR B 1 149 ? 3.316 -19.344 -6.625 1 84.12 149 THR B N 1
ATOM 2853 C CA . THR B 1 149 ? 2.82 -20.703 -6.871 1 84.12 149 THR B CA 1
ATOM 2854 C C . THR B 1 149 ? 3.688 -21.422 -7.902 1 84.12 149 THR B C 1
ATOM 2856 O O . THR B 1 149 ? 3.795 -22.641 -7.887 1 84.12 149 THR B O 1
ATOM 2859 N N . ASP B 1 150 ? 4.391 -20.688 -8.727 1 77.19 150 ASP B N 1
ATOM 2860 C CA . ASP B 1 150 ? 4.98 -21.359 -9.891 1 77.19 150 ASP B CA 1
ATOM 2861 C C . ASP B 1 150 ? 6.5 -21.234 -9.875 1 77.19 150 ASP B C 1
ATOM 2863 O O . ASP B 1 150 ? 7.172 -21.688 -10.805 1 77.19 150 ASP B O 1
ATOM 2867 N N . THR B 1 151 ? 7.039 -20.578 -9.008 1 70.5 151 THR B N 1
ATOM 2868 C CA . THR B 1 151 ? 8.492 -20.516 -8.883 1 70.5 151 THR B CA 1
ATOM 2869 C C . THR B 1 151 ? 8.953 -21.188 -7.598 1 70.5 151 THR B C 1
ATOM 2871 O O . THR B 1 151 ? 8.188 -21.281 -6.633 1 70.5 151 THR B O 1
ATOM 2874 N N . PRO B 1 152 ? 10.125 -21.844 -7.77 1 62.12 152 PRO B N 1
ATOM 2875 C CA . PRO B 1 152 ? 10.648 -22.469 -6.555 1 62.12 152 PRO B CA 1
ATOM 2876 C C . PRO B 1 152 ? 10.828 -21.469 -5.41 1 62.12 152 PRO B C 1
ATOM 2878 O O . PRO B 1 152 ? 11.547 -20.469 -5.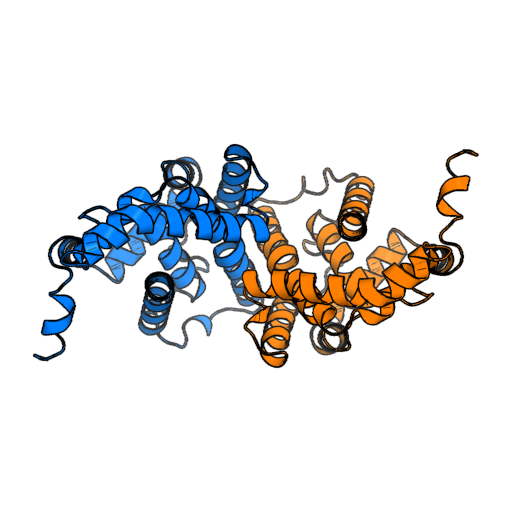562 1 62.12 152 PRO B O 1
ATOM 2881 N N . THR B 1 153 ? 9.758 -20.891 -5.102 1 57.03 153 THR B N 1
ATOM 2882 C CA . THR B 1 153 ? 9.906 -19.781 -4.156 1 57.03 153 THR B CA 1
ATOM 2883 C C . THR B 1 153 ? 10.023 -20.312 -2.729 1 57.03 153 THR B C 1
ATOM 2885 O O . THR B 1 153 ? 9.82 -21.5 -2.482 1 57.03 153 THR B O 1
ATOM 2888 N N . SER B 1 154 ? 9.82 -19.25 -1.769 1 58.03 154 SER B N 1
ATOM 2889 C CA . SER B 1 154 ? 10.133 -19.188 -0.345 1 58.03 154 SER B CA 1
ATOM 2890 C C . SER B 1 154 ? 9.258 -20.141 0.457 1 58.03 154 SER B C 1
ATOM 2892 O O . SER B 1 154 ? 8.07 -20.297 0.156 1 58.03 154 SER B O 1
ATOM 2894 N N . GLU B 1 155 ? 9.773 -21.047 1.08 1 65.06 155 GLU B N 1
ATOM 2895 C CA . GLU B 1 155 ? 9.242 -21.953 2.09 1 65.06 155 GLU B CA 1
ATOM 2896 C C . GLU B 1 155 ? 8.336 -21.219 3.07 1 65.06 155 GLU B C 1
ATOM 2898 O O . GLU B 1 155 ? 7.715 -21.844 3.939 1 65.06 155 GLU B O 1
ATOM 2903 N N . THR B 1 156 ? 8.055 -19.875 2.738 1 77.69 156 THR B N 1
ATOM 2904 C CA . THR B 1 156 ? 7.316 -19.203 3.799 1 77.69 156 THR B CA 1
ATOM 2905 C C . THR B 1 156 ? 5.965 -18.703 3.291 1 77.69 156 THR B C 1
ATOM 2907 O O . THR B 1 156 ? 4.922 -19.047 3.855 1 77.69 156 THR B O 1
ATOM 2910 N N . ILE B 1 157 ? 5.797 -18.109 2.09 1 85.69 157 ILE B N 1
ATOM 2911 C CA . ILE B 1 157 ? 4.559 -17.484 1.659 1 85.69 157 ILE B CA 1
ATOM 2912 C C . ILE B 1 157 ? 3.553 -18.547 1.227 1 85.69 157 ILE B C 1
ATOM 2914 O O . ILE B 1 157 ? 2.365 -18.453 1.547 1 85.69 157 ILE B O 1
ATOM 2918 N N . MET B 1 158 ? 4.039 -19.609 0.639 1 86.94 158 MET B N 1
ATOM 2919 C CA . MET B 1 158 ? 3.143 -20.625 0.099 1 86.94 158 MET B CA 1
ATOM 2920 C C . MET B 1 158 ? 2.385 -21.328 1.219 1 86.94 158 MET B C 1
ATOM 2922 O O . MET B 1 158 ? 1.161 -21.469 1.157 1 86.94 158 MET B O 1
ATOM 2926 N N . PRO B 1 159 ? 3.057 -21.719 2.26 1 90.19 159 PRO B N 1
ATOM 2927 C CA . PRO B 1 159 ? 2.32 -22.312 3.379 1 90.19 159 PRO B CA 1
ATOM 2928 C C . PRO B 1 159 ? 1.289 -21.359 3.979 1 90.19 159 PRO B C 1
ATOM 2930 O O . PRO B 1 159 ? 0.224 -21.797 4.422 1 90.19 159 PRO B O 1
ATOM 2933 N N . LEU B 1 160 ? 1.555 -20.109 3.963 1 91.19 160 LEU B N 1
ATOM 2934 C CA . LEU B 1 160 ? 0.611 -19.125 4.473 1 91.19 160 LEU B CA 1
ATOM 2935 C C . LEU B 1 160 ? -0.639 -19.062 3.604 1 91.19 160 LEU B C 1
ATOM 2937 O O . LEU B 1 160 ? -1.756 -18.984 4.117 1 91.19 160 LEU B O 1
ATOM 2941 N N . ILE B 1 161 ? -0.393 -19.109 2.344 1 93.94 161 ILE B N 1
ATOM 2942 C CA . ILE B 1 161 ? -1.527 -19.062 1.428 1 93.94 161 ILE B CA 1
ATOM 2943 C C . ILE B 1 161 ? -2.387 -20.312 1.619 1 93.94 161 ILE B C 1
ATOM 2945 O O . ILE B 1 161 ? -3.609 -20.219 1.749 1 93.94 161 ILE B O 1
ATOM 2949 N N . GLU B 1 162 ? -1.762 -21.438 1.656 1 94 162 GLU B N 1
ATOM 2950 C CA . GLU B 1 162 ? -2.461 -22.719 1.785 1 94 162 GLU B CA 1
ATOM 2951 C C . GLU B 1 162 ? -3.287 -22.766 3.066 1 94 162 GLU B C 1
ATOM 2953 O O . GLU B 1 162 ? -4.414 -23.266 3.066 1 94 162 GLU B O 1
ATOM 2958 N N . LYS B 1 163 ? -2.775 -22.219 4.051 1 94.38 163 LYS B N 1
ATOM 2959 C CA . LYS B 1 163 ? -3.406 -22.312 5.363 1 94.38 163 LYS B CA 1
ATOM 2960 C C . LYS B 1 163 ? -4.453 -21.219 5.559 1 94.38 163 LYS B C 1
ATOM 2962 O O . LYS B 1 163 ? -5.539 -21.484 6.086 1 94.38 163 LYS B O 1
ATOM 2967 N N . SER B 1 164 ? -4.184 -20.031 5.051 1 94.38 164 SER B N 1
ATOM 2968 C CA . SER B 1 164 ? -4.973 -18.875 5.469 1 94.38 164 SER B CA 1
ATOM 2969 C C . SER B 1 164 ? -5.84 -18.359 4.328 1 94.38 164 SER B C 1
ATOM 2971 O O . SER B 1 164 ? -6.797 -17.609 4.559 1 94.38 164 SER B O 1
ATOM 2973 N N . ALA B 1 165 ? -5.535 -18.734 3.102 1 97.44 165 ALA B N 1
ATOM 2974 C CA . ALA B 1 165 ? -6.238 -18.141 1.967 1 97.44 165 ALA B CA 1
ATOM 2975 C C . ALA B 1 165 ? -6.328 -19.125 0.805 1 97.44 165 ALA B C 1
ATOM 2977 O O . ALA B 1 165 ? -5.949 -18.812 -0.322 1 97.44 165 ALA B O 1
ATOM 2978 N N . PRO B 1 166 ? -6.918 -20.281 1.045 1 97.44 166 PRO B N 1
ATOM 2979 C CA . PRO B 1 166 ? -6.977 -21.281 -0.019 1 97.44 166 PRO B CA 1
ATOM 2980 C C . PRO B 1 166 ? -7.785 -20.812 -1.228 1 97.44 166 PRO B C 1
ATOM 2982 O O . PRO B 1 166 ? -7.562 -21.281 -2.344 1 97.44 166 PRO B O 1
ATOM 2985 N N . ASN B 1 167 ? -8.695 -19.922 -1.014 1 98.38 167 ASN B N 1
ATOM 2986 C CA . ASN B 1 167 ? -9.492 -19.422 -2.127 1 98.38 167 ASN B CA 1
ATOM 2987 C C . ASN B 1 167 ? -8.641 -18.656 -3.129 1 98.38 167 ASN B C 1
ATOM 2989 O O . ASN B 1 167 ? -9.008 -18.547 -4.301 1 98.38 167 ASN B O 1
ATOM 2993 N N . LEU B 1 168 ? -7.504 -18.141 -2.713 1 98.31 168 LEU B N 1
ATOM 2994 C CA . LEU B 1 168 ? -6.598 -17.469 -3.637 1 98.31 168 LEU B CA 1
ATOM 2995 C C . LEU B 1 168 ? -5.922 -18.469 -4.562 1 98.31 168 LEU B C 1
ATOM 2997 O O . LEU B 1 168 ? -5.613 -18.156 -5.715 1 98.31 168 LEU B O 1
ATOM 3001 N N . LEU B 1 169 ? -5.695 -19.672 -4.074 1 96.69 169 LEU B N 1
ATOM 3002 C CA . LEU B 1 169 ? -5.16 -20.734 -4.93 1 96.69 169 LEU B CA 1
ATOM 3003 C C . LEU B 1 169 ? -6.191 -21.156 -5.969 1 96.69 169 LEU B C 1
ATOM 3005 O O . LEU B 1 169 ? -5.848 -21.406 -7.125 1 96.69 169 LEU B O 1
ATOM 3009 N N . ALA B 1 170 ? -7.414 -21.25 -5.516 1 97.19 170 ALA B N 1
ATOM 3010 C CA . ALA B 1 170 ? -8.5 -21.547 -6.445 1 97.19 170 ALA B CA 1
ATOM 3011 C C . ALA B 1 170 ? -8.625 -20.469 -7.512 1 97.19 170 ALA B C 1
ATOM 3013 O O . ALA B 1 170 ? -8.883 -20.766 -8.68 1 97.19 170 ALA B O 1
ATOM 3014 N N . PHE B 1 171 ? -8.438 -19.266 -7.133 1 97.38 171 PHE B N 1
ATOM 3015 C CA . PHE B 1 171 ? -8.453 -18.109 -8.031 1 97.38 171 PHE B CA 1
ATOM 3016 C C . PHE B 1 171 ? -7.387 -18.25 -9.109 1 97.38 171 PHE B C 1
ATOM 3018 O O . PHE B 1 171 ? -7.66 -18.047 -10.289 1 97.38 171 PHE B O 1
ATOM 3025 N N . VAL B 1 172 ? -6.113 -18.594 -8.719 1 94.06 172 VAL B N 1
ATOM 3026 C CA . VAL B 1 172 ? -5.008 -18.766 -9.656 1 94.06 172 VAL B CA 1
ATOM 3027 C C . VAL B 1 172 ? -5.336 -19.891 -10.641 1 94.06 172 VAL B C 1
ATOM 3029 O O . VAL B 1 172 ? -5.152 -19.734 -11.852 1 94.06 172 VAL B O 1
ATOM 3032 N N . SER B 1 173 ? -5.871 -20.969 -10.125 1 93.81 173 SER B N 1
ATOM 3033 C CA . SER B 1 173 ? -6.238 -22.109 -10.961 1 93.81 173 SER B CA 1
ATOM 3034 C C . SER B 1 173 ? -7.32 -21.75 -11.961 1 93.81 173 SER B C 1
ATOM 3036 O O . SER B 1 173 ? -7.277 -22.172 -13.117 1 93.81 173 SER B O 1
ATOM 3038 N N . LEU B 1 174 ? -8.273 -21.016 -11.5 1 93.12 174 LEU B N 1
ATOM 3039 C CA . LEU B 1 174 ? -9.367 -20.562 -12.359 1 93.12 174 LEU B CA 1
ATOM 3040 C C . LEU B 1 174 ? -8.844 -19.75 -13.523 1 93.12 174 LEU B C 1
ATOM 3042 O O . LEU B 1 174 ? -9.234 -19.953 -14.672 1 93.12 174 LEU B O 1
ATOM 3046 N N . ILE B 1 175 ? -8 -18.781 -13.242 1 89.31 175 ILE B N 1
ATOM 3047 C CA . ILE B 1 175 ? -7.48 -17.891 -14.273 1 89.31 175 ILE B CA 1
ATOM 3048 C C . ILE B 1 175 ? -6.641 -18.688 -15.273 1 89.31 175 ILE B C 1
ATOM 3050 O O . ILE B 1 175 ? -6.758 -18.484 -16.484 1 89.31 175 ILE B O 1
ATOM 3054 N N . LYS B 1 176 ? -5.816 -19.562 -14.781 1 86.69 176 LYS B N 1
ATOM 3055 C CA . LYS B 1 176 ? -5.016 -20.406 -15.672 1 86.69 176 LYS B CA 1
ATOM 3056 C C . LYS B 1 176 ? -5.906 -21.219 -16.594 1 86.69 176 LYS B C 1
ATOM 3058 O O . LYS B 1 176 ? -5.664 -21.281 -17.812 1 86.69 176 LYS B O 1
ATOM 3063 N N . LYS B 1 177 ? -6.875 -21.812 -16.047 1 88.44 177 LYS B N 1
ATOM 3064 C CA . LYS B 1 177 ? -7.766 -22.688 -16.812 1 88.44 177 LYS B CA 1
ATOM 3065 C C . LYS B 1 177 ? -8.539 -21.875 -17.859 1 88.44 177 LYS B C 1
ATOM 3067 O O . LYS B 1 177 ? -8.727 -22.344 -18.984 1 88.44 177 LYS B O 1
ATOM 3072 N N . ARG B 1 178 ? -8.914 -20.734 -17.516 1 84.31 178 ARG B N 1
ATOM 3073 C CA . ARG B 1 178 ? -9.789 -19.938 -18.375 1 84.31 178 ARG B CA 1
ATOM 3074 C C . ARG B 1 178 ? -8.984 -19.203 -19.438 1 84.31 178 ARG B C 1
ATOM 3076 O O . ARG B 1 178 ? -9.43 -19.062 -20.578 1 84.31 178 ARG B O 1
ATOM 3083 N N . TYR B 1 179 ? -7.793 -18.766 -19.031 1 78.56 179 TYR B N 1
ATOM 3084 C CA . TYR B 1 179 ? -7.145 -17.812 -19.922 1 78.56 179 TYR B CA 1
ATOM 3085 C C . TYR B 1 179 ? -5.805 -18.344 -20.422 1 78.56 179 TYR B C 1
ATOM 3087 O O . TYR B 1 179 ? -5.246 -17.844 -21.391 1 78.56 179 TYR B O 1
ATOM 3095 N N . TRP B 1 180 ? -5.234 -19.281 -19.734 1 75.5 180 TRP B N 1
ATOM 3096 C CA . TRP B 1 180 ? -3.961 -19.875 -20.141 1 75.5 180 TRP B CA 1
ATOM 3097 C C . TRP B 1 180 ? -3.996 -21.391 -20.016 1 75.5 180 TRP B C 1
ATOM 3099 O O . TRP B 1 180 ? -3.178 -21.984 -19.312 1 75.5 180 TRP B O 1
ATOM 3109 N N . PRO B 1 181 ? -4.84 -21.922 -20.812 1 72.56 181 PRO B N 1
ATOM 3110 C CA . PRO B 1 181 ? -4.992 -23.375 -20.656 1 72.56 181 PRO B CA 1
ATOM 3111 C C . PRO B 1 181 ? -3.701 -24.125 -20.953 1 72.56 181 PRO B C 1
ATOM 3113 O O . PRO B 1 181 ? -3.531 -25.266 -20.484 1 72.56 181 PRO B O 1
ATOM 3116 N N . ASP B 1 182 ? -2.809 -23.453 -21.625 1 71.06 182 ASP B N 1
ATOM 3117 C CA . ASP B 1 182 ? -1.553 -24.125 -21.953 1 71.06 182 ASP B CA 1
ATOM 3118 C C . ASP B 1 182 ? -0.429 -23.656 -21.031 1 71.06 182 ASP B C 1
ATOM 3120 O O . ASP B 1 182 ? 0.75 -23.812 -21.359 1 71.06 182 ASP B O 1
ATOM 3124 N N . TRP B 1 183 ? -0.812 -23.125 -19.844 1 71.19 183 TRP B N 1
ATOM 3125 C CA . TRP B 1 183 ? 0.13 -22.531 -18.906 1 71.19 183 TRP B CA 1
ATOM 3126 C C . TRP B 1 183 ? 1.236 -23.516 -18.547 1 71.19 183 TRP B C 1
ATOM 3128 O O . TRP B 1 183 ? 2.422 -23.172 -18.594 1 71.19 183 TRP B O 1
ATOM 3138 N N . ASN B 1 184 ? 0.81 -24.688 -18.234 1 65.56 184 ASN B N 1
ATOM 3139 C CA . ASN B 1 184 ? 1.779 -25.688 -17.828 1 65.56 184 ASN B CA 1
ATOM 3140 C C . ASN B 1 184 ? 2.713 -26.078 -18.969 1 65.56 184 ASN B C 1
ATOM 3142 O O . ASN B 1 184 ? 3.904 -26.297 -18.766 1 65.56 184 ASN B O 1
ATOM 3146 N N . GLU B 1 185 ? 2.092 -26.141 -20.094 1 62.5 185 GLU B N 1
ATOM 3147 C CA . GLU B 1 185 ? 2.893 -26.469 -21.266 1 62.5 185 GLU B CA 1
ATOM 3148 C C . GLU B 1 185 ? 3.916 -25.375 -21.562 1 62.5 185 GLU B C 1
ATOM 3150 O O . GLU B 1 185 ? 5.07 -25.656 -21.875 1 62.5 185 GLU B O 1
ATOM 3155 N N . ILE B 1 186 ? 3.482 -24.172 -21.328 1 59.41 186 ILE B N 1
ATOM 3156 C CA . ILE B 1 186 ? 4.328 -23.031 -21.656 1 59.41 186 ILE B CA 1
ATOM 3157 C C . ILE B 1 186 ? 5.438 -22.906 -20.625 1 59.41 186 ILE B C 1
ATOM 3159 O O . ILE B 1 186 ? 6.602 -22.672 -20.969 1 59.41 186 ILE B O 1
ATOM 3163 N N . THR B 1 187 ? 5.004 -23.062 -19.438 1 60.38 187 THR B N 1
ATOM 3164 C CA . THR B 1 187 ? 5.98 -22.859 -18.375 1 60.38 187 THR B CA 1
ATOM 3165 C C . THR B 1 187 ? 6.961 -24.031 -18.297 1 60.38 187 THR B C 1
ATOM 3167 O O . THR B 1 187 ? 8.141 -23.844 -17.984 1 60.38 187 THR B O 1
ATOM 3170 N N . GLU B 1 188 ? 6.449 -25.141 -18.578 1 54.41 188 GLU B N 1
ATOM 3171 C CA . GLU B 1 188 ? 7.332 -26.312 -18.672 1 54.41 188 GLU B CA 1
ATOM 3172 C C . GLU B 1 188 ? 8.305 -26.172 -19.844 1 54.41 188 GLU B C 1
ATOM 3174 O O . GLU B 1 188 ? 9.477 -26.531 -19.734 1 54.41 188 GLU B O 1
ATOM 3179 N N . LYS B 1 189 ? 7.746 -25.719 -20.906 1 51.69 189 LYS B N 1
ATOM 3180 C CA . LYS B 1 189 ? 8.578 -25.547 -22.094 1 51.69 189 LYS B CA 1
ATOM 3181 C C . LYS B 1 189 ? 9.602 -24.438 -21.891 1 51.69 189 LYS B C 1
ATOM 3183 O O . LYS B 1 189 ? 10.742 -24.547 -22.344 1 51.69 189 LYS B O 1
ATOM 3188 N N . LEU B 1 190 ? 9.102 -23.406 -21.312 1 50.19 190 LEU B N 1
ATOM 3189 C CA . LEU B 1 190 ? 10.031 -22.312 -21.016 1 50.19 190 LEU B CA 1
ATOM 3190 C C . LEU B 1 190 ? 11.102 -22.766 -20.031 1 50.19 190 LEU B C 1
ATOM 3192 O O . LEU B 1 190 ? 12.266 -22.359 -20.141 1 50.19 190 LEU B O 1
ATOM 3196 N N . LEU B 1 191 ? 10.648 -23.516 -19.047 1 48.84 191 LEU B N 1
ATOM 3197 C CA . LEU B 1 191 ? 11.602 -24.094 -18.109 1 48.84 191 LEU B CA 1
ATOM 3198 C C . LEU B 1 191 ? 12.562 -25.047 -18.828 1 48.84 191 LEU B C 1
ATOM 3200 O O . LEU B 1 191 ? 13.742 -25.125 -18.484 1 48.84 191 LEU B O 1
ATOM 3204 N N . LEU B 1 192 ? 12.039 -25.75 -19.859 1 43.88 192 LEU B N 1
ATOM 3205 C CA . LEU B 1 192 ? 12.844 -26.75 -20.562 1 43.88 192 LEU B CA 1
ATOM 3206 C C . LEU B 1 192 ? 13.562 -26.141 -21.75 1 43.88 192 LEU B C 1
ATOM 3208 O O . LEU B 1 192 ? 14.656 -26.578 -22.125 1 43.88 192 LEU B O 1
ATOM 3212 N N . ASN B 1 193 ? 12.953 -25.344 -22.656 1 37.59 193 ASN B N 1
ATOM 3213 C CA . ASN B 1 193 ? 13.578 -24.797 -23.844 1 37.59 193 ASN B CA 1
ATOM 3214 C C . ASN B 1 193 ? 13.453 -23.281 -23.906 1 37.59 193 ASN B C 1
ATOM 3216 O O . ASN B 1 193 ? 12.578 -22.75 -24.594 1 37.59 193 ASN B O 1
ATOM 3220 N N . PRO B 1 194 ? 14.195 -22.531 -23.016 1 39.56 194 PRO B N 1
ATOM 3221 C CA . PRO B 1 194 ? 14.062 -21.078 -22.953 1 39.56 194 PRO B CA 1
ATOM 3222 C C . PRO B 1 194 ? 14.305 -20.406 -24.312 1 39.56 194 PRO B C 1
ATOM 3224 O O . PRO B 1 194 ? 13.867 -19.266 -24.531 1 39.56 194 PRO B O 1
ATOM 3227 N N . GLU B 1 195 ? 15.016 -20.906 -25.25 1 37.66 195 GLU B N 1
ATOM 3228 C CA . GLU B 1 195 ? 15.312 -20.438 -26.609 1 37.66 195 GLU B CA 1
ATOM 3229 C C . GLU B 1 195 ? 14.062 -20.438 -27.484 1 37.66 195 GLU B C 1
ATOM 3231 O O . GLU B 1 195 ? 14.016 -19.75 -28.5 1 37.66 195 GLU B O 1
ATOM 3236 N N . ASP B 1 196 ? 13.203 -21.25 -27.359 1 37.75 196 ASP B N 1
ATOM 3237 C CA . ASP B 1 196 ? 12.156 -21.547 -28.344 1 37.75 196 ASP B CA 1
ATOM 3238 C C . ASP B 1 196 ? 11.086 -20.453 -28.344 1 37.75 196 ASP B C 1
ATOM 3240 O O . ASP B 1 196 ? 10.18 -20.469 -29.188 1 37.75 196 ASP B O 1
ATOM 3244 N N . ILE B 1 197 ? 11.141 -19.484 -27.531 1 40.25 197 ILE B N 1
ATOM 3245 C CA . ILE B 1 197 ? 10.172 -18.406 -27.656 1 40.25 197 ILE B CA 1
ATOM 3246 C C . ILE B 1 197 ? 10.57 -17.5 -28.828 1 40.25 197 ILE B C 1
ATOM 3248 O O . ILE B 1 197 ? 9.734 -16.766 -29.359 1 40.25 197 ILE B O 1
ATOM 3252 N N . GLU B 1 198 ? 11.75 -17.375 -29.203 1 37.47 198 GLU B N 1
ATOM 3253 C CA . GLU B 1 198 ? 12.148 -16.516 -30.328 1 37.47 198 GLU B CA 1
ATOM 3254 C C . GLU B 1 198 ? 11.57 -17.016 -31.641 1 37.47 198 GLU B C 1
ATOM 3256 O O . GLU B 1 198 ? 11.281 -16.219 -32.531 1 37.47 198 GLU B O 1
ATOM 3261 N N . VAL B 1 199 ?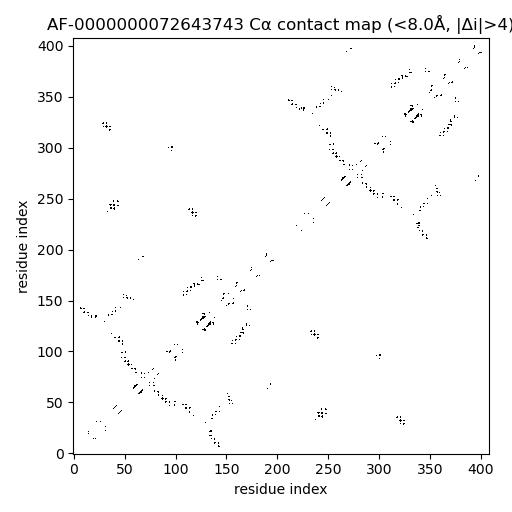 11.438 -18.297 -31.984 1 38.47 199 VAL B N 1
ATOM 3262 C CA . VAL B 1 199 ? 11.25 -18.812 -33.344 1 38.47 199 VAL B CA 1
ATOM 3263 C C . VAL B 1 199 ? 9.781 -18.703 -33.75 1 38.47 199 VAL B C 1
ATOM 3265 O O . VAL B 1 199 ? 9.453 -18.672 -34.938 1 38.47 199 VAL B O 1
ATOM 3268 N N . LYS B 1 200 ? 8.773 -18.766 -32.938 1 40.25 200 LYS B N 1
ATOM 3269 C CA . LYS B 1 200 ? 7.434 -18.844 -33.5 1 40.25 200 LYS B CA 1
ATOM 3270 C C . LYS B 1 200 ? 6.93 -17.453 -33.875 1 40.25 200 LYS B C 1
ATOM 3272 O O . LYS B 1 200 ? 5.82 -17.297 -34.406 1 40.25 200 LYS B O 1
ATOM 3277 N N . LYS B 1 201 ? 7.477 -16.391 -33.531 1 39.12 201 LYS B N 1
ATOM 3278 C CA . LYS B 1 201 ? 7.008 -15.117 -34.094 1 39.12 201 LYS B CA 1
ATOM 3279 C C . LYS B 1 201 ? 7.387 -14.984 -35.562 1 39.12 201 LYS B C 1
ATOM 3281 O O . LYS B 1 201 ? 6.938 -14.055 -36.219 1 39.12 201 LYS B O 1
ATOM 3286 N N . GLU B 1 202 ? 8.336 -15.594 -36.031 1 34.69 202 GLU B N 1
ATOM 3287 C CA . GLU B 1 202 ? 8.695 -15.43 -37.438 1 34.69 202 GLU B CA 1
ATOM 3288 C C . GLU B 1 202 ? 7.75 -16.219 -38.344 1 34.69 202 GLU B C 1
ATOM 3290 O O . GLU B 1 202 ? 7.703 -15.992 -39.562 1 34.69 202 GLU B O 1
ATOM 3295 N N . GLN B 1 203 ? 7.176 -17.344 -37.906 1 35.19 203 GLN B N 1
ATOM 3296 C CA . GLN B 1 203 ? 6.449 -18.125 -38.875 1 35.19 203 GLN B CA 1
ATOM 3297 C C . GLN B 1 203 ? 4.973 -17.734 -38.938 1 35.19 203 GLN B C 1
ATOM 3299 O O . GLN B 1 203 ? 4.207 -18.25 -39.75 1 35.19 203 GLN B O 1
ATOM 3304 N N . LYS B 1 204 ? 4.406 -16.984 -38 1 32.88 204 LYS B N 1
ATOM 3305 C CA . LYS B 1 204 ? 3.064 -16.547 -38.375 1 32.88 204 LYS B CA 1
ATOM 3306 C C . LYS B 1 204 ? 3.088 -15.156 -39 1 32.88 204 LYS B C 1
ATOM 3308 O O . LYS B 1 204 ? 3.834 -14.281 -38.562 1 32.88 204 LYS B O 1
#